Protein AF-0000000068149154 (afdb_homodimer)

Structure (mmCIF, N/CA/C/O backbone):
data_AF-0000000068149154-model_v1
#
loop_
_entity.id
_entity.type
_entity.pdbx_description
1 polymer 'Sugar ABC transporter'
#
loop_
_atom_site.group_PDB
_atom_site.id
_atom_site.type_symbol
_atom_site.label_atom_id
_atom_site.label_alt_id
_atom_site.label_comp_id
_atom_site.label_asym_id
_atom_site.label_entity_id
_atom_site.label_seq_id
_atom_site.pdbx_PDB_ins_code
_atom_site.Cartn_x
_atom_site.Cartn_y
_atom_site.Cartn_z
_atom_site.occupancy
_atom_site.B_iso_or_equiv
_atom_site.auth_seq_id
_atom_site.auth_comp_id
_atom_site.auth_asym_id
_atom_site.auth_atom_id
_atom_site.pdbx_PDB_model_num
ATOM 1 N N . MET A 1 1 ? -39.312 50.594 7.285 1 34.88 1 MET A N 1
ATOM 2 C CA . MET A 1 1 ? -38.938 50 6.012 1 34.88 1 MET A CA 1
ATOM 3 C C . MET A 1 1 ? -38.156 48.688 6.242 1 34.88 1 MET A C 1
ATOM 5 O O . MET A 1 1 ? -37.094 48.719 6.852 1 34.88 1 MET A O 1
ATOM 9 N N . ALA A 1 2 ? -38.844 47.5 6.34 1 45.19 2 ALA A N 1
ATOM 10 C CA . ALA A 1 2 ? -38.5 46.125 6.609 1 45.19 2 ALA A CA 1
ATOM 11 C C . ALA A 1 2 ? -37.531 45.594 5.551 1 45.19 2 ALA A C 1
ATOM 13 O O . ALA A 1 2 ? -37.875 45.531 4.363 1 45.19 2 ALA A O 1
ATOM 14 N N . GLU A 1 3 ? -36.219 45.812 5.609 1 40.06 3 GLU A N 1
ATOM 15 C CA . GLU A 1 3 ? -35.219 45.188 4.723 1 40.06 3 GLU A CA 1
ATOM 16 C C . GLU A 1 3 ? -35.438 43.688 4.609 1 40.06 3 GLU A C 1
ATOM 18 O O . GLU A 1 3 ? -35.375 42.969 5.609 1 40.06 3 GLU A O 1
ATOM 23 N N . THR A 1 4 ? -36.219 43.25 3.615 1 39.31 4 THR A N 1
ATOM 24 C CA . THR A 1 4 ? -36.406 41.844 3.248 1 39.31 4 THR A CA 1
ATOM 25 C C . THR A 1 4 ? -35.094 41.125 3.096 1 39.31 4 THR A C 1
ATOM 27 O O . THR A 1 4 ? -34.281 41.469 2.221 1 39.31 4 THR A O 1
ATOM 30 N N . ALA A 1 5 ? -34.594 40.531 4.133 1 47.25 5 ALA A N 1
ATOM 31 C CA . ALA A 1 5 ? -33.469 39.562 4.117 1 47.25 5 ALA A CA 1
ATOM 32 C C . ALA A 1 5 ? -33.594 38.594 2.945 1 47.25 5 ALA A C 1
ATOM 34 O O . ALA A 1 5 ? -34.562 37.844 2.861 1 47.25 5 ALA A O 1
ATOM 35 N N . THR A 1 6 ? -33.125 38.969 1.678 1 40.12 6 THR A N 1
ATOM 36 C CA . THR A 1 6 ? -33.031 38.062 0.553 1 40.12 6 THR A CA 1
ATOM 37 C C . THR A 1 6 ? -32.406 36.75 0.979 1 40.12 6 THR A C 1
ATOM 39 O O . THR A 1 6 ? -31.266 36.719 1.479 1 40.12 6 THR A O 1
ATOM 42 N N . VAL A 1 7 ? -33.188 35.75 1.39 1 42.16 7 VAL A N 1
ATOM 43 C CA . VAL A 1 7 ? -32.781 34.375 1.609 1 42.16 7 VAL A CA 1
ATOM 44 C C . VAL A 1 7 ? -31.922 33.875 0.446 1 42.16 7 VAL A C 1
ATOM 46 O O . VAL A 1 7 ? -32.312 34 -0.717 1 42.16 7 VAL A O 1
ATOM 49 N N . PRO A 1 8 ? -30.594 33.875 0.587 1 39.88 8 PRO A N 1
ATOM 50 C CA . PRO A 1 8 ? -29.828 33.312 -0.544 1 39.88 8 PRO A CA 1
ATOM 51 C C . PRO A 1 8 ? -30.516 32.094 -1.171 1 39.88 8 PRO A C 1
ATOM 53 O O . PRO A 1 8 ? -31.031 31.25 -0.455 1 39.88 8 PRO A O 1
ATOM 56 N N . THR A 1 9 ? -31.109 32.188 -2.316 1 35.94 9 THR A N 1
ATOM 57 C CA . THR A 1 9 ? -31.656 31.094 -3.115 1 35.94 9 THR A CA 1
ATOM 58 C C . THR A 1 9 ? -30.672 29.922 -3.178 1 35.94 9 THR A C 1
ATOM 60 O O . THR A 1 9 ? -29.531 30.094 -3.643 1 35.94 9 THR A O 1
ATOM 63 N N . TYR A 1 10 ? -30.719 29 -2.248 1 37.75 10 TYR A N 1
ATOM 64 C CA . TYR A 1 10 ? -30.047 27.719 -2.451 1 37.75 10 TYR A CA 1
ATOM 65 C C . TYR A 1 10 ? -30.188 27.266 -3.896 1 37.75 10 TYR A C 1
ATOM 67 O O . TYR A 1 10 ? -31.297 26.953 -4.355 1 37.75 10 TYR A O 1
ATOM 75 N N . ARG A 1 11 ? -29.469 27.812 -4.781 1 38.03 11 ARG A N 1
ATOM 76 C CA . ARG A 1 11 ? -29.516 27.25 -6.129 1 38.03 11 ARG A CA 1
ATOM 77 C C . ARG A 1 11 ? -29.766 25.75 -6.09 1 38.03 11 ARG A C 1
ATOM 79 O O . ARG A 1 11 ? -29.078 25.016 -5.367 1 38.03 11 ARG A O 1
ATOM 86 N N . ARG A 1 12 ? -30.844 25.188 -6.48 1 37.81 12 ARG A N 1
ATOM 87 C CA . ARG A 1 12 ? -31.281 23.828 -6.723 1 37.81 12 ARG A CA 1
ATOM 88 C C . ARG A 1 12 ? -30.188 23.016 -7.426 1 37.81 12 ARG A C 1
ATOM 90 O O . ARG A 1 12 ? -29.797 23.328 -8.555 1 37.81 12 ARG A O 1
ATOM 97 N N . ALA A 1 13 ? -29.156 22.562 -6.73 1 45.34 13 ALA A N 1
ATOM 98 C CA . ALA A 1 13 ? -28.297 21.594 -7.43 1 45.34 13 ALA A CA 1
ATOM 99 C C . ALA A 1 13 ? -29.094 20.859 -8.508 1 45.34 13 ALA A C 1
ATOM 101 O O . ALA A 1 13 ? -30.203 20.375 -8.25 1 45.34 13 ALA A O 1
ATOM 102 N N . GLY A 1 14 ? -28.953 21.078 -9.711 1 46.91 14 GLY A N 1
ATOM 103 C CA . GLY A 1 14 ? -29.672 20.406 -10.773 1 46.91 14 GLY A CA 1
ATOM 104 C C . GLY A 1 14 ? -29.875 18.922 -10.508 1 46.91 14 GLY A C 1
ATOM 105 O O . GLY A 1 14 ? -29.328 18.375 -9.555 1 46.91 14 GLY A O 1
ATOM 106 N N . GLY A 1 15 ? -30.922 18.266 -11.133 1 49.22 15 GLY A N 1
ATOM 107 C CA . GLY A 1 15 ? -31.375 16.891 -10.984 1 49.22 15 GLY A CA 1
ATOM 108 C C . GLY A 1 15 ? -30.219 15.891 -10.945 1 49.22 15 GLY A C 1
ATOM 109 O O . GLY A 1 15 ? -30.234 14.953 -10.141 1 49.22 15 GLY A O 1
ATOM 110 N N . ILE A 1 16 ? -29.297 16.078 -11.781 1 52.03 16 ILE A N 1
ATOM 111 C CA . ILE A 1 16 ? -28.188 15.141 -11.898 1 52.03 16 ILE A CA 1
ATOM 112 C C . ILE A 1 16 ? -27.266 15.273 -10.688 1 52.03 16 ILE A C 1
ATOM 114 O O . ILE A 1 16 ? -26.766 14.273 -10.164 1 52.03 16 ILE A O 1
ATOM 118 N N . GLY A 1 17 ? -26.953 16.469 -10.312 1 51.91 17 GLY A N 1
ATOM 119 C CA . GLY A 1 17 ? -26.172 16.719 -9.125 1 51.91 17 GLY A CA 1
ATOM 120 C C . GLY A 1 17 ? -26.781 16.141 -7.859 1 51.91 17 GLY A C 1
ATOM 121 O O . GLY A 1 17 ? -26.094 15.562 -7.027 1 51.91 17 GLY A O 1
ATOM 122 N N . ARG A 1 18 ? -28.062 16.281 -7.695 1 53.91 18 ARG A N 1
ATOM 123 C CA . ARG A 1 18 ? -28.797 15.719 -6.562 1 53.91 18 ARG A CA 1
ATOM 124 C C . ARG A 1 18 ? -28.75 14.188 -6.586 1 53.91 18 ARG A C 1
ATOM 126 O O . ARG A 1 18 ? -28.641 13.547 -5.543 1 53.91 18 ARG A O 1
ATOM 133 N N . LEU A 1 19 ? -28.906 13.703 -7.828 1 52.81 19 LEU A N 1
ATOM 134 C CA . LEU A 1 19 ? -28.844 12.25 -7.961 1 52.81 19 LEU A CA 1
ATOM 135 C C . LEU A 1 19 ? -27.469 11.719 -7.594 1 52.81 19 LEU A C 1
ATOM 137 O O . LEU A 1 19 ? -27.344 10.672 -6.961 1 52.81 19 LEU A O 1
ATOM 141 N N . LEU A 1 20 ? -26.469 12.398 -8.055 1 56.59 20 LEU A N 1
ATOM 142 C CA . LEU A 1 20 ? -25.094 12.008 -7.766 1 56.59 20 LEU A CA 1
ATOM 143 C C . LEU A 1 20 ? -24.781 12.156 -6.277 1 56.59 20 LEU A C 1
ATOM 145 O O . LEU A 1 20 ? -24.016 11.375 -5.711 1 56.59 20 LEU A O 1
ATOM 149 N N . GLU A 1 21 ? -25.312 13.25 -5.797 1 55.44 21 GLU A N 1
ATOM 150 C CA . GLU A 1 21 ? -25.172 13.438 -4.355 1 55.44 21 GLU A CA 1
ATOM 151 C C . GLU A 1 21 ? -25.953 12.375 -3.582 1 55.44 21 GLU A C 1
ATOM 153 O O . GLU A 1 21 ? -25.516 11.922 -2.52 1 55.44 21 GLU A O 1
ATOM 158 N N . ARG A 1 22 ? -27.141 12.047 -4.273 1 53.91 22 ARG A N 1
ATOM 159 C CA . ARG A 1 22 ? -28.016 11.094 -3.615 1 53.91 22 ARG A CA 1
ATOM 160 C C . ARG A 1 22 ? -27.516 9.664 -3.785 1 53.91 22 ARG A C 1
ATOM 162 O O . ARG A 1 22 ? -27.703 8.82 -2.906 1 53.91 22 ARG A O 1
ATOM 169 N N . TYR A 1 23 ? -26.875 9.578 -5.039 1 60.56 23 TYR A N 1
ATOM 170 C CA . TYR A 1 23 ? -26.422 8.219 -5.305 1 60.56 23 TYR A CA 1
ATOM 171 C C . TYR A 1 23 ? -24.922 8.188 -5.605 1 60.56 23 TYR A C 1
ATOM 173 O O . TYR A 1 23 ? -24.516 8.211 -6.77 1 60.56 23 TYR A O 1
ATOM 181 N N . PRO A 1 24 ? -24.078 8.18 -4.676 1 61 24 PRO A N 1
ATOM 182 C CA . PRO A 1 24 ? -22.625 8.305 -4.809 1 61 24 PRO A CA 1
ATOM 183 C C . PRO A 1 24 ? -22.016 7.184 -5.648 1 61 24 PRO A C 1
ATOM 185 O O . PRO A 1 24 ? -20.891 7.312 -6.129 1 61 24 PRO A O 1
ATOM 188 N N . PHE A 1 25 ? -22.875 6.207 -6.02 1 68.56 25 PHE A N 1
ATOM 189 C CA . PHE A 1 25 ? -22.312 5.105 -6.789 1 68.56 25 PHE A CA 1
ATOM 190 C C . PHE A 1 25 ? -22.594 5.281 -8.273 1 68.56 25 PHE A C 1
ATOM 192 O O . PHE A 1 25 ? -22.125 4.496 -9.102 1 68.56 25 PHE A O 1
ATOM 199 N N . LEU A 1 26 ? -23.219 6.297 -8.68 1 70.44 26 LEU A N 1
ATOM 200 C CA . LEU A 1 26 ? -23.641 6.5 -10.062 1 70.44 26 LEU A CA 1
ATOM 201 C C . LEU A 1 26 ? -22.438 6.605 -10.992 1 70.44 26 LEU A C 1
ATOM 203 O O . LEU A 1 26 ? -22.438 5.988 -12.062 1 70.44 26 LEU A O 1
ATOM 207 N N . PRO A 1 27 ? -21.453 7.348 -10.5 1 72.12 27 PRO A N 1
ATOM 208 C CA . PRO A 1 27 ? -20.312 7.391 -11.406 1 72.12 27 PRO A CA 1
ATOM 209 C C . PRO A 1 27 ? -19.688 6.012 -11.641 1 72.12 27 PRO A C 1
ATOM 211 O O . PRO A 1 27 ? -19.281 5.699 -12.766 1 72.12 27 PRO A O 1
ATOM 214 N N . ALA A 1 28 ? -19.703 5.289 -10.633 1 76.12 28 ALA A N 1
ATOM 215 C CA . ALA A 1 28 ? -19.172 3.938 -10.781 1 76.12 28 ALA A CA 1
ATOM 216 C C . ALA A 1 28 ? -20.016 3.117 -11.758 1 76.12 28 ALA A C 1
ATOM 218 O O . ALA A 1 28 ? -19.469 2.365 -12.578 1 76.12 28 ALA A O 1
ATOM 219 N N . LEU A 1 29 ? -21.281 3.336 -11.727 1 79.5 29 LEU A N 1
ATOM 220 C CA . LEU A 1 29 ? -22.188 2.602 -12.602 1 79.5 29 LEU A CA 1
ATOM 221 C C . LEU A 1 29 ? -21.984 3.002 -14.062 1 79.5 29 LEU A C 1
ATOM 223 O O . LEU A 1 29 ? -21.984 2.146 -14.945 1 79.5 29 LEU A O 1
ATOM 227 N N . VAL A 1 30 ? -21.766 4.227 -14.273 1 79.88 30 VAL A N 1
ATOM 228 C CA . VAL A 1 30 ? -21.562 4.734 -15.625 1 79.88 30 VAL A CA 1
ATOM 229 C C . VAL A 1 30 ? -20.25 4.195 -16.188 1 79.88 30 VAL A C 1
ATOM 231 O O . VAL A 1 30 ? -20.172 3.793 -17.359 1 79.88 30 VAL A O 1
ATOM 234 N N . ILE A 1 31 ? -19.297 4.137 -15.352 1 80.62 31 ILE A N 1
ATOM 235 C CA . ILE A 1 31 ? -17.984 3.664 -15.781 1 80.62 31 ILE A CA 1
ATOM 236 C C . ILE A 1 31 ? -18.062 2.17 -16.094 1 80.62 31 ILE A C 1
ATOM 238 O O . ILE A 1 31 ? -17.516 1.719 -17.109 1 80.62 31 ILE A O 1
ATOM 242 N N . VAL A 1 32 ? -18.75 1.479 -15.289 1 82.12 32 VAL A N 1
ATOM 243 C CA . VAL A 1 32 ? -18.906 0.047 -15.516 1 82.12 32 VAL A CA 1
ATOM 244 C C . VAL A 1 32 ? -19.625 -0.19 -16.844 1 82.12 32 VAL A C 1
ATOM 246 O O . VAL A 1 32 ? -19.219 -1.029 -17.641 1 82.12 32 VAL A O 1
ATOM 249 N N . ALA A 1 33 ? -20.641 0.582 -17.047 1 82.62 33 ALA A N 1
ATOM 250 C CA . ALA A 1 33 ? -21.422 0.446 -18.281 1 82.62 33 ALA A CA 1
ATOM 251 C C . ALA A 1 33 ? -20.578 0.774 -19.5 1 82.62 33 ALA A C 1
ATOM 253 O O . ALA A 1 33 ? -20.609 0.056 -20.5 1 82.62 33 ALA A O 1
ATOM 254 N N . ALA A 1 34 ? -19.812 1.775 -19.359 1 80.81 34 ALA A N 1
ATOM 255 C CA . ALA A 1 34 ? -18.953 2.191 -20.469 1 80.81 34 ALA A CA 1
ATOM 256 C C . ALA A 1 34 ? -17.906 1.123 -20.781 1 80.81 34 ALA A C 1
ATOM 258 O O . ALA A 1 34 ? -17.625 0.836 -21.938 1 80.81 34 ALA A O 1
ATOM 259 N N . LEU A 1 35 ? -17.406 0.555 -19.766 1 81.75 35 LEU A N 1
ATOM 260 C CA . LEU A 1 35 ? -16.375 -0.457 -19.953 1 81.75 35 LEU A CA 1
ATOM 261 C C . LEU A 1 35 ? -16.969 -1.744 -20.516 1 81.75 35 LEU A C 1
ATOM 263 O O . LEU A 1 35 ? -16.328 -2.439 -21.312 1 81.75 35 LEU A O 1
ATOM 267 N N . LEU A 1 36 ? -18.188 -2.002 -20.062 1 80.62 36 LEU A N 1
ATOM 268 C CA . LEU A 1 36 ? -18.859 -3.166 -20.625 1 80.62 36 LEU A CA 1
ATOM 269 C C . LEU A 1 36 ? -19.094 -2.99 -22.125 1 80.62 36 LEU A C 1
ATOM 271 O O . LEU A 1 36 ? -18.906 -3.926 -22.906 1 80.62 36 LEU A O 1
ATOM 275 N N . LEU A 1 37 ? -19.422 -1.82 -22.469 1 79.94 37 LEU A N 1
ATOM 276 C CA . LEU A 1 37 ? -19.656 -1.518 -23.875 1 79.94 37 LEU A CA 1
ATOM 277 C C . LEU A 1 37 ? -18.359 -1.585 -24.656 1 79.94 37 LEU A C 1
ATOM 279 O O . LEU A 1 37 ? -18.344 -2.092 -25.781 1 79.94 37 LEU A O 1
ATOM 283 N N . LEU A 1 38 ? -17.344 -1.078 -24.031 1 77.38 38 LEU A N 1
ATOM 284 C CA . LEU A 1 38 ? -16.047 -1.112 -24.703 1 77.38 38 LEU A CA 1
ATOM 285 C C . LEU A 1 38 ? -15.57 -2.549 -24.891 1 77.38 38 LEU A C 1
ATOM 287 O O . LEU A 1 38 ? -14.992 -2.885 -25.922 1 77.38 38 LEU A O 1
ATOM 291 N N . ASN A 1 39 ? -15.781 -3.316 -23.859 1 76.81 39 ASN A N 1
ATOM 292 C CA . ASN A 1 39 ? -15.438 -4.73 -23.953 1 76.81 39 ASN A CA 1
ATOM 293 C C . ASN A 1 39 ? -16.234 -5.422 -25.062 1 76.81 39 ASN A C 1
ATOM 295 O O . ASN A 1 39 ? -15.703 -6.258 -25.797 1 76.81 39 ASN A O 1
ATOM 299 N N . GLY A 1 40 ? -17.453 -5.102 -25.141 1 75.38 40 GLY A N 1
ATOM 300 C CA . GLY A 1 40 ? -18.312 -5.656 -26.172 1 75.38 40 GLY A CA 1
ATOM 301 C C . GLY A 1 40 ? -17.875 -5.27 -27.578 1 75.38 40 GLY A C 1
ATOM 302 O O . GLY A 1 40 ? -17.969 -6.074 -28.5 1 75.38 40 GLY A O 1
ATOM 303 N N . PHE A 1 41 ? -17.344 -4.113 -27.656 1 76.38 41 PHE A N 1
ATOM 304 C CA . PHE A 1 41 ? -16.875 -3.619 -28.938 1 76.38 41 PHE A CA 1
ATOM 305 C C . PHE A 1 41 ? -15.594 -4.32 -29.375 1 76.38 41 PHE A C 1
ATOM 307 O O . PHE A 1 41 ? -15.438 -4.68 -30.531 1 76.38 41 PHE A O 1
ATOM 314 N N . PHE A 1 42 ? -14.719 -4.52 -28.484 1 76.06 42 PHE A N 1
ATOM 315 C CA . PHE A 1 42 ? -13.43 -5.109 -28.828 1 76.06 42 PHE A CA 1
ATOM 316 C C . PHE A 1 42 ? -13.531 -6.629 -28.891 1 76.06 42 PHE A C 1
ATOM 318 O O . PHE A 1 42 ? -12.781 -7.277 -29.625 1 76.06 42 PHE A O 1
ATOM 325 N N . SER A 1 43 ? -14.352 -7.172 -28.078 1 74.31 43 SER A N 1
ATOM 326 C CA . SER A 1 43 ? -14.578 -8.609 -28.062 1 74.31 43 SER A CA 1
ATOM 327 C C . SER A 1 43 ? -16.047 -8.938 -27.812 1 74.31 43 SER A C 1
ATOM 329 O O . SER A 1 43 ? -16.438 -9.203 -26.672 1 74.31 43 SER A O 1
ATOM 331 N N . PRO A 1 44 ? -16.75 -8.953 -28.828 1 74.69 44 PRO A N 1
ATOM 332 C CA . PRO A 1 44 ? -18.172 -9.219 -28.656 1 74.69 44 PRO A CA 1
ATOM 333 C C . PRO A 1 44 ? -18.453 -10.469 -27.812 1 74.69 44 PRO A C 1
ATOM 335 O O . PRO A 1 44 ? -19.469 -10.531 -27.109 1 74.69 44 PRO A O 1
ATOM 338 N N . ASN A 1 45 ? -17.562 -11.383 -27.859 1 75.31 45 ASN A N 1
ATOM 339 C CA . ASN A 1 45 ? -17.734 -12.586 -27.047 1 75.31 45 ASN A CA 1
ATOM 340 C C . ASN A 1 45 ? -17.562 -12.305 -25.562 1 75.31 45 ASN A C 1
ATOM 342 O O . ASN A 1 45 ? -17.922 -13.125 -24.719 1 75.31 45 ASN A O 1
ATOM 346 N N . SER A 1 46 ? -17.094 -11.117 -25.359 1 74.94 46 SER A N 1
ATOM 347 C CA . SER A 1 46 ? -16.844 -10.766 -23.953 1 74.94 46 SER A CA 1
ATOM 348 C C . SER A 1 46 ? -18.156 -10.438 -23.234 1 74.94 46 SER A C 1
ATOM 350 O O . SER A 1 46 ? -18.203 -10.469 -22 1 74.94 46 SER A O 1
ATOM 352 N N . LEU A 1 47 ? -19.219 -10.258 -24.047 1 77.12 47 LEU A N 1
ATOM 353 C CA . LEU A 1 47 ? -20.484 -9.898 -23.422 1 77.12 47 LEU A CA 1
ATOM 354 C C . LEU A 1 47 ? -21.406 -11.102 -23.328 1 77.12 47 LEU A C 1
ATOM 356 O O . LEU A 1 47 ? -22.562 -10.977 -22.906 1 77.12 47 LEU A O 1
ATOM 360 N N . THR A 1 48 ? -20.922 -12.234 -23.703 1 78.38 48 THR A N 1
ATOM 361 C CA . THR A 1 48 ? -21.734 -13.438 -23.578 1 78.38 48 THR A CA 1
ATOM 362 C C . THR A 1 48 ? -21.938 -13.805 -22.109 1 78.38 48 THR A C 1
ATOM 364 O O . THR A 1 48 ? -21.172 -13.375 -21.25 1 78.38 48 THR A O 1
ATOM 367 N N . PHE A 1 49 ? -23.016 -14.477 -21.891 1 81.44 49 PHE A N 1
ATOM 368 C CA . PHE A 1 49 ? -23.344 -14.898 -20.531 1 81.44 49 PHE A CA 1
ATOM 369 C C . PHE A 1 49 ? -22.188 -15.664 -19.906 1 81.44 49 PHE A C 1
ATOM 371 O O . PHE A 1 49 ? -21.875 -15.477 -18.734 1 81.44 49 PHE A O 1
ATOM 378 N N . ARG A 1 50 ? -21.594 -16.453 -20.719 1 80.12 50 ARG A N 1
ATOM 379 C CA . ARG A 1 50 ? -20.469 -17.25 -20.25 1 80.12 50 ARG A CA 1
ATOM 380 C C . ARG A 1 50 ? -19.297 -16.359 -19.875 1 80.12 50 ARG A C 1
ATOM 382 O O . ARG A 1 50 ? -18.641 -16.562 -18.844 1 80.12 50 ARG A O 1
ATOM 389 N N . ALA A 1 51 ? -19.062 -15.406 -20.703 1 80.25 51 ALA A N 1
ATOM 390 C CA . ALA A 1 51 ? -17.922 -14.508 -20.469 1 80.25 51 ALA A CA 1
ATOM 391 C C . ALA A 1 51 ? -18.172 -13.633 -19.25 1 80.25 51 ALA A C 1
ATOM 393 O O . ALA A 1 51 ? -17.266 -13.43 -18.438 1 80.25 51 ALA A O 1
ATOM 394 N N . LEU A 1 52 ? -19.312 -13.242 -19.109 1 82.38 52 LEU A N 1
ATOM 395 C CA . LEU A 1 52 ? -19.656 -12.398 -17.984 1 82.38 52 LEU A CA 1
ATOM 396 C C . LEU A 1 52 ? -19.625 -13.195 -16.672 1 82.38 52 LEU A C 1
ATOM 398 O O . LEU A 1 52 ? -19.219 -12.672 -15.641 1 82.38 52 LEU A O 1
ATOM 402 N N . THR A 1 53 ? -20.109 -14.359 -16.781 1 85.31 53 THR A N 1
ATOM 403 C CA . THR A 1 53 ? -20.047 -15.234 -15.609 1 85.31 53 THR A CA 1
ATOM 404 C C . THR A 1 53 ? -18.609 -15.508 -15.211 1 85.31 53 THR A C 1
ATOM 406 O O . THR A 1 53 ? -18.281 -15.531 -14.023 1 85.31 53 THR A O 1
ATOM 409 N N . GLY A 1 54 ? -17.812 -15.727 -16.219 1 85.94 54 GLY A N 1
ATOM 410 C CA . GLY A 1 54 ? -16.406 -15.93 -15.961 1 85.94 54 GLY A CA 1
ATOM 411 C C . GLY A 1 54 ? -15.734 -14.727 -15.32 1 85.94 54 GLY A C 1
ATOM 412 O O . GLY A 1 54 ? -14.93 -14.875 -14.398 1 85.94 54 GLY A O 1
ATOM 413 N N . LEU A 1 55 ? -16.109 -13.625 -15.789 1 85 55 LEU A N 1
ATOM 414 C CA . LEU A 1 55 ? -15.562 -12.383 -15.242 1 85 55 LEU A CA 1
ATOM 415 C C . LEU A 1 55 ? -15.969 -12.203 -13.789 1 85 55 LEU A C 1
ATOM 417 O O . LEU A 1 55 ? -15.141 -11.852 -12.945 1 85 55 LEU A O 1
ATOM 421 N N . LEU A 1 56 ? -17.172 -12.484 -13.547 1 88.25 56 LEU A N 1
ATOM 422 C CA . LEU A 1 56 ? -17.672 -12.352 -12.18 1 88.25 56 LEU A CA 1
ATOM 423 C C . LEU A 1 56 ? -16.969 -13.336 -11.25 1 88.25 56 LEU A C 1
ATOM 425 O O . LEU A 1 56 ? -16.641 -12.992 -10.117 1 88.25 56 LEU A O 1
ATOM 429 N N . SER A 1 57 ? -16.797 -14.508 -11.75 1 90.62 57 SER A N 1
ATOM 430 C CA . SER A 1 57 ? -16.141 -15.531 -10.945 1 90.62 57 SER A CA 1
ATOM 431 C C . SER A 1 57 ? -14.703 -15.133 -10.625 1 90.62 57 SER A C 1
ATOM 433 O O . SER A 1 57 ? -14.25 -15.289 -9.484 1 90.62 57 SER A O 1
ATOM 435 N N . THR A 1 58 ? -14.094 -14.578 -11.594 1 88.88 58 THR A N 1
ATOM 436 C CA . THR A 1 58 ? -12.688 -14.227 -11.453 1 88.88 58 THR A CA 1
ATOM 437 C C . THR A 1 58 ? -12.508 -13.055 -10.5 1 88.88 58 THR A C 1
ATOM 439 O O . THR A 1 58 ? -11.555 -13.031 -9.719 1 88.88 58 THR A O 1
ATOM 442 N N . TYR A 1 59 ? -13.469 -12.156 -10.461 1 92.25 59 TYR A N 1
ATOM 443 C CA . TYR A 1 59 ? -13.242 -10.93 -9.703 1 92.25 59 TYR A CA 1
ATOM 444 C C . TYR A 1 59 ? -14.094 -10.906 -8.445 1 92.25 59 TYR A C 1
ATOM 446 O O . TYR A 1 59 ? -14.164 -9.883 -7.758 1 92.25 59 TYR A O 1
ATOM 454 N N . MET A 1 60 ? -14.711 -12.016 -8.164 1 94.69 60 MET A N 1
ATOM 455 C CA . MET A 1 60 ? -15.508 -12.117 -6.938 1 94.69 60 MET A CA 1
ATOM 456 C C . MET A 1 60 ? -14.633 -11.891 -5.707 1 94.69 60 MET A C 1
ATOM 458 O O . MET A 1 60 ? -15.062 -11.242 -4.75 1 94.69 60 MET A O 1
ATOM 462 N N . ALA A 1 61 ? -13.438 -12.391 -5.789 1 95.75 61 ALA A N 1
ATOM 463 C CA . ALA A 1 61 ? -12.531 -12.195 -4.664 1 95.75 61 ALA A CA 1
ATOM 464 C C . ALA A 1 61 ? -12.234 -10.711 -4.441 1 95.75 61 ALA A C 1
ATOM 466 O O . ALA A 1 61 ? -12.242 -10.234 -3.305 1 95.75 61 ALA A O 1
ATOM 467 N N . LEU A 1 62 ? -12.016 -10 -5.469 1 96.12 62 LEU A N 1
ATOM 468 C CA . LEU A 1 62 ? -11.734 -8.57 -5.352 1 96.12 62 LEU A CA 1
ATOM 469 C C . LEU A 1 62 ? -12.969 -7.82 -4.848 1 96.12 62 LEU A C 1
ATOM 471 O O . LEU A 1 62 ? -12.844 -6.887 -4.051 1 96.12 62 LEU A O 1
ATOM 475 N N . ILE A 1 63 ? -14.086 -8.219 -5.324 1 96.12 63 ILE A N 1
ATOM 476 C CA . ILE A 1 63 ? -15.336 -7.613 -4.871 1 96.12 63 ILE A CA 1
ATOM 477 C C . ILE A 1 63 ? -15.469 -7.781 -3.359 1 96.12 63 ILE A C 1
ATOM 479 O O . ILE A 1 63 ? -15.742 -6.812 -2.645 1 96.12 63 ILE A O 1
ATOM 483 N N . LEU A 1 64 ? -15.242 -8.945 -2.916 1 97.19 64 LEU A N 1
ATOM 484 C CA . LEU A 1 64 ? -15.359 -9.227 -1.49 1 97.19 64 LEU A CA 1
ATOM 485 C C . LEU A 1 64 ? -14.305 -8.461 -0.698 1 97.19 64 LEU A C 1
ATOM 487 O O . LEU A 1 64 ? -14.586 -7.953 0.392 1 97.19 64 LEU A O 1
ATOM 491 N N . LEU A 1 65 ? -13.125 -8.344 -1.249 1 97.25 65 LEU A N 1
ATOM 492 C CA . LEU A 1 65 ? -12.07 -7.598 -0.568 1 97.25 65 LEU A CA 1
ATOM 493 C C . LEU A 1 65 ? -12.406 -6.109 -0.521 1 97.25 65 LEU A C 1
ATOM 495 O O . LEU A 1 65 ? -12.055 -5.422 0.443 1 97.25 65 LEU A O 1
ATOM 499 N N . ALA A 1 66 ? -12.969 -5.664 -1.617 1 96.81 66 ALA A N 1
ATOM 500 C CA . ALA A 1 66 ? -13.391 -4.266 -1.632 1 96.81 66 ALA A CA 1
ATOM 501 C C . ALA A 1 66 ? -14.438 -3.996 -0.557 1 96.81 66 ALA A C 1
ATOM 503 O O . ALA A 1 66 ? -14.414 -2.951 0.096 1 96.81 66 ALA A O 1
ATOM 504 N N . ILE A 1 67 ? -15.297 -4.914 -0.408 1 96.56 67 ILE A N 1
ATOM 505 C CA . ILE A 1 67 ? -16.312 -4.801 0.637 1 96.56 67 ILE A CA 1
ATOM 506 C C . ILE A 1 67 ? -15.641 -4.836 2.01 1 96.56 67 ILE A C 1
ATOM 508 O O . ILE A 1 67 ? -15.984 -4.051 2.895 1 96.56 67 ILE A O 1
ATOM 512 N N . ALA A 1 68 ? -14.711 -5.762 2.164 1 97.31 68 ALA A N 1
ATOM 513 C CA . ALA A 1 68 ? -13.938 -5.828 3.398 1 97.31 68 ALA A CA 1
ATOM 514 C C . ALA A 1 68 ? -13.289 -4.48 3.719 1 97.31 68 ALA A C 1
ATOM 516 O O . ALA A 1 68 ? -13.43 -3.973 4.832 1 97.31 68 ALA A O 1
ATOM 517 N N . GLN A 1 69 ? -12.703 -3.947 2.799 1 97.12 69 GLN A N 1
ATOM 518 C CA . GLN A 1 69 ? -12.008 -2.672 2.938 1 97.12 69 GLN A CA 1
ATOM 519 C C . GLN A 1 69 ? -12.984 -1.547 3.268 1 97.12 69 GLN A C 1
ATOM 521 O O . GLN A 1 69 ? -12.648 -0.627 4.02 1 97.12 69 GLN A O 1
ATOM 526 N N . THR A 1 70 ? -14.148 -1.604 2.695 1 96.31 70 THR A N 1
ATOM 527 C CA . THR A 1 70 ? -15.148 -0.564 2.885 1 96.31 70 THR A CA 1
ATOM 528 C C . THR A 1 70 ? -15.516 -0.422 4.359 1 96.31 70 THR A C 1
ATOM 530 O O . THR A 1 70 ? -15.664 0.694 4.863 1 96.31 70 THR A O 1
ATOM 533 N N . TYR A 1 71 ? -15.586 -1.438 5.051 1 96.75 71 TYR A N 1
ATOM 534 C CA . TYR A 1 71 ? -16.016 -1.388 6.441 1 96.75 71 TYR A CA 1
ATOM 535 C C . TYR A 1 71 ? -14.961 -0.727 7.316 1 96.75 71 TYR A C 1
ATOM 537 O O . TYR A 1 71 ? -15.289 -0.052 8.297 1 96.75 71 TYR A O 1
ATOM 545 N N . VAL A 1 72 ? -13.719 -0.952 7.012 1 97.56 72 VAL A N 1
ATOM 546 C CA . VAL A 1 72 ? -12.656 -0.292 7.758 1 97.56 72 VAL A CA 1
ATOM 547 C C . VAL A 1 72 ? -12.57 1.178 7.348 1 97.56 72 VAL A C 1
ATOM 549 O O . VAL A 1 72 ? -12.352 2.051 8.195 1 97.56 72 VAL A O 1
ATOM 552 N N . VAL A 1 73 ? -12.82 1.429 6.098 1 96.44 73 VAL A N 1
ATOM 553 C CA . VAL A 1 73 ? -12.734 2.781 5.559 1 96.44 73 VAL A CA 1
ATOM 554 C C . VAL A 1 73 ? -13.875 3.633 6.117 1 96.44 73 VAL A C 1
ATOM 556 O O . VAL A 1 73 ? -13.711 4.836 6.328 1 96.44 73 VAL A O 1
ATOM 559 N N . TYR A 1 74 ? -15.039 3.025 6.406 1 96.25 74 TYR A N 1
ATOM 560 C CA . TYR A 1 74 ? -16.156 3.758 7.012 1 96.25 74 TYR A CA 1
ATOM 561 C C . TYR A 1 74 ? -15.68 4.551 8.227 1 96.25 74 TYR A C 1
ATOM 563 O O . TYR A 1 74 ? -16.125 5.676 8.453 1 96.25 74 TYR A O 1
ATOM 571 N N . ALA A 1 75 ? -14.742 3.932 8.938 1 96.81 75 ALA A N 1
ATOM 572 C CA . ALA A 1 75 ? -14.281 4.543 10.18 1 96.81 75 ALA A CA 1
ATOM 573 C C . ALA A 1 75 ? -13.031 5.395 9.938 1 96.81 75 ALA A C 1
ATOM 575 O O . ALA A 1 75 ? -12.438 5.91 10.883 1 96.81 75 ALA A O 1
ATOM 576 N N . GLY A 1 76 ? -12.656 5.461 8.711 1 94.62 76 GLY A N 1
ATOM 577 C CA . GLY A 1 76 ? -11.508 6.289 8.375 1 94.62 76 GLY A CA 1
ATOM 578 C C . GLY A 1 76 ? -10.188 5.543 8.438 1 94.62 76 GLY A C 1
ATOM 579 O O . GLY A 1 76 ? -9.125 6.16 8.523 1 94.62 76 GLY A O 1
ATOM 580 N N . ASP A 1 77 ? -10.219 4.199 8.469 1 95.69 77 ASP A N 1
ATOM 581 C CA . ASP A 1 77 ? -9.016 3.373 8.5 1 95.69 77 ASP A CA 1
ATOM 582 C C . ASP A 1 77 ? -8.789 2.695 7.148 1 95.69 77 ASP A C 1
ATOM 584 O O . ASP A 1 77 ? -9.672 2.703 6.285 1 95.69 77 ASP A O 1
ATOM 588 N N . ILE A 1 78 ? -7.633 2.225 6.895 1 95.06 78 ILE A N 1
ATOM 589 C CA . ILE A 1 78 ? -7.273 1.412 5.738 1 95.06 78 ILE A CA 1
ATOM 590 C C . ILE A 1 78 ? -6.543 0.154 6.199 1 95.06 78 ILE A C 1
ATOM 592 O O . ILE A 1 78 ? -5.613 0.23 7.012 1 95.06 78 ILE A O 1
ATOM 596 N N . ASP A 1 79 ? -7.012 -0.904 5.816 1 97.31 79 ASP A N 1
ATOM 597 C CA . ASP A 1 79 ? -6.371 -2.16 6.195 1 97.31 79 ASP A CA 1
ATOM 598 C C . ASP A 1 79 ? -5.465 -2.676 5.082 1 97.31 79 ASP A C 1
ATOM 600 O O . ASP A 1 79 ? -5.945 -3.25 4.102 1 97.31 79 ASP A O 1
ATOM 604 N N . LEU A 1 80 ? -4.191 -2.613 5.289 1 94.81 80 LEU A N 1
ATOM 605 C CA . LEU A 1 80 ? -3.248 -3.039 4.262 1 94.81 80 LEU A CA 1
ATOM 606 C C . LEU A 1 80 ? -2.953 -4.531 4.375 1 94.81 80 LEU A C 1
ATOM 608 O O . LEU A 1 80 ? -2.133 -5.066 3.629 1 94.81 80 LEU A O 1
ATOM 612 N N . SER A 1 81 ? -3.65 -5.199 5.242 1 96.69 81 SER A N 1
ATOM 613 C CA . SER A 1 81 ? -3.359 -6.613 5.441 1 96.69 81 SER A CA 1
ATOM 614 C C . SER A 1 81 ? -4.441 -7.492 4.828 1 96.69 81 SER A C 1
ATOM 616 O O . SER A 1 81 ? -4.367 -8.719 4.898 1 96.69 81 SER A O 1
ATOM 618 N N . ALA A 1 82 ? -5.422 -6.898 4.23 1 97.44 82 ALA A N 1
ATOM 619 C CA . ALA A 1 82 ? -6.559 -7.66 3.717 1 97.44 82 ALA A CA 1
ATOM 620 C C . ALA A 1 82 ? -6.098 -8.742 2.744 1 97.44 82 ALA A C 1
ATOM 622 O O . ALA A 1 82 ? -6.555 -9.883 2.812 1 97.44 82 ALA A O 1
ATOM 623 N N . GLY A 1 83 ? -5.227 -8.391 1.886 1 96.75 83 GLY A N 1
ATOM 624 C CA . GLY A 1 83 ? -4.695 -9.352 0.936 1 96.75 83 GLY A CA 1
ATOM 625 C C . GLY A 1 83 ? -3.875 -10.445 1.592 1 96.75 83 GLY A C 1
ATOM 626 O O . GLY A 1 83 ? -3.902 -11.602 1.155 1 96.75 83 GLY A O 1
ATOM 627 N N . ALA A 1 84 ? -3.092 -10.07 2.568 1 96.25 84 ALA A N 1
ATOM 628 C CA . ALA A 1 84 ? -2.301 -11.055 3.295 1 96.25 84 ALA A CA 1
ATOM 629 C C . ALA A 1 84 ? -3.203 -12.031 4.047 1 96.25 84 ALA A C 1
ATOM 631 O O . ALA A 1 84 ? -2.893 -13.219 4.148 1 96.25 84 ALA A O 1
ATOM 632 N N . ILE A 1 85 ? -4.277 -11.523 4.602 1 98.06 85 ILE A N 1
ATOM 633 C CA . ILE A 1 85 ? -5.242 -12.383 5.281 1 98.06 85 ILE A CA 1
ATOM 634 C C . ILE A 1 85 ? -5.852 -13.359 4.281 1 98.06 85 ILE A C 1
ATOM 636 O O . ILE A 1 85 ? -5.969 -14.555 4.566 1 98.06 85 ILE A O 1
ATOM 640 N N . LEU A 1 86 ? -6.199 -12.852 3.143 1 97.94 86 LEU A N 1
ATOM 641 C CA . LEU A 1 86 ? -6.727 -13.695 2.072 1 97.94 86 LEU A CA 1
ATOM 642 C C . LEU A 1 86 ? -5.75 -14.812 1.722 1 97.94 86 LEU A C 1
ATOM 644 O O . LEU A 1 86 ? -6.145 -15.969 1.612 1 97.94 86 LEU A O 1
ATOM 648 N N . SER A 1 87 ? -4.516 -14.445 1.583 1 96.94 87 SER A N 1
ATOM 649 C CA . SER A 1 87 ? -3.498 -15.43 1.228 1 96.94 87 SER A CA 1
ATOM 650 C C . SER A 1 87 ? -3.324 -16.469 2.33 1 96.94 87 SER A C 1
ATOM 652 O O . SER A 1 87 ? -3.164 -17.656 2.051 1 96.94 87 SER A O 1
ATOM 654 N N . LEU A 1 88 ? -3.295 -15.977 3.523 1 96.69 88 LEU A N 1
ATOM 655 C CA . LEU A 1 88 ? -3.145 -16.875 4.664 1 96.69 88 LEU A CA 1
ATOM 656 C C . LEU A 1 88 ? -4.289 -17.875 4.723 1 96.69 88 LEU A C 1
ATOM 658 O O . LEU A 1 88 ? -4.062 -19.078 4.914 1 96.69 88 LEU A O 1
ATOM 662 N N . VAL A 1 89 ? -5.453 -17.406 4.551 1 98.06 89 VAL A N 1
ATOM 663 C CA . VAL A 1 89 ? -6.625 -18.281 4.57 1 98.06 89 VAL A CA 1
ATOM 664 C C . VAL A 1 89 ? -6.578 -19.234 3.381 1 98.06 89 VAL A C 1
ATOM 666 O O . VAL A 1 89 ? -6.898 -20.422 3.514 1 98.06 89 VAL A O 1
ATOM 669 N N . ASN A 1 90 ? -6.219 -18.719 2.211 1 97.12 90 ASN A N 1
ATOM 670 C CA . ASN A 1 90 ? -6.102 -19.547 1.012 1 97.12 90 ASN A CA 1
ATOM 671 C C . ASN A 1 90 ? -5.203 -20.75 1.247 1 97.12 90 ASN A C 1
ATOM 673 O O . ASN A 1 90 ? -5.609 -21.891 1.001 1 97.12 90 ASN A O 1
ATOM 677 N N . VAL A 1 91 ? -4.039 -20.531 1.78 1 96.06 91 VAL A N 1
ATOM 678 C CA . VAL A 1 91 ? -3.09 -21.625 1.943 1 96.06 91 VAL A CA 1
ATOM 679 C C . VAL A 1 91 ? -3.525 -22.516 3.104 1 96.06 91 VAL A C 1
ATOM 681 O O . VAL A 1 91 ? -3.324 -23.734 3.066 1 96.06 91 VAL A O 1
ATOM 684 N N . ALA A 1 92 ? -4.078 -21.938 4.152 1 96.5 92 ALA A N 1
ATOM 685 C CA . ALA A 1 92 ? -4.539 -22.734 5.289 1 96.5 92 ALA A CA 1
ATOM 686 C C . ALA A 1 92 ? -5.609 -23.734 4.867 1 96.5 92 ALA A C 1
ATOM 688 O O . ALA A 1 92 ? -5.531 -24.922 5.203 1 96.5 92 ALA A O 1
ATOM 689 N N . ILE A 1 93 ? -6.543 -23.312 4.109 1 95.5 93 ILE A N 1
ATOM 690 C CA . ILE A 1 93 ? -7.652 -24.188 3.764 1 95.5 93 ILE A CA 1
ATOM 691 C C . ILE A 1 93 ? -7.184 -25.234 2.764 1 95.5 93 ILE A C 1
ATOM 693 O O . ILE A 1 93 ? -7.602 -26.406 2.83 1 95.5 93 ILE A O 1
ATOM 697 N N . VAL A 1 94 ? -6.363 -24.859 1.844 1 94.31 94 VAL A N 1
ATOM 698 C CA . VAL A 1 94 ? -5.879 -25.812 0.844 1 94.31 94 VAL A CA 1
ATOM 699 C C . VAL A 1 94 ? -5.078 -26.922 1.524 1 94.31 94 VAL A C 1
ATOM 701 O O . VAL A 1 94 ? -5.266 -28.094 1.229 1 94.31 94 VAL A O 1
ATOM 704 N N . VAL A 1 95 ? -4.215 -26.531 2.436 1 93.75 95 VAL A N 1
ATOM 705 C CA . VAL A 1 95 ? -3.371 -27.5 3.121 1 93.75 95 VAL A CA 1
ATOM 706 C C . VAL A 1 95 ? -4.23 -28.391 4.012 1 93.75 95 VAL A C 1
ATOM 708 O O . VAL A 1 95 ? -4.016 -29.609 4.082 1 93.75 95 VAL A O 1
ATOM 711 N N . LEU A 1 96 ? -5.199 -27.812 4.711 1 93.44 96 LEU A N 1
ATOM 712 C CA . LEU A 1 96 ? -6.082 -28.578 5.574 1 93.44 96 LEU A CA 1
ATOM 713 C C . LEU A 1 96 ? -6.93 -29.547 4.754 1 93.44 96 LEU A C 1
ATOM 715 O O . LEU A 1 96 ? -7.133 -30.703 5.156 1 93.44 96 LEU A O 1
ATOM 719 N N . MET A 1 97 ? -7.422 -29.172 3.623 1 91.81 97 MET A N 1
ATOM 720 C CA . MET A 1 97 ? -8.219 -30.031 2.766 1 91.81 97 MET A CA 1
ATOM 721 C C . MET A 1 97 ? -7.387 -31.203 2.248 1 91.81 97 MET A C 1
ATOM 723 O O . MET A 1 97 ? -7.879 -32.344 2.156 1 91.81 97 MET A O 1
ATOM 727 N N . GLU A 1 98 ? -6.223 -30.844 1.858 1 87.75 98 GLU A N 1
ATOM 728 C CA . GLU A 1 98 ? -5.328 -31.891 1.383 1 87.75 98 GLU A CA 1
ATOM 729 C C . GLU A 1 98 ? -5.039 -32.906 2.484 1 87.75 98 GLU A C 1
ATOM 731 O O . GLU A 1 98 ? -5.062 -34.125 2.242 1 87.75 98 GLU A O 1
ATOM 736 N N . ARG A 1 99 ? -4.777 -32.469 3.645 1 88.81 99 ARG A N 1
ATOM 737 C CA . ARG A 1 99 ? -4.434 -33.312 4.773 1 88.81 99 ARG A CA 1
ATOM 738 C C . ARG A 1 99 ? -5.617 -34.188 5.18 1 88.81 99 ARG A C 1
ATOM 740 O O . ARG A 1 99 ? -5.438 -35.312 5.629 1 88.81 99 ARG A O 1
ATOM 747 N N . TRP A 1 100 ? -6.82 -33.688 5.016 1 89.44 100 TRP A N 1
ATOM 748 C CA . TRP A 1 100 ? -8.008 -34.375 5.496 1 89.44 100 TRP A CA 1
ATOM 749 C C . TRP A 1 100 ? -8.68 -35.156 4.367 1 89.44 100 TRP A C 1
ATOM 751 O O . TRP A 1 100 ? -9.781 -35.688 4.535 1 89.44 100 TRP A O 1
ATOM 761 N N . GLY A 1 101 ? -8.031 -35.312 3.197 1 81.5 101 GLY A N 1
ATOM 762 C CA . GLY A 1 101 ? -8.445 -36.219 2.139 1 81.5 101 GLY A CA 1
ATOM 763 C C . GLY A 1 101 ? -9.367 -35.562 1.125 1 81.5 101 GLY A C 1
ATOM 764 O O . GLY A 1 101 ? -9.859 -36.219 0.213 1 81.5 101 GLY A O 1
ATOM 765 N N . GLY A 1 102 ? -9.727 -34.312 1.271 1 75.94 102 GLY A N 1
ATOM 766 C CA . GLY A 1 102 ? -10.391 -33.562 0.23 1 75.94 102 GLY A CA 1
ATOM 767 C C . GLY A 1 102 ? -11.875 -33.844 0.135 1 75.94 102 GLY A C 1
ATOM 768 O O . GLY A 1 102 ? -12.531 -33.406 -0.822 1 75.94 102 GLY A O 1
ATOM 769 N N . GLY A 1 103 ? -12.406 -34.75 1.03 1 82 103 GLY A N 1
ATOM 770 C CA . GLY A 1 103 ? -13.836 -35.031 1.015 1 82 103 GLY A CA 1
ATOM 771 C C . GLY A 1 103 ? -14.688 -33.844 1.447 1 82 103 GLY A C 1
ATOM 772 O O . GLY A 1 103 ? -14.164 -32.781 1.77 1 82 103 GLY A O 1
ATOM 773 N N . ALA A 1 104 ? -16.031 -33.906 1.333 1 84.38 104 ALA A N 1
ATOM 774 C CA . ALA A 1 104 ? -16.969 -32.844 1.643 1 84.38 104 ALA A CA 1
ATOM 775 C C . ALA A 1 104 ? -16.797 -32.375 3.084 1 84.38 104 ALA A C 1
ATOM 777 O O . ALA A 1 104 ? -16.828 -31.172 3.355 1 84.38 104 ALA A O 1
ATOM 778 N N . GLY A 1 105 ? -16.656 -33.312 3.984 1 86.25 105 GLY A N 1
ATOM 779 C CA . GLY A 1 105 ? -16.453 -32.969 5.379 1 86.25 105 GLY A CA 1
ATOM 780 C C . GLY A 1 105 ? -15.18 -32.156 5.609 1 86.25 105 GLY A C 1
ATOM 781 O O . GLY A 1 105 ? -15.188 -31.172 6.363 1 86.25 105 GLY A O 1
ATOM 782 N N . ALA A 1 106 ? -14.18 -32.594 4.906 1 87.5 106 ALA A N 1
ATOM 783 C CA . ALA A 1 106 ? -12.906 -31.891 5.008 1 87.5 106 ALA A CA 1
ATOM 784 C C . ALA A 1 106 ? -13.016 -30.469 4.473 1 87.5 106 ALA A C 1
ATOM 786 O O . ALA A 1 106 ? -12.469 -29.531 5.059 1 87.5 106 ALA A O 1
ATOM 787 N N . VAL A 1 107 ? -13.781 -30.359 3.416 1 89.5 107 VAL A N 1
ATOM 788 C CA . VAL A 1 107 ? -13.945 -29.047 2.787 1 89.5 107 VAL A CA 1
ATOM 789 C C . VAL A 1 107 ? -14.711 -28.125 3.725 1 89.5 107 VAL A C 1
ATOM 791 O O . VAL A 1 107 ? -14.273 -27 3.984 1 89.5 107 VAL A O 1
ATOM 794 N N . PHE A 1 108 ? -15.758 -28.547 4.32 1 91.56 108 PHE A N 1
ATOM 795 C CA . PHE A 1 108 ? -16.562 -27.719 5.203 1 91.56 108 PHE A CA 1
ATOM 796 C C . PHE A 1 108 ? -15.781 -27.344 6.457 1 91.56 108 PHE A C 1
ATOM 798 O O . PHE A 1 108 ? -15.859 -26.203 6.918 1 91.56 108 PHE A O 1
ATOM 805 N N . LEU A 1 109 ? -15.055 -28.297 6.957 1 92.25 109 LEU A N 1
ATOM 806 C CA . LEU A 1 109 ? -14.258 -28.016 8.148 1 92.25 109 LEU A CA 1
ATOM 807 C C . LEU A 1 109 ? -13.148 -27.016 7.844 1 92.25 109 LEU A C 1
ATOM 809 O O . LEU A 1 109 ? -12.867 -26.125 8.648 1 92.25 109 LEU A O 1
ATOM 813 N N . ALA A 1 110 ? -12.523 -27.203 6.703 1 93.69 110 ALA A N 1
ATOM 814 C CA . ALA A 1 110 ? -11.461 -26.281 6.297 1 93.69 110 ALA A CA 1
ATOM 815 C C . ALA A 1 110 ? -12.008 -24.875 6.113 1 93.69 110 ALA A C 1
ATOM 817 O O . ALA A 1 110 ? -11.359 -23.891 6.5 1 93.69 110 ALA A O 1
ATOM 818 N N . LEU A 1 111 ? -13.195 -24.797 5.574 1 94.5 111 LEU A N 1
ATOM 819 C CA . LEU A 1 111 ? -13.812 -23.5 5.367 1 94.5 111 LEU A CA 1
ATOM 820 C C . LEU A 1 111 ? -14.164 -22.844 6.699 1 94.5 111 LEU A C 1
ATOM 822 O O . LEU A 1 111 ? -14.016 -21.625 6.863 1 94.5 111 LEU A O 1
ATOM 826 N N . ALA A 1 112 ? -14.617 -23.656 7.637 1 96.12 112 ALA A N 1
ATOM 827 C CA . ALA A 1 112 ? -14.93 -23.141 8.961 1 96.12 112 ALA A CA 1
ATOM 828 C C . ALA A 1 112 ? -13.68 -22.594 9.648 1 96.12 112 ALA A C 1
ATOM 830 O O . ALA A 1 112 ? -13.703 -21.516 10.242 1 96.12 112 ALA A O 1
ATOM 831 N N . ILE A 1 113 ? -12.641 -23.312 9.492 1 96.44 113 ILE A N 1
ATOM 832 C CA . ILE A 1 113 ? -11.375 -22.891 10.086 1 96.44 113 ILE A CA 1
ATOM 833 C C . ILE A 1 113 ? -10.859 -21.641 9.375 1 96.44 113 ILE A C 1
ATOM 835 O O . ILE A 1 113 ? -10.312 -20.734 10.016 1 96.44 113 ILE A O 1
ATOM 839 N N . GLY A 1 114 ? -11.023 -21.641 8.039 1 97.44 114 GLY A N 1
ATOM 840 C CA . GLY A 1 114 ? -10.641 -20.453 7.289 1 97.44 114 GLY A CA 1
ATOM 841 C C . GLY A 1 114 ? -11.367 -19.203 7.727 1 97.44 114 GLY A C 1
ATOM 842 O O . GLY A 1 114 ? -10.766 -18.141 7.859 1 97.44 114 GLY A O 1
ATOM 843 N N . LEU A 1 115 ? -12.641 -19.391 7.961 1 97.38 115 LEU A N 1
ATOM 844 C CA . LEU A 1 115 ? -13.445 -18.266 8.422 1 97.38 115 LEU A CA 1
ATOM 845 C C . LEU A 1 115 ? -12.984 -17.797 9.805 1 97.38 115 LEU A C 1
ATOM 847 O O . LEU A 1 115 ? -12.898 -16.594 10.055 1 97.38 115 LEU A O 1
ATOM 851 N N . LEU A 1 116 ? -12.703 -18.703 10.672 1 98.12 116 LEU A N 1
ATOM 852 C CA . LEU A 1 116 ? -12.227 -18.375 12.016 1 98.12 116 LEU A CA 1
ATOM 853 C C . LEU A 1 116 ? -10.875 -17.688 11.961 1 98.12 116 LEU A C 1
ATOM 855 O O . LEU A 1 116 ? -10.609 -16.766 12.75 1 98.12 116 LEU A O 1
ATOM 859 N N . LEU A 1 117 ? -10.078 -18.172 11.031 1 98.19 117 LEU A N 1
ATOM 860 C CA . LEU A 1 117 ? -8.766 -17.562 10.859 1 98.19 117 LEU A CA 1
ATOM 861 C C . LEU A 1 117 ? -8.898 -16.109 10.398 1 98.19 117 LEU A C 1
ATOM 863 O O . LEU A 1 117 ? -8.195 -15.227 10.898 1 98.19 117 LEU A O 1
ATOM 867 N N . GLY A 1 118 ? -9.734 -15.883 9.367 1 98.38 118 GLY A N 1
ATOM 868 C CA . GLY A 1 118 ? -9.992 -14.516 8.945 1 98.38 118 GLY A CA 1
ATOM 869 C C . GLY A 1 118 ? -10.523 -13.633 10.055 1 98.38 118 GLY A C 1
ATOM 870 O O . GLY A 1 118 ? -10.078 -12.5 10.219 1 98.38 118 GLY A O 1
ATOM 871 N N . LEU A 1 119 ? -11.422 -14.195 10.836 1 98.19 119 LEU A N 1
ATOM 872 C CA . LEU A 1 119 ? -11.984 -13.469 11.977 1 98.19 119 LEU A CA 1
ATOM 873 C C . LEU A 1 119 ? -10.906 -13.148 13 1 98.19 119 LEU A C 1
ATOM 875 O O . LEU A 1 119 ? -10.883 -12.039 13.547 1 98.19 119 LEU A O 1
ATOM 879 N N . ALA A 1 120 ? -10.117 -14.07 13.266 1 98.5 120 ALA A N 1
ATOM 880 C CA . ALA A 1 120 ? -9.031 -13.883 14.227 1 98.5 120 ALA A CA 1
ATOM 881 C C . ALA A 1 120 ? -8.07 -12.789 13.766 1 98.5 120 ALA A C 1
ATOM 883 O O . ALA A 1 120 ? -7.652 -11.945 14.562 1 98.5 120 ALA A O 1
ATOM 884 N N . CYS A 1 121 ? -7.703 -12.859 12.523 1 98.25 121 CYS A N 1
ATOM 885 C CA . CYS A 1 121 ? -6.812 -11.844 11.969 1 98.25 121 CYS A CA 1
ATOM 886 C C . CYS A 1 121 ? -7.441 -10.453 12.062 1 98.25 121 CYS A C 1
ATOM 888 O O . CYS A 1 121 ? -6.762 -9.484 12.398 1 98.25 121 CYS A O 1
ATOM 890 N N . GLY A 1 122 ? -8.727 -10.398 11.695 1 98.38 122 GLY A N 1
ATOM 891 C CA . GLY A 1 122 ? -9.43 -9.133 11.836 1 98.38 122 GLY A CA 1
ATOM 892 C C . GLY A 1 122 ? -9.453 -8.617 13.266 1 98.38 122 GLY A C 1
ATOM 893 O O . GLY A 1 122 ? -9.273 -7.422 13.5 1 98.38 122 GLY A O 1
ATOM 894 N N . LEU A 1 123 ? -9.648 -9.516 14.156 1 98.12 123 LEU A N 1
ATOM 895 C CA . LEU A 1 123 ? -9.664 -9.148 15.57 1 98.12 123 LEU A CA 1
ATOM 896 C C . LEU A 1 123 ? -8.305 -8.633 16.016 1 98.12 123 LEU A C 1
ATOM 898 O O . LEU A 1 123 ? -8.211 -7.641 16.734 1 98.12 123 LEU A O 1
ATOM 902 N N . VAL A 1 124 ? -7.309 -9.297 15.625 1 96.81 124 VAL A N 1
ATOM 903 C CA . VAL A 1 124 ? -5.953 -8.875 15.953 1 96.81 124 VAL A CA 1
ATOM 904 C C . VAL A 1 124 ? -5.711 -7.461 15.422 1 96.81 124 VAL A C 1
ATOM 906 O O . VAL A 1 124 ? -5.227 -6.59 16.141 1 96.81 124 VAL A O 1
ATOM 909 N N . ASN A 1 125 ? -6.066 -7.254 14.188 1 97.62 125 ASN A N 1
ATOM 910 C CA . ASN A 1 125 ? -5.895 -5.934 13.586 1 97.62 125 ASN A CA 1
ATOM 911 C C . ASN A 1 125 ? -6.707 -4.871 14.328 1 97.62 125 ASN A C 1
ATOM 913 O O . ASN A 1 125 ? -6.207 -3.773 14.586 1 97.62 125 ASN A O 1
ATOM 917 N N . GLY A 1 126 ? -7.938 -5.254 14.617 1 97.69 126 GLY A N 1
ATOM 918 C CA . GLY A 1 126 ? -8.773 -4.32 15.359 1 97.69 126 GLY A CA 1
ATOM 919 C C . GLY A 1 126 ? -8.195 -3.945 16.703 1 97.69 126 GLY A C 1
ATOM 920 O O . GLY A 1 126 ? -8.203 -2.773 17.094 1 97.69 126 GLY A O 1
ATOM 921 N N . LEU A 1 127 ? -7.723 -4.867 17.375 1 95.5 127 LEU A N 1
ATOM 922 C CA . LEU A 1 127 ? -7.137 -4.625 18.688 1 95.5 127 LEU A CA 1
ATOM 923 C C . LEU A 1 127 ? -5.867 -3.789 18.562 1 95.5 127 LEU A C 1
ATOM 925 O O . LEU A 1 127 ? -5.672 -2.836 19.328 1 95.5 127 LEU A O 1
ATOM 929 N N . VAL A 1 128 ? -5.09 -4.16 17.625 1 92.75 128 VAL A N 1
ATOM 930 C CA . VAL A 1 128 ? -3.807 -3.492 17.453 1 92.75 128 VAL A CA 1
ATOM 931 C C . VAL A 1 128 ? -4.031 -2.041 17.047 1 92.75 128 VAL A C 1
ATOM 933 O O . VAL A 1 128 ? -3.385 -1.131 17.562 1 92.75 128 VAL A O 1
ATOM 936 N N . VAL A 1 129 ? -4.922 -1.82 16.141 1 94.12 129 VAL A N 1
ATOM 937 C CA . VAL A 1 129 ? -5.121 -0.483 15.586 1 94.12 129 VAL A CA 1
ATOM 938 C C . VAL A 1 129 ? -5.961 0.352 16.547 1 94.12 129 VAL A C 1
ATOM 940 O O . VAL A 1 129 ? -5.559 1.446 16.953 1 94.12 129 VAL A O 1
ATOM 943 N N . ALA A 1 130 ? -7.082 -0.172 16.953 1 92.88 130 ALA A N 1
ATOM 944 C CA . ALA A 1 130 ? -8.055 0.623 17.688 1 92.88 130 ALA A CA 1
ATOM 945 C C . ALA A 1 130 ? -7.699 0.69 19.172 1 92.88 130 ALA A C 1
ATOM 947 O O . ALA A 1 130 ? -7.781 1.755 19.797 1 92.88 130 ALA A O 1
ATOM 948 N N . ALA A 1 131 ? -7.359 -0.395 19.719 1 88.19 131 ALA A N 1
ATOM 949 C CA . ALA A 1 131 ? -7.094 -0.415 21.156 1 88.19 131 ALA A CA 1
ATOM 950 C C . ALA A 1 131 ? -5.75 0.234 21.484 1 88.19 131 ALA A C 1
ATOM 952 O O . ALA A 1 131 ? -5.617 0.944 22.484 1 88.19 131 ALA A O 1
ATOM 953 N N . LEU A 1 132 ? -4.77 0.028 20.594 1 86.44 132 LEU A N 1
ATOM 954 C CA . LEU A 1 132 ? -3.441 0.571 20.844 1 86.44 132 LEU A CA 1
ATOM 955 C C . LEU A 1 132 ? -3.271 1.934 20.188 1 86.44 132 LEU A C 1
ATOM 957 O O . LEU A 1 132 ? -2.223 2.57 20.328 1 86.44 132 LEU A O 1
ATOM 961 N N . ARG A 1 133 ? -4.297 2.338 19.422 1 86.88 133 ARG A N 1
ATOM 962 C CA . ARG A 1 133 ? -4.348 3.656 18.797 1 86.88 133 ARG A CA 1
ATOM 963 C C . ARG A 1 133 ? -3.168 3.859 17.844 1 86.88 133 ARG A C 1
ATOM 965 O O . ARG A 1 133 ? -2.482 4.883 17.922 1 86.88 133 ARG A O 1
ATOM 972 N N . LEU A 1 134 ? -2.828 2.787 17.156 1 88.38 134 LEU A N 1
ATOM 973 C CA . LEU A 1 134 ? -1.776 2.863 16.141 1 88.38 134 LEU A CA 1
ATOM 974 C C . LEU A 1 134 ? -2.334 3.365 14.82 1 88.38 134 LEU A C 1
ATOM 976 O O . LEU A 1 134 ? -3.529 3.229 14.555 1 88.38 134 LEU A O 1
ATOM 980 N N . GLN A 1 135 ? -1.469 3.984 14.055 1 88.31 135 GLN A N 1
ATOM 981 C CA . GLN A 1 135 ? -1.859 4.348 12.695 1 88.31 135 GLN A CA 1
ATOM 982 C C . GLN A 1 135 ? -2.227 3.113 11.875 1 88.31 135 GLN A C 1
ATOM 984 O O . GLN A 1 135 ? -1.421 2.191 11.742 1 88.31 135 GLN A O 1
ATOM 989 N N . ALA A 1 136 ? -3.352 3.107 11.359 1 93.69 136 ALA A N 1
ATOM 990 C CA . ALA A 1 136 ? -3.941 1.922 10.742 1 93.69 136 ALA A CA 1
ATOM 991 C C . ALA A 1 136 ? -3.068 1.41 9.602 1 93.69 136 ALA A C 1
ATOM 993 O O . ALA A 1 136 ? -2.779 0.214 9.523 1 93.69 136 ALA A O 1
ATOM 994 N N . ILE A 1 137 ? -2.6 2.273 8.75 1 90.94 137 ILE A N 1
ATOM 995 C CA . ILE A 1 137 ? -1.855 1.896 7.555 1 90.94 137 ILE A CA 1
ATOM 996 C C . ILE A 1 137 ? -0.563 1.186 7.949 1 90.94 137 ILE A C 1
ATOM 998 O O . ILE A 1 137 ? -0.244 0.121 7.418 1 90.94 137 ILE A O 1
ATOM 1002 N N . VAL A 1 138 ? 0.131 1.629 8.914 1 88.38 138 VAL A N 1
ATOM 1003 C CA . VAL A 1 138 ? 1.423 1.08 9.312 1 88.38 138 VAL A CA 1
ATOM 1004 C C . VAL A 1 138 ? 1.217 -0.206 10.109 1 88.38 138 VAL A C 1
ATOM 1006 O O . VAL A 1 138 ? 1.941 -1.186 9.914 1 88.38 138 VAL A O 1
ATOM 1009 N N . ALA A 1 139 ? 0.235 -0.154 11 1 92.44 139 ALA A N 1
ATOM 1010 C CA . ALA A 1 139 ? -0.04 -1.333 11.812 1 92.44 139 ALA A CA 1
ATOM 1011 C C . ALA A 1 139 ? -0.46 -2.516 10.945 1 92.44 139 ALA A C 1
ATOM 1013 O O . ALA A 1 139 ? 0.012 -3.639 11.148 1 92.44 139 ALA A O 1
ATOM 1014 N N . THR A 1 140 ? -1.282 -2.221 10.047 1 95.19 140 THR A N 1
ATOM 1015 C CA . THR A 1 140 ? -1.787 -3.324 9.234 1 95.19 140 THR A CA 1
ATOM 1016 C C . THR A 1 140 ? -0.768 -3.725 8.172 1 95.19 140 THR A C 1
ATOM 1018 O O . THR A 1 140 ? -0.829 -4.832 7.637 1 95.19 140 THR A O 1
ATOM 1021 N N . PHE A 1 141 ? 0.106 -2.809 7.828 1 90.75 141 PHE A N 1
ATOM 1022 C CA . PHE A 1 141 ? 1.235 -3.238 7.012 1 90.75 141 PHE A CA 1
ATOM 1023 C C . PHE A 1 141 ? 2.107 -4.23 7.773 1 90.75 141 PHE A C 1
ATOM 1025 O O . PHE A 1 141 ? 2.492 -5.27 7.234 1 90.75 141 PHE A O 1
ATOM 1032 N N . ALA A 1 142 ? 2.422 -3.887 9 1 89.94 142 ALA A N 1
ATOM 1033 C CA . ALA A 1 142 ? 3.219 -4.777 9.844 1 89.94 142 ALA A CA 1
ATOM 1034 C C . ALA A 1 142 ? 2.543 -6.137 9.992 1 89.94 142 ALA A C 1
ATOM 1036 O O . ALA A 1 142 ? 3.191 -7.18 9.859 1 89.94 142 ALA A O 1
ATOM 1037 N N . THR A 1 143 ? 1.262 -6.117 10.242 1 93.88 143 THR A N 1
ATOM 1038 C CA . THR A 1 143 ? 0.575 -7.395 10.398 1 93.88 143 THR A CA 1
ATOM 1039 C C . THR A 1 143 ? 0.505 -8.141 9.07 1 93.88 143 THR A C 1
ATOM 1041 O O . THR A 1 143 ? 0.481 -9.375 9.047 1 93.88 143 THR A O 1
ATOM 1044 N N . SER A 1 144 ? 0.434 -7.367 7.977 1 93.81 144 SER A N 1
ATOM 1045 C CA . SER A 1 144 ? 0.46 -8.031 6.676 1 93.81 144 SER A CA 1
ATOM 1046 C C . SER A 1 144 ? 1.734 -8.844 6.496 1 93.81 144 SER A C 1
ATOM 1048 O O . SER A 1 144 ? 1.701 -9.938 5.93 1 93.81 144 SER A O 1
ATOM 1050 N N . ILE A 1 145 ? 2.848 -8.289 6.922 1 89.25 145 ILE A N 1
ATOM 1051 C CA . ILE A 1 145 ? 4.113 -9.008 6.852 1 89.25 145 ILE A CA 1
ATOM 1052 C C . ILE A 1 145 ? 4.051 -10.258 7.73 1 89.25 145 ILE A C 1
ATOM 1054 O O . ILE A 1 145 ? 4.48 -11.336 7.316 1 89.25 145 ILE A O 1
ATOM 1058 N N . PHE A 1 146 ? 3.5 -10.078 8.844 1 90.62 146 PHE A N 1
ATOM 1059 C CA . PHE A 1 146 ? 3.342 -11.18 9.789 1 90.62 146 PHE A CA 1
ATOM 1060 C C . PHE A 1 146 ? 2.465 -12.281 9.203 1 90.62 146 PHE A C 1
ATOM 1062 O O . PHE A 1 146 ? 2.83 -13.453 9.227 1 90.62 146 PHE A O 1
ATOM 1069 N N . PHE A 1 147 ? 1.301 -11.906 8.688 1 94.56 147 PHE A N 1
ATOM 1070 C CA . PHE A 1 147 ? 0.378 -12.875 8.109 1 94.56 147 PHE A CA 1
ATOM 1071 C C . PHE A 1 147 ? 1.002 -13.555 6.895 1 94.56 147 PHE A C 1
ATOM 1073 O O . PHE A 1 147 ? 0.78 -14.75 6.66 1 94.56 147 PHE A O 1
ATOM 1080 N N . THR A 1 148 ? 1.714 -12.836 6.125 1 91.44 148 THR A N 1
ATOM 1081 C CA . THR A 1 148 ? 2.408 -13.422 4.98 1 91.44 148 THR A CA 1
ATOM 1082 C C . THR A 1 148 ? 3.449 -14.438 5.441 1 91.44 148 THR A C 1
ATOM 1084 O O . THR A 1 148 ? 3.611 -15.492 4.824 1 91.44 148 THR A O 1
ATOM 1087 N N . GLY A 1 149 ? 4.184 -14.055 6.488 1 88.5 149 GLY A N 1
ATOM 1088 C CA . GLY A 1 149 ? 5.117 -15.008 7.062 1 88.5 149 GLY A CA 1
ATOM 1089 C C . GLY A 1 149 ? 4.457 -16.312 7.496 1 88.5 149 GLY A C 1
ATOM 1090 O O . GLY A 1 149 ? 4.984 -17.391 7.242 1 88.5 149 GLY A O 1
ATOM 1091 N N . LEU A 1 150 ? 3.322 -16.172 8.094 1 91.62 150 LEU A N 1
ATOM 1092 C CA . LEU A 1 150 ? 2.572 -17.359 8.508 1 91.62 150 LEU A CA 1
ATOM 1093 C C . LEU A 1 150 ? 2.119 -18.156 7.297 1 91.62 150 LEU A C 1
ATOM 1095 O O . LEU A 1 150 ? 2.139 -19.391 7.324 1 91.62 150 LEU A O 1
ATOM 1099 N N . ALA A 1 151 ? 1.652 -17.453 6.277 1 93.25 151 ALA A N 1
ATOM 1100 C CA . ALA A 1 151 ? 1.235 -18.141 5.051 1 93.25 151 ALA A CA 1
ATOM 1101 C C . ALA A 1 151 ? 2.393 -18.922 4.434 1 93.25 151 ALA A C 1
ATOM 1103 O O . ALA A 1 151 ? 2.225 -20.062 4.02 1 93.25 151 ALA A O 1
ATOM 1104 N N . LEU A 1 152 ? 3.527 -18.328 4.445 1 89.38 152 LEU A N 1
ATOM 1105 C CA . LEU A 1 152 ? 4.707 -18.953 3.857 1 89.38 152 LEU A CA 1
ATOM 1106 C C . LEU A 1 152 ? 5.18 -20.125 4.707 1 89.38 152 LEU A C 1
ATOM 1108 O O . LEU A 1 152 ? 5.766 -21.078 4.188 1 89.38 152 LEU A O 1
ATOM 1112 N N . TYR A 1 153 ? 4.93 -20 5.969 1 87.25 153 TYR A N 1
ATOM 1113 C CA . TYR A 1 153 ? 5.25 -21.109 6.859 1 87.25 153 TYR A CA 1
ATOM 1114 C C . TYR A 1 153 ? 4.367 -22.328 6.562 1 87.25 153 TYR A C 1
ATOM 1116 O O . TYR A 1 153 ? 4.836 -23.469 6.582 1 87.25 153 TYR A O 1
ATOM 1124 N N . ILE A 1 154 ? 3.141 -22.078 6.297 1 90.75 154 ILE A N 1
ATOM 1125 C CA . ILE A 1 154 ? 2.178 -23.141 6.027 1 90.75 154 ILE A CA 1
ATOM 1126 C C . ILE A 1 154 ? 2.453 -23.75 4.656 1 90.75 154 ILE A C 1
ATOM 1128 O O . ILE A 1 154 ? 2.441 -24.969 4.496 1 90.75 154 ILE A O 1
ATOM 1132 N N . LEU A 1 155 ? 2.691 -22.875 3.684 1 90.94 155 LEU A N 1
ATOM 1133 C CA . LEU A 1 155 ? 2.971 -23.281 2.314 1 90.94 155 LEU A CA 1
ATOM 1134 C C . LEU A 1 155 ? 4.082 -22.438 1.707 1 90.94 155 LEU A C 1
ATOM 1136 O O . LEU A 1 155 ? 3.816 -21.375 1.126 1 90.94 155 LEU A O 1
ATOM 1140 N N . PRO A 1 156 ? 5.266 -22.938 1.753 1 82.56 156 PRO A N 1
ATOM 1141 C CA . PRO A 1 156 ? 6.426 -22.141 1.33 1 82.56 156 PRO A CA 1
ATOM 1142 C C . PRO A 1 156 ? 6.441 -21.875 -0.173 1 82.56 156 PRO A C 1
ATOM 1144 O O . PRO A 1 156 ? 6.984 -20.859 -0.616 1 82.56 156 PRO A O 1
ATOM 1147 N N . VAL A 1 157 ? 5.805 -22.844 -0.913 1 83.5 157 VAL A N 1
ATOM 1148 C CA . VAL A 1 157 ? 5.828 -22.688 -2.365 1 83.5 157 VAL A CA 1
ATOM 1149 C C . VAL A 1 157 ? 4.402 -22.672 -2.906 1 83.5 157 VAL A C 1
ATOM 1151 O O . VAL A 1 157 ? 3.545 -23.438 -2.441 1 83.5 157 VAL A O 1
ATOM 1154 N N . ALA A 1 158 ? 4.262 -21.906 -3.889 1 83.81 158 ALA A N 1
ATOM 1155 C CA . ALA A 1 158 ? 2.947 -21.812 -4.523 1 83.81 158 ALA A CA 1
ATOM 1156 C C . ALA A 1 158 ? 2.67 -23.047 -5.375 1 83.81 158 ALA A C 1
ATOM 1158 O O . ALA A 1 158 ? 3.6 -23.734 -5.824 1 83.81 158 ALA A O 1
ATOM 1159 N N . GLY A 1 159 ? 1.273 -23.328 -5.52 1 84.88 159 GLY A N 1
ATOM 1160 C CA . GLY A 1 159 ? 0.943 -24.312 -6.543 1 84.88 159 GLY A CA 1
ATOM 1161 C C . GLY A 1 159 ? 0.275 -25.547 -5.984 1 84.88 159 GLY A C 1
ATOM 1162 O O . GLY A 1 159 ? -0.152 -26.422 -6.742 1 84.88 159 GLY A O 1
ATOM 1163 N N . THR A 1 160 ? 0.198 -25.688 -4.672 1 84.69 160 THR A N 1
ATOM 1164 C CA . THR A 1 160 ? -0.521 -26.844 -4.148 1 84.69 160 THR A CA 1
ATOM 1165 C C . THR A 1 160 ? -1.967 -26.859 -4.641 1 84.69 160 THR A C 1
ATOM 1167 O O . THR A 1 160 ? -2.699 -25.875 -4.441 1 84.69 160 THR A O 1
ATOM 1170 N N . PRO A 1 161 ? -2.281 -27.906 -5.273 1 87.06 161 PRO A N 1
ATOM 1171 C CA . PRO A 1 161 ? -3.619 -27.938 -5.867 1 87.06 161 PRO A CA 1
ATOM 1172 C C . PRO A 1 161 ? -4.73 -28.047 -4.824 1 87.06 161 PRO A C 1
ATOM 1174 O O . PRO A 1 161 ? -4.57 -28.734 -3.816 1 87.06 161 PRO A O 1
ATOM 1177 N N . ALA A 1 162 ? -5.758 -27.312 -5.059 1 86.88 162 ALA A N 1
ATOM 1178 C CA . ALA A 1 162 ? -6.977 -27.469 -4.266 1 86.88 162 ALA A CA 1
ATOM 1179 C C . ALA A 1 162 ? -7.762 -28.688 -4.707 1 86.88 162 ALA A C 1
ATOM 1181 O O . ALA A 1 162 ? -7.699 -29.094 -5.875 1 86.88 162 ALA A O 1
ATOM 1182 N N . PRO A 1 163 ? -8.398 -29.266 -3.76 1 84.19 163 PRO A N 1
ATOM 1183 C CA . PRO A 1 163 ? -9.195 -30.422 -4.164 1 84.19 163 PRO A CA 1
ATOM 1184 C C . PRO A 1 163 ? -10.195 -30.094 -5.266 1 84.19 163 PRO A C 1
ATOM 1186 O O . PRO A 1 163 ? -10.781 -29.016 -5.273 1 84.19 163 PRO A O 1
ATOM 1189 N N . ALA A 1 164 ? -10.445 -31.094 -6.07 1 83.25 164 ALA A N 1
ATOM 1190 C CA . ALA A 1 164 ? -11.305 -30.938 -7.242 1 83.25 164 ALA A CA 1
ATOM 1191 C C . ALA A 1 164 ? -12.727 -30.562 -6.832 1 83.25 164 ALA A C 1
ATOM 1193 O O . ALA A 1 164 ? -13.391 -29.781 -7.512 1 83.25 164 ALA A O 1
ATOM 1194 N N . LEU A 1 165 ? -13.102 -31.125 -5.793 1 81.19 165 LEU A N 1
ATOM 1195 C CA . LEU A 1 165 ? -14.461 -30.859 -5.32 1 81.19 165 LEU A CA 1
ATOM 1196 C C . LEU A 1 165 ? -14.672 -29.359 -5.098 1 81.19 165 LEU A C 1
ATOM 1198 O O . LEU A 1 165 ? -15.742 -28.828 -5.398 1 81.19 165 LEU A O 1
ATOM 1202 N N . PHE A 1 166 ? -13.68 -28.75 -4.652 1 82.62 166 PHE A N 1
ATOM 1203 C CA . PHE A 1 166 ? -13.781 -27.344 -4.312 1 82.62 166 PHE A CA 1
ATOM 1204 C C . PHE A 1 166 ? -13.867 -26.484 -5.566 1 82.62 166 PHE A C 1
ATOM 1206 O O . PHE A 1 166 ? -14.82 -25.719 -5.746 1 82.62 166 PHE A O 1
ATOM 1213 N N . TRP A 1 167 ? -12.984 -26.641 -6.426 1 80.75 167 TRP A N 1
ATOM 1214 C CA . TRP A 1 167 ? -12.938 -25.734 -7.566 1 80.75 167 TRP A CA 1
ATOM 1215 C C . TRP A 1 167 ? -13.977 -26.125 -8.617 1 80.75 167 TRP A C 1
ATOM 1217 O O . TRP A 1 167 ? -14.461 -25.266 -9.359 1 80.75 167 TRP A O 1
ATOM 1227 N N . ARG A 1 168 ? -14.375 -27.375 -8.641 1 81.38 168 ARG A N 1
ATOM 1228 C CA . ARG A 1 168 ? -15.453 -27.781 -9.539 1 81.38 168 ARG A CA 1
ATOM 1229 C C . ARG A 1 168 ? -16.781 -27.188 -9.094 1 81.38 168 ARG A C 1
ATOM 1231 O O . ARG A 1 168 ? -17.625 -26.828 -9.922 1 81.38 168 ARG A O 1
ATOM 1238 N N . THR A 1 169 ? -16.922 -27.125 -7.785 1 79.25 169 THR A N 1
ATOM 1239 C CA . THR A 1 169 ? -18.141 -26.516 -7.277 1 79.25 169 THR A CA 1
ATOM 1240 C C . THR A 1 169 ? -18.156 -25.016 -7.566 1 79.25 169 THR A C 1
ATOM 1242 O O . THR A 1 169 ? -19.156 -24.484 -8.031 1 79.25 169 THR A O 1
ATOM 1245 N N . TYR A 1 170 ? -17.016 -24.359 -7.359 1 82.44 170 TYR A N 1
ATOM 1246 C CA . TYR A 1 170 ? -16.938 -22.922 -7.598 1 82.44 170 TYR A CA 1
ATOM 1247 C C . TYR A 1 170 ? -17.141 -22.609 -9.07 1 82.44 170 TYR A C 1
ATOM 1249 O O . TYR A 1 170 ? -17.844 -21.656 -9.414 1 82.44 170 TYR A O 1
ATOM 1257 N N . GLY A 1 171 ? -16.562 -23.406 -9.93 1 82.06 171 GLY A N 1
ATOM 1258 C CA . GLY A 1 171 ? -16.641 -23.172 -11.367 1 82.06 171 GLY A CA 1
ATOM 1259 C C . GLY A 1 171 ? -17.844 -23.844 -12.008 1 82.06 171 GLY A C 1
ATOM 1260 O O . GLY A 1 171 ? -18.094 -23.656 -13.203 1 82.06 171 GLY A O 1
ATOM 1261 N N . GLY A 1 172 ? -18.578 -24.594 -11.156 1 83.31 172 GLY A N 1
ATOM 1262 C CA . GLY A 1 172 ? -19.656 -25.406 -11.703 1 83.31 172 GLY A CA 1
ATOM 1263 C C . GLY A 1 172 ? -21.016 -24.75 -11.594 1 83.31 172 GLY A C 1
ATOM 1264 O O . GLY A 1 172 ? -21.109 -23.531 -11.461 1 83.31 172 GLY A O 1
ATOM 1265 N N . ARG A 1 173 ? -22.016 -25.547 -11.953 1 84 173 ARG A N 1
ATOM 1266 C CA . ARG A 1 173 ? -23.406 -25.094 -11.914 1 84 173 ARG A CA 1
ATOM 1267 C C . ARG A 1 173 ? -24.219 -25.906 -10.906 1 84 173 ARG A C 1
ATOM 1269 O O . ARG A 1 173 ? -23.969 -27.094 -10.719 1 84 173 ARG A O 1
ATOM 1276 N N . LEU A 1 174 ? -24.969 -25.266 -10.125 1 83.12 174 LEU A N 1
ATOM 1277 C CA . LEU A 1 174 ? -25.953 -25.891 -9.258 1 83.12 174 LEU A CA 1
ATOM 1278 C C . LEU A 1 174 ? -27.359 -25.594 -9.734 1 83.12 174 LEU A C 1
ATOM 1280 O O . LEU A 1 174 ? -27.766 -24.438 -9.805 1 83.12 174 LEU A O 1
ATOM 1284 N N . PHE A 1 175 ? -28.078 -26.578 -10.164 1 87.38 175 PHE A N 1
ATOM 1285 C CA . PHE A 1 175 ? -29.422 -26.453 -10.711 1 87.38 175 PHE A CA 1
ATOM 1286 C C . PHE A 1 175 ? -29.422 -25.562 -11.945 1 87.38 175 PHE A C 1
ATOM 1288 O O . PHE A 1 175 ? -30.281 -24.688 -12.086 1 87.38 175 PHE A O 1
ATOM 1295 N N . GLY A 1 176 ? -28.344 -25.609 -12.758 1 82.94 176 GLY A N 1
ATOM 1296 C CA . GLY A 1 176 ? -28.25 -24.906 -14.023 1 82.94 176 GLY A CA 1
ATOM 1297 C C . GLY A 1 176 ? -27.703 -23.5 -13.891 1 82.94 176 GLY A C 1
ATOM 1298 O O . GLY A 1 176 ? -27.406 -22.844 -14.891 1 82.94 176 GLY A O 1
ATOM 1299 N N . VAL A 1 177 ? -27.656 -23.031 -12.703 1 86.81 177 VAL A N 1
ATOM 1300 C CA . VAL A 1 177 ? -27.172 -21.672 -12.453 1 86.81 177 VAL A CA 1
ATOM 1301 C C . VAL A 1 177 ? -25.719 -21.734 -11.961 1 86.81 177 VAL A C 1
ATOM 1303 O O . VAL A 1 177 ? -25.391 -22.516 -11.07 1 86.81 177 VAL A O 1
ATOM 1306 N N . PRO A 1 178 ? -24.906 -21 -12.648 1 86.94 178 PRO A N 1
ATOM 1307 C CA . PRO A 1 178 ? -23.516 -20.969 -12.18 1 86.94 178 PRO A CA 1
ATOM 1308 C C . PRO A 1 178 ? -23.406 -20.656 -10.688 1 86.94 178 PRO A C 1
ATOM 1310 O O . PRO A 1 178 ? -24.141 -19.812 -10.18 1 86.94 178 PRO A O 1
ATOM 1313 N N . PHE A 1 179 ? -22.516 -21.297 -9.961 1 88.06 179 PHE A N 1
ATOM 1314 C CA . PHE A 1 179 ? -22.359 -21.25 -8.508 1 88.06 179 PHE A CA 1
ATOM 1315 C C . PHE A 1 179 ? -22.031 -19.828 -8.062 1 88.06 179 PHE A C 1
ATOM 1317 O O . PHE A 1 179 ? -22.438 -19.406 -6.969 1 88.06 179 PHE A O 1
ATOM 1324 N N . VAL A 1 180 ? -21.406 -19.047 -8.891 1 88.69 180 VAL A N 1
ATOM 1325 C CA . VAL A 1 180 ? -20.969 -17.703 -8.547 1 88.69 180 VAL A CA 1
ATOM 1326 C C . VAL A 1 180 ? -22.203 -16.828 -8.273 1 88.69 180 VAL A C 1
ATOM 1328 O O . VAL A 1 180 ? -22.141 -15.898 -7.465 1 88.69 180 VAL A O 1
ATOM 1331 N N . PHE A 1 181 ? -23.281 -17.156 -8.859 1 89.31 181 PHE A N 1
ATOM 1332 C CA . PHE A 1 181 ? -24.484 -16.359 -8.648 1 89.31 181 PHE A CA 1
ATOM 1333 C C . PHE A 1 181 ? -25.094 -16.656 -7.277 1 89.31 181 PHE A C 1
ATOM 1335 O O . PHE A 1 181 ? -25.734 -15.789 -6.688 1 89.31 181 PHE A O 1
ATOM 1342 N N . TYR A 1 182 ? -24.891 -17.844 -6.809 1 88.5 182 TYR A N 1
ATOM 1343 C CA . TYR A 1 182 ? -25.297 -18.141 -5.441 1 88.5 182 TYR A CA 1
ATOM 1344 C C . TYR A 1 182 ? -24.453 -17.359 -4.441 1 88.5 182 TYR A C 1
ATOM 1346 O O . TYR A 1 182 ? -24.984 -16.875 -3.436 1 88.5 182 TYR A O 1
ATOM 1354 N N . ILE A 1 183 ? -23.203 -17.234 -4.77 1 89.88 183 ILE A N 1
ATOM 1355 C CA . ILE A 1 183 ? -22.312 -16.453 -3.92 1 89.88 183 ILE A CA 1
ATOM 1356 C C . ILE A 1 183 ? -22.734 -14.984 -3.936 1 89.88 183 ILE A C 1
ATOM 1358 O O . ILE A 1 183 ? -22.812 -14.344 -2.887 1 89.88 183 ILE A O 1
ATOM 1362 N N . LEU A 1 184 ? -23 -14.516 -5.102 1 89.56 184 LEU A N 1
ATOM 1363 C CA . LEU A 1 184 ? -23.438 -13.133 -5.242 1 89.56 184 LEU A CA 1
ATOM 1364 C C . LEU A 1 184 ? -24.75 -12.906 -4.496 1 89.56 184 LEU A C 1
ATOM 1366 O O . LEU A 1 184 ? -24.922 -11.883 -3.82 1 89.56 184 LEU A O 1
ATOM 1370 N N . ALA A 1 185 ? -25.656 -13.844 -4.641 1 89.62 185 ALA A N 1
ATOM 1371 C CA . ALA A 1 185 ? -26.938 -13.742 -3.945 1 89.62 185 ALA A CA 1
ATOM 1372 C C . ALA A 1 185 ? -26.734 -13.75 -2.432 1 89.62 185 ALA A C 1
ATOM 1374 O O . ALA A 1 185 ? -27.344 -12.938 -1.72 1 89.62 185 ALA A O 1
ATOM 1375 N N . ALA A 1 186 ? -25.906 -14.656 -2.004 1 90.62 186 ALA A N 1
ATOM 1376 C CA . ALA A 1 186 ? -25.609 -14.719 -0.576 1 90.62 186 ALA A CA 1
ATOM 1377 C C . ALA A 1 186 ? -24.969 -13.422 -0.095 1 90.62 186 ALA A C 1
ATOM 1379 O O . ALA A 1 186 ? -25.266 -12.945 1.002 1 90.62 186 ALA A O 1
ATOM 1380 N N . LEU A 1 187 ? -24.125 -12.906 -0.933 1 90.81 187 LEU A N 1
ATOM 1381 C CA . LEU A 1 187 ? -23.438 -11.656 -0.607 1 90.81 187 LEU A CA 1
ATOM 1382 C C . LEU A 1 187 ? -24.438 -10.508 -0.516 1 90.81 187 LEU A C 1
ATOM 1384 O O . LEU A 1 187 ? -24.375 -9.703 0.419 1 90.81 187 LEU A O 1
ATOM 1388 N N . VAL A 1 188 ? -25.344 -10.461 -1.448 1 88.88 188 VAL A N 1
ATOM 1389 C CA . VAL A 1 188 ? -26.359 -9.406 -1.465 1 88.88 188 VAL A CA 1
ATOM 1390 C C . VAL A 1 188 ? -27.219 -9.5 -0.216 1 88.88 188 VAL A C 1
ATOM 1392 O O . VAL A 1 188 ? -27.547 -8.484 0.409 1 88.88 188 VAL A O 1
ATOM 1395 N N . ILE A 1 189 ? -27.562 -10.688 0.132 1 89.81 189 ILE A N 1
ATOM 1396 C CA . ILE A 1 189 ? -28.375 -10.898 1.327 1 89.81 189 ILE A CA 1
ATOM 1397 C C . ILE A 1 189 ? -27.594 -10.469 2.564 1 89.81 189 ILE A C 1
ATOM 1399 O O . ILE A 1 189 ? -28.125 -9.766 3.432 1 89.81 189 ILE A O 1
ATOM 1403 N N . LEU A 1 190 ? -26.344 -10.898 2.564 1 89.5 190 LEU A N 1
ATOM 1404 C CA . LEU A 1 190 ? -25.484 -10.547 3.695 1 89.5 190 LEU A CA 1
ATOM 1405 C C . LEU A 1 190 ? -25.328 -9.031 3.809 1 89.5 190 LEU A C 1
ATOM 1407 O O . LEU A 1 190 ? -25.422 -8.477 4.906 1 89.5 190 LEU A O 1
ATOM 1411 N N . LEU A 1 191 ? -25.156 -8.43 2.734 1 89.62 191 LEU A N 1
ATOM 1412 C CA . LEU A 1 191 ? -24.984 -6.98 2.727 1 89.62 191 LEU A CA 1
ATOM 1413 C C . LEU A 1 191 ? -26.297 -6.277 3.096 1 89.62 191 LEU A C 1
ATOM 1415 O O . LEU A 1 191 ? -26.281 -5.242 3.764 1 89.62 191 LEU A O 1
ATOM 1419 N N . ALA A 1 192 ? -27.422 -6.84 2.678 1 88.19 192 ALA A N 1
ATOM 1420 C CA . ALA A 1 192 ? -28.734 -6.281 3.021 1 88.19 192 ALA A CA 1
ATOM 1421 C C . ALA A 1 192 ? -28.984 -6.359 4.523 1 88.19 192 ALA A C 1
ATOM 1423 O O . ALA A 1 192 ? -29.516 -5.418 5.121 1 88.19 192 ALA A O 1
ATOM 1424 N N . VAL A 1 193 ? -28.562 -7.434 5.078 1 87.88 193 VAL A N 1
ATOM 1425 C CA . VAL A 1 193 ? -28.734 -7.621 6.516 1 87.88 193 VAL A CA 1
ATOM 1426 C C . VAL A 1 193 ? -27.781 -6.688 7.27 1 87.88 193 VAL A C 1
ATOM 1428 O O . VAL A 1 193 ? -28.188 -6.047 8.242 1 87.88 193 VAL A O 1
ATOM 1431 N N . MET A 1 194 ? -26.609 -6.582 6.805 1 88.75 194 MET A N 1
ATOM 1432 C CA . MET A 1 194 ? -25.594 -5.758 7.465 1 88.75 194 MET A CA 1
ATOM 1433 C C . MET A 1 194 ? -25.953 -4.277 7.355 1 88.75 194 MET A C 1
ATOM 1435 O O . MET A 1 194 ? -25.656 -3.494 8.258 1 88.75 194 MET A O 1
ATOM 1439 N N . SER A 1 195 ? -26.547 -3.885 6.23 1 85.62 195 SER A N 1
ATOM 1440 C CA . SER A 1 195 ? -26.922 -2.488 6.008 1 85.62 195 SER A CA 1
ATOM 1441 C C . SER A 1 195 ? -27.984 -2.031 6.988 1 85.62 195 SER A C 1
ATOM 1443 O O . SER A 1 195 ? -28.156 -0.833 7.223 1 85.62 195 SER A O 1
ATOM 1445 N N . ARG A 1 196 ? -28.656 -3.031 7.578 1 84.88 196 ARG A N 1
ATOM 1446 C CA . ARG A 1 196 ? -29.734 -2.711 8.508 1 84.88 196 ARG A CA 1
ATOM 1447 C C . ARG A 1 196 ? -29.234 -2.723 9.945 1 84.88 196 ARG A C 1
ATOM 1449 O O . ARG A 1 196 ? -29.984 -2.41 10.867 1 84.88 196 ARG A O 1
ATOM 1456 N N . THR A 1 197 ? -28 -3 10.055 1 87.56 197 THR A N 1
ATOM 1457 C CA . THR A 1 197 ? -27.453 -3.014 11.406 1 87.56 197 THR A CA 1
ATOM 1458 C C . THR A 1 197 ? -26.953 -1.626 11.797 1 87.56 197 THR A C 1
ATOM 1460 O O . THR A 1 197 ? -26.703 -0.784 10.938 1 87.56 197 THR A O 1
ATOM 1463 N N . ARG A 1 198 ? -26.844 -1.439 13.086 1 93.25 198 ARG A N 1
ATOM 1464 C CA . ARG A 1 198 ? -26.375 -0.164 13.617 1 93.25 198 ARG A CA 1
ATOM 1465 C C . ARG A 1 198 ? -24.875 -0.002 13.406 1 93.25 198 ARG A C 1
ATOM 1467 O O . ARG A 1 198 ? -24.344 1.107 13.492 1 93.25 198 ARG A O 1
ATOM 1474 N N . LEU A 1 199 ? -24.281 -1.104 12.992 1 94.38 199 LEU A N 1
ATOM 1475 C CA . LEU A 1 199 ? -22.812 -1.082 12.898 1 94.38 199 LEU A CA 1
ATOM 1476 C C . LEU A 1 199 ? -22.359 -0.143 11.789 1 94.38 199 LEU A C 1
ATOM 1478 O O . LEU A 1 199 ? -21.406 0.619 11.961 1 94.38 199 LEU A O 1
ATOM 1482 N N . VAL A 1 200 ? -22.984 -0.193 10.672 1 93.69 200 VAL A N 1
ATOM 1483 C CA . VAL A 1 200 ? -22.609 0.645 9.539 1 93.69 200 VAL A CA 1
ATOM 1484 C C . VAL A 1 200 ? -22.766 2.117 9.914 1 93.69 200 VAL A C 1
ATOM 1486 O O . VAL A 1 200 ? -21.859 2.92 9.672 1 93.69 200 VAL A O 1
ATOM 1489 N N . THR A 1 201 ? -23.828 2.459 10.609 1 93.88 201 THR A N 1
ATOM 1490 C CA . THR A 1 201 ? -24.062 3.836 11.023 1 93.88 201 THR A CA 1
ATOM 1491 C C . THR A 1 201 ? -23.047 4.262 12.086 1 93.88 201 THR A C 1
ATOM 1493 O O . THR A 1 201 ? -22.594 5.406 12.094 1 93.88 201 THR A O 1
ATOM 1496 N N . GLN A 1 202 ? -22.766 3.318 12.914 1 97.12 202 GLN A N 1
ATOM 1497 C CA . GLN A 1 202 ? -21.781 3.619 13.945 1 97.12 202 GLN A CA 1
ATOM 1498 C C . GLN A 1 202 ? -20.406 3.85 13.344 1 97.12 202 GLN A C 1
ATOM 1500 O O . GLN A 1 202 ? -19.688 4.766 13.75 1 97.12 202 GLN A O 1
ATOM 1505 N N . LEU A 1 203 ? -20.031 3.027 12.383 1 96.88 203 LEU A N 1
ATOM 1506 C CA . LEU A 1 203 ? -18.75 3.176 11.727 1 96.88 203 LEU A CA 1
ATOM 1507 C C . LEU A 1 203 ? -18.656 4.504 10.984 1 96.88 203 LEU A C 1
ATOM 1509 O O . LEU A 1 203 ? -17.641 5.199 11.055 1 96.88 203 LEU A O 1
ATOM 1513 N N . LEU A 1 204 ? -19.75 4.902 10.312 1 95.25 204 LEU A N 1
ATOM 1514 C CA . LEU A 1 204 ? -19.781 6.152 9.57 1 95.25 204 LEU A CA 1
ATOM 1515 C C . LEU A 1 204 ? -19.703 7.352 10.508 1 95.25 204 LEU A C 1
ATOM 1517 O O . LEU A 1 204 ? -19.062 8.352 10.203 1 95.25 204 LEU A O 1
ATOM 1521 N N . ALA A 1 205 ? -20.312 7.188 11.625 1 96.12 205 ALA A N 1
ATOM 1522 C CA . ALA A 1 205 ? -20.25 8.25 12.625 1 96.12 205 ALA A CA 1
ATOM 1523 C C . ALA A 1 205 ? -18.828 8.438 13.148 1 96.12 205 ALA A C 1
ATOM 1525 O O . ALA A 1 205 ? -18.359 9.562 13.312 1 96.12 205 ALA A O 1
ATOM 1526 N N . VAL A 1 206 ? -18.234 7.309 13.398 1 96.5 206 VAL A N 1
ATOM 1527 C CA . VAL A 1 206 ? -16.844 7.352 13.875 1 96.5 206 VAL A CA 1
ATOM 1528 C C . VAL A 1 206 ? -15.953 7.98 12.812 1 96.5 206 VAL A C 1
ATOM 1530 O O . VAL A 1 206 ? -15.078 8.789 13.125 1 96.5 206 VAL A O 1
ATOM 1533 N N . GLY A 1 207 ? -16.172 7.551 11.562 1 95.31 207 GLY A N 1
ATOM 1534 C CA . GLY A 1 207 ? -15.375 8.078 10.469 1 95.31 207 GLY A CA 1
ATOM 1535 C C . GLY A 1 207 ? -15.602 9.562 10.227 1 95.31 207 GLY A C 1
ATOM 1536 O O . GLY A 1 207 ? -14.695 10.273 9.789 1 95.31 207 GLY A O 1
ATOM 1537 N N . ASP A 1 208 ? -16.781 10.023 10.508 1 93.75 208 ASP A N 1
ATOM 1538 C CA . ASP A 1 208 ? -17.109 11.438 10.312 1 93.75 208 ASP A CA 1
ATOM 1539 C C . ASP A 1 208 ? -16.391 12.312 11.336 1 93.75 208 ASP A C 1
ATOM 1541 O O . ASP A 1 208 ? -15.773 13.32 10.977 1 93.75 208 ASP A O 1
ATOM 1545 N N . ASP A 1 209 ? -16.562 11.961 12.562 1 94.5 209 ASP A N 1
ATOM 1546 C CA . ASP A 1 209 ? -15.914 12.68 13.656 1 94.5 209 ASP A CA 1
ATOM 1547 C C . ASP A 1 209 ? -15.758 11.781 14.883 1 94.5 209 ASP A C 1
ATOM 1549 O O . ASP A 1 209 ? -16.688 11.633 15.68 1 94.5 209 ASP A O 1
ATOM 1553 N N . GLN A 1 210 ? -14.57 11.367 15.047 1 93.19 210 GLN A N 1
ATOM 1554 C CA . GLN A 1 210 ? -14.32 10.422 16.125 1 93.19 210 GLN A CA 1
ATOM 1555 C C . GLN A 1 210 ? -14.602 11.047 17.484 1 93.19 210 GLN A C 1
ATOM 1557 O O . GLN A 1 210 ? -15.133 10.391 18.375 1 93.19 210 GLN A O 1
ATOM 1562 N N . GLN A 1 211 ? -14.195 12.258 17.656 1 92.38 211 GLN A N 1
ATOM 1563 C CA . GLN A 1 211 ? -14.391 12.953 18.922 1 92.38 211 GLN A CA 1
ATOM 1564 C C . GLN A 1 211 ? -15.875 13.172 19.203 1 92.38 211 GLN A C 1
ATOM 1566 O O . GLN A 1 211 ? -16.344 12.953 20.328 1 92.38 211 GLN A O 1
ATOM 1571 N N . ALA A 1 212 ? -16.516 13.602 18.188 1 94.38 212 ALA A N 1
ATOM 1572 C CA . ALA A 1 212 ? -17.953 13.805 18.344 1 94.38 212 ALA A CA 1
ATOM 1573 C C . ALA A 1 212 ? -18.656 12.484 18.641 1 94.38 212 ALA A C 1
ATOM 1575 O O . ALA A 1 212 ? -19.578 12.438 19.469 1 94.38 212 ALA A O 1
ATOM 1576 N N . ALA A 1 213 ? -18.219 11.469 18 1 94.94 213 ALA A N 1
ATOM 1577 C CA . ALA A 1 213 ? -18.797 10.148 18.219 1 94.94 213 ALA A CA 1
ATOM 1578 C C . ALA A 1 213 ? -18.594 9.703 19.672 1 94.94 213 ALA A C 1
ATOM 1580 O O . ALA A 1 213 ? -19.516 9.195 20.312 1 94.94 213 ALA A O 1
ATOM 1581 N N . TYR A 1 214 ? -17.438 9.93 20.141 1 92.94 214 TYR A N 1
ATOM 1582 C CA . TYR A 1 214 ? -17.109 9.578 21.516 1 92.94 214 TYR A CA 1
ATOM 1583 C C . TYR A 1 214 ? -17.984 10.367 22.5 1 92.94 214 TYR A C 1
ATOM 1585 O O . TYR A 1 214 ? -18.484 9.82 23.484 1 92.94 214 TYR A O 1
ATOM 1593 N N . GLN A 1 215 ? -18.141 11.562 22.203 1 95.06 215 GLN A N 1
ATOM 1594 C CA . GLN A 1 215 ? -18.891 12.453 23.094 1 95.06 215 GLN A CA 1
ATOM 1595 C C . GLN A 1 215 ? -20.375 12.07 23.125 1 95.06 215 GLN A C 1
ATOM 1597 O O . GLN A 1 215 ? -21.062 12.344 24.109 1 95.06 215 GLN A O 1
ATOM 1602 N N . THR A 1 216 ? -20.875 11.453 22.141 1 94.69 216 THR A N 1
ATOM 1603 C CA . THR A 1 216 ? -22.266 11.031 22.094 1 94.69 216 THR A CA 1
ATOM 1604 C C . T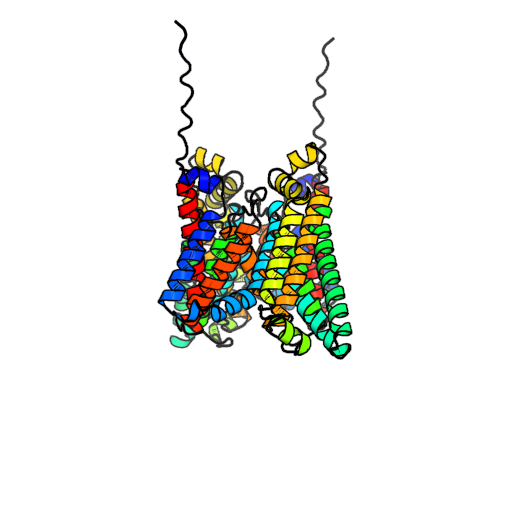HR A 1 216 ? -22.438 9.656 22.75 1 94.69 216 THR A C 1
ATOM 1606 O O . THR A 1 216 ? -23.547 9.117 22.766 1 94.69 216 THR A O 1
ATOM 1609 N N . GLY A 1 217 ? -21.312 9.039 23.234 1 93.94 217 GLY A N 1
ATOM 1610 C CA . GLY A 1 217 ? -21.391 7.789 23.984 1 93.94 217 GLY A CA 1
ATOM 1611 C C . GLY A 1 217 ? -21.125 6.566 23.125 1 93.94 217 GLY A C 1
ATOM 1612 O O . GLY A 1 217 ? -21.25 5.434 23.594 1 93.94 217 GLY A O 1
ATOM 1613 N N . LEU A 1 218 ? -20.812 6.766 21.922 1 95.25 218 LEU A N 1
ATOM 1614 C CA . LEU A 1 218 ? -20.5 5.645 21.047 1 95.25 218 LEU A CA 1
ATOM 1615 C C . LEU A 1 218 ? -19.156 5.008 21.422 1 95.25 218 LEU A C 1
ATOM 1617 O O . LEU A 1 218 ? -18.172 5.711 21.656 1 95.25 218 LEU A O 1
ATOM 1621 N N . PRO A 1 219 ? -19.156 3.715 21.609 1 96.88 219 PRO A N 1
ATOM 1622 C CA . PRO A 1 219 ? -17.875 3.051 21.875 1 96.88 219 PRO A CA 1
ATOM 1623 C C . PRO A 1 219 ? -16.984 2.982 20.625 1 96.88 219 PRO A C 1
ATOM 1625 O O . PRO A 1 219 ? -16.953 1.96 19.938 1 96.88 219 PRO A O 1
ATOM 1628 N N . VAL A 1 220 ? -16.234 3.945 20.5 1 96.75 220 VAL A N 1
ATOM 1629 C CA . VAL A 1 220 ? -15.445 4.156 19.281 1 96.75 220 VAL A CA 1
ATOM 1630 C C . VAL A 1 220 ? -14.492 2.98 19.078 1 96.75 220 VAL A C 1
ATOM 1632 O O . VAL A 1 220 ? -14.414 2.416 17.984 1 96.75 220 VAL A O 1
ATOM 1635 N N . ILE A 1 221 ? -13.812 2.535 20.125 1 96.81 221 ILE A N 1
ATOM 1636 C CA . ILE A 1 221 ? -12.812 1.475 20.031 1 96.81 221 ILE A CA 1
ATOM 1637 C C . ILE A 1 221 ? -13.492 0.167 19.609 1 96.81 221 ILE A C 1
ATOM 1639 O O . ILE A 1 221 ? -13.062 -0.484 18.656 1 96.81 221 ILE A O 1
ATOM 1643 N N . ALA A 1 222 ? -14.523 -0.167 20.234 1 97.56 222 ALA A N 1
ATOM 1644 C CA . ALA A 1 222 ? -15.227 -1.408 19.938 1 97.56 222 ALA A CA 1
ATOM 1645 C C . ALA A 1 222 ? -15.812 -1.371 18.516 1 97.56 222 ALA A C 1
ATOM 1647 O O . ALA A 1 222 ? -15.836 -2.389 17.828 1 97.56 222 ALA A O 1
ATOM 1648 N N . THR A 1 223 ? -16.312 -0.249 18.156 1 97.62 223 THR A N 1
ATOM 1649 C CA . THR A 1 223 ? -16.906 -0.093 16.828 1 97.62 223 THR A CA 1
ATOM 1650 C C . THR A 1 223 ? -15.852 -0.303 15.75 1 97.62 223 THR A C 1
ATOM 1652 O O . THR A 1 223 ? -16.094 -1.01 14.766 1 97.62 223 THR A O 1
ATOM 1655 N N . ARG A 1 224 ? -14.703 0.271 15.922 1 97.81 224 ARG A N 1
ATOM 1656 C CA . ARG A 1 224 ? -13.617 0.114 14.961 1 97.81 224 ARG A CA 1
ATOM 1657 C C . ARG A 1 224 ? -13.141 -1.334 14.906 1 97.81 224 ARG A C 1
ATOM 1659 O O . ARG A 1 224 ? -12.836 -1.854 13.828 1 97.81 224 ARG A O 1
ATOM 1666 N N . ILE A 1 225 ? -13.117 -1.935 16.094 1 98.19 225 ILE A N 1
ATOM 1667 C CA . ILE A 1 225 ? -12.703 -3.332 16.141 1 98.19 225 ILE A CA 1
ATOM 1668 C C . ILE A 1 225 ? -13.672 -4.188 15.328 1 98.19 225 ILE A C 1
ATOM 1670 O O . ILE A 1 225 ? -13.25 -5.062 14.57 1 98.19 225 ILE A O 1
ATOM 1674 N N . LYS A 1 226 ? -14.891 -3.9 15.469 1 97.69 226 LYS A N 1
ATOM 1675 C CA . LYS A 1 226 ? -15.891 -4.648 14.711 1 97.69 226 LYS A CA 1
ATOM 1676 C C .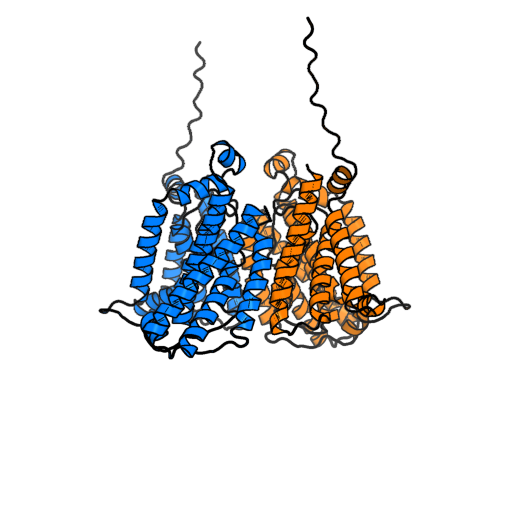 LYS A 1 226 ? -15.703 -4.457 13.211 1 97.69 226 LYS A C 1
ATOM 1678 O O . LYS A 1 226 ? -15.953 -5.371 12.422 1 97.69 226 LYS A O 1
ATOM 1683 N N . GLY A 1 227 ? -15.305 -3.244 12.828 1 97.5 227 GLY A N 1
ATOM 1684 C CA . GLY A 1 227 ? -14.984 -3.016 11.43 1 97.5 227 GLY A CA 1
ATOM 1685 C C . GLY A 1 227 ? -13.867 -3.906 10.922 1 97.5 227 GLY A C 1
ATOM 1686 O O . GLY A 1 227 ? -13.977 -4.5 9.844 1 97.5 227 GLY A O 1
ATOM 1687 N N . TYR A 1 228 ? -12.875 -4.055 11.719 1 98.5 228 TYR A N 1
ATOM 1688 C CA . TYR A 1 228 ? -11.742 -4.891 11.336 1 98.5 228 TYR A CA 1
ATOM 1689 C C . TYR A 1 228 ? -12.125 -6.367 11.344 1 98.5 228 TYR A C 1
ATOM 1691 O O . TYR A 1 228 ? -11.625 -7.145 10.531 1 98.5 228 TYR A O 1
ATOM 1699 N N . VAL A 1 229 ? -12.969 -6.73 12.258 1 98.12 229 VAL A N 1
ATOM 1700 C CA . VAL A 1 229 ? -13.445 -8.109 12.305 1 98.12 229 VAL A CA 1
ATOM 1701 C C . VAL A 1 229 ? -14.203 -8.438 11.023 1 98.12 229 VAL A C 1
ATOM 1703 O O . VAL A 1 229 ? -14 -9.508 10.43 1 98.12 229 VAL A O 1
ATOM 1706 N N . LEU A 1 230 ? -15 -7.527 10.617 1 97.06 230 LEU A N 1
ATOM 1707 C CA . LEU A 1 230 ? -15.727 -7.719 9.367 1 97.06 230 LEU A CA 1
ATOM 1708 C C . LEU A 1 230 ? -14.766 -7.785 8.188 1 97.06 230 LEU A C 1
ATOM 1710 O O . LEU A 1 230 ? -14.969 -8.555 7.246 1 97.06 230 LEU A O 1
ATOM 1714 N N . CYS A 1 231 ? -13.773 -6.961 8.234 1 98.12 231 CYS A N 1
ATOM 1715 C CA . CYS A 1 231 ? -12.766 -6.98 7.18 1 98.12 231 CYS A CA 1
ATOM 1716 C C . CYS A 1 231 ? -12.094 -8.344 7.086 1 98.12 231 CYS A C 1
ATOM 1718 O O . CYS A 1 231 ? -11.898 -8.875 5.988 1 98.12 231 CYS A O 1
ATOM 1720 N N . GLY A 1 232 ? -11.781 -8.883 8.258 1 98.31 232 GLY A N 1
ATOM 1721 C CA . GLY A 1 232 ? -11.195 -10.219 8.281 1 98.31 232 GLY A CA 1
ATOM 1722 C C . GLY A 1 232 ? -12.133 -11.289 7.742 1 98.31 232 GLY A C 1
ATOM 1723 O O . GLY A 1 232 ? -11.703 -12.18 7.004 1 98.31 232 GLY A O 1
ATOM 1724 N N . LEU A 1 233 ? -13.359 -11.148 8.086 1 97.06 233 LEU A N 1
ATOM 1725 C CA . LEU A 1 233 ? -14.367 -12.117 7.645 1 97.06 233 LEU A CA 1
ATOM 1726 C C . LEU A 1 233 ? -14.508 -12.094 6.129 1 97.06 233 LEU A C 1
ATOM 1728 O O . LEU A 1 233 ? -14.469 -13.148 5.484 1 97.06 233 LEU A O 1
ATOM 1732 N N . PHE A 1 234 ? -14.656 -10.961 5.562 1 97.75 234 PHE A N 1
ATOM 1733 C CA . PHE A 1 234 ? -14.844 -10.844 4.121 1 97.75 234 PHE A CA 1
ATOM 1734 C C . PHE A 1 234 ? -13.555 -11.188 3.383 1 97.75 234 PHE A C 1
ATOM 1736 O O . PHE A 1 234 ? -13.594 -11.688 2.254 1 97.75 234 PHE A O 1
ATOM 1743 N N . SER A 1 235 ? -12.422 -10.922 4 1 98.25 235 SER A N 1
ATOM 1744 C CA . SER A 1 235 ? -11.156 -11.359 3.404 1 98.25 235 SER A CA 1
ATOM 1745 C C . SER A 1 235 ? -11.078 -12.875 3.316 1 98.25 235 SER A C 1
ATOM 1747 O O . SER A 1 235 ? -10.57 -13.422 2.338 1 98.25 235 SER A O 1
ATOM 1749 N N . ALA A 1 236 ? -11.602 -13.5 4.363 1 98.12 236 ALA A N 1
ATOM 1750 C CA . ALA A 1 236 ? -11.641 -14.961 4.359 1 98.12 236 ALA A CA 1
ATOM 1751 C C . ALA A 1 236 ? -12.562 -15.477 3.264 1 98.12 236 ALA A C 1
ATOM 1753 O O . ALA A 1 236 ? -12.242 -16.438 2.57 1 98.12 236 ALA A O 1
ATOM 1754 N N . LEU A 1 237 ? -13.695 -14.859 3.127 1 96.94 237 LEU A N 1
ATOM 1755 C CA . LEU A 1 237 ? -14.625 -15.242 2.07 1 96.94 237 LEU A CA 1
ATOM 1756 C C . LEU A 1 237 ? -14 -15.031 0.695 1 96.94 237 LEU A C 1
ATOM 1758 O O . LEU A 1 237 ? -14.219 -15.828 -0.219 1 96.94 237 LEU A O 1
ATOM 1762 N N . ALA A 1 238 ? -13.289 -13.938 0.554 1 97.5 238 ALA A N 1
ATOM 1763 C CA . ALA A 1 238 ? -12.57 -13.68 -0.691 1 97.5 238 ALA A CA 1
ATOM 1764 C C . ALA A 1 238 ? -11.555 -14.789 -0.979 1 97.5 238 ALA A C 1
ATOM 1766 O O . ALA A 1 238 ? -11.352 -15.172 -2.135 1 97.5 238 ALA A O 1
ATOM 1767 N N . ALA A 1 239 ? -10.961 -15.258 0.078 1 97.44 239 ALA A N 1
ATOM 1768 C CA . ALA A 1 239 ? -10 -16.344 -0.064 1 97.44 239 ALA A CA 1
ATOM 1769 C C . ALA A 1 239 ? -10.664 -17.594 -0.634 1 97.44 239 ALA A C 1
ATOM 1771 O O . ALA A 1 239 ? -10.062 -18.312 -1.441 1 97.44 239 ALA A O 1
ATOM 1772 N N . PHE A 1 240 ? -11.891 -17.859 -0.201 1 95.62 240 PHE A N 1
ATOM 1773 C CA . PHE A 1 240 ? -12.633 -19 -0.724 1 95.62 240 PHE A CA 1
ATOM 1774 C C . PHE A 1 240 ? -12.828 -18.875 -2.23 1 95.62 240 PHE A C 1
ATOM 1776 O O . PHE A 1 240 ? -12.625 -19.844 -2.971 1 95.62 240 PHE A O 1
ATOM 1783 N N . CYS A 1 241 ? -13.102 -17.703 -2.629 1 94.81 241 CYS A N 1
ATOM 1784 C CA . CYS A 1 241 ? -13.383 -17.469 -4.043 1 94.81 241 CYS A CA 1
ATOM 1785 C C . CYS A 1 241 ? -12.109 -17.562 -4.875 1 94.81 241 CYS A C 1
ATOM 1787 O O . CYS A 1 241 ? -12.117 -18.125 -5.969 1 94.81 241 CYS A O 1
ATOM 1789 N N . ILE A 1 242 ? -11.086 -17 -4.363 1 94.19 242 ILE A N 1
ATOM 1790 C CA . ILE A 1 242 ? -9.844 -17.031 -5.129 1 94.19 242 ILE A CA 1
ATOM 1791 C C . ILE A 1 242 ? -9.344 -18.469 -5.219 1 94.19 242 ILE A C 1
ATOM 1793 O O . ILE A 1 242 ? -8.75 -18.875 -6.23 1 94.19 242 ILE A O 1
ATOM 1797 N N . THR A 1 243 ? -9.523 -19.219 -4.164 1 93.25 243 THR A N 1
ATOM 1798 C CA . THR A 1 243 ? -9.148 -20.625 -4.18 1 93.25 243 THR A CA 1
ATOM 1799 C C . THR A 1 243 ? -9.938 -21.391 -5.234 1 93.25 243 THR A C 1
ATOM 1801 O O . THR A 1 243 ? -9.398 -22.266 -5.922 1 93.25 243 THR A O 1
ATOM 1804 N N . GLY A 1 244 ? -11.203 -21.125 -5.312 1 92.06 244 GLY A N 1
ATOM 1805 C CA . GLY A 1 244 ? -12.039 -21.75 -6.328 1 92.06 244 GLY A CA 1
ATOM 1806 C C . GLY A 1 244 ? -11.633 -21.375 -7.742 1 92.06 244 GLY A C 1
ATOM 1807 O O . GLY A 1 244 ? -11.68 -22.203 -8.648 1 92.06 244 GLY A O 1
ATOM 1808 N N . ASP A 1 245 ? -11.234 -20.203 -7.898 1 90.5 245 ASP A N 1
ATOM 1809 C CA . ASP A 1 245 ? -10.898 -19.688 -9.227 1 90.5 245 ASP A CA 1
ATOM 1810 C C . ASP A 1 245 ? -9.539 -20.203 -9.688 1 90.5 245 ASP A C 1
ATOM 1812 O O . ASP A 1 245 ? -9.391 -20.641 -10.828 1 90.5 245 ASP A O 1
ATOM 1816 N N . THR A 1 246 ? -8.562 -20.188 -8.789 1 90.19 246 THR A N 1
ATOM 1817 C CA . THR A 1 246 ? -7.195 -20.547 -9.164 1 90.19 246 THR A CA 1
ATOM 1818 C C . THR A 1 246 ? -6.953 -22.031 -8.93 1 90.19 246 THR A C 1
ATOM 1820 O O . THR A 1 246 ? -5.969 -22.594 -9.422 1 90.19 246 THR A O 1
ATOM 1823 N N . ALA A 1 247 ? -7.707 -22.594 -8.094 1 91.38 247 ALA A N 1
ATOM 1824 C CA . ALA A 1 247 ? -7.625 -24.016 -7.773 1 91.38 247 ALA A CA 1
ATOM 1825 C C . ALA A 1 247 ? -6.273 -24.375 -7.148 1 91.38 247 ALA A C 1
ATOM 1827 O O . ALA A 1 247 ? -5.75 -25.469 -7.359 1 91.38 247 ALA A O 1
ATOM 1828 N N . SER A 1 248 ? -5.684 -23.391 -6.477 1 92.06 248 SER A N 1
ATOM 1829 C CA . SER A 1 248 ? -4.363 -23.625 -5.898 1 92.06 248 SER A CA 1
ATOM 1830 C C . SER A 1 248 ? -4.133 -22.734 -4.676 1 92.06 248 SER A C 1
ATOM 1832 O O . SER A 1 248 ? -4.82 -21.734 -4.488 1 92.06 248 SER A O 1
ATOM 1834 N N . GLY A 1 249 ? -3.242 -23.25 -3.883 1 92.56 249 GLY A N 1
ATOM 1835 C CA . GLY A 1 249 ? -2.76 -22.438 -2.771 1 92.56 249 GLY A CA 1
ATOM 1836 C C . GLY A 1 249 ? -1.536 -21.609 -3.119 1 92.56 249 GLY A C 1
ATOM 1837 O O . GLY A 1 249 ? -0.609 -22.109 -3.764 1 92.56 249 GLY A O 1
ATOM 1838 N N . ASP A 1 250 ? -1.556 -20.422 -2.807 1 93.38 250 ASP A N 1
ATOM 1839 C CA . ASP A 1 250 ? -0.468 -19.484 -3.045 1 93.38 250 ASP A CA 1
ATOM 1840 C C . ASP A 1 250 ? -0.363 -18.469 -1.91 1 93.38 250 ASP A C 1
ATOM 1842 O O . ASP A 1 250 ? -1.233 -17.609 -1.756 1 93.38 250 ASP A O 1
ATOM 1846 N N . PRO A 1 251 ? 0.743 -18.516 -1.188 1 92.06 251 PRO A N 1
ATOM 1847 C CA . PRO A 1 251 ? 0.876 -17.656 -0.01 1 92.06 251 PRO A CA 1
ATOM 1848 C C . PRO A 1 251 ? 1.016 -16.188 -0.372 1 92.06 251 PRO A C 1
ATOM 1850 O O . PRO A 1 251 ? 0.952 -15.32 0.507 1 92.06 251 PRO A O 1
ATOM 1853 N N . LEU A 1 252 ? 1.112 -15.836 -1.649 1 88.5 252 LEU A N 1
ATOM 1854 C CA . LEU A 1 252 ? 1.315 -14.453 -2.066 1 88.5 252 LEU A CA 1
ATOM 1855 C C . LEU A 1 252 ? 0.231 -14.016 -3.045 1 88.5 252 LEU A C 1
ATOM 1857 O O . LEU A 1 252 ? 0.345 -12.961 -3.67 1 88.5 252 LEU A O 1
ATOM 1861 N N . VAL A 1 253 ? -0.793 -14.742 -3.131 1 87.38 253 VAL A N 1
ATOM 1862 C CA . VAL A 1 253 ? -1.803 -14.539 -4.164 1 87.38 253 VAL A CA 1
ATOM 1863 C C . VAL A 1 253 ? -2.502 -13.195 -3.943 1 87.38 253 VAL A C 1
ATOM 1865 O O . VAL A 1 253 ? -2.92 -12.539 -4.898 1 87.38 253 VAL A O 1
ATOM 1868 N N . GLY A 1 254 ? -2.572 -12.742 -2.719 1 88.12 254 GLY A N 1
ATOM 1869 C CA . GLY A 1 254 ? -3.344 -11.547 -2.4 1 88.12 254 GLY A CA 1
ATOM 1870 C C . GLY A 1 254 ? -2.504 -10.289 -2.355 1 88.12 254 GLY A C 1
ATOM 1871 O O . GLY A 1 254 ? -2.98 -9.234 -1.933 1 88.12 254 GLY A O 1
ATOM 1872 N N . GLY A 1 255 ? -1.299 -10.281 -2.668 1 80.94 255 GLY A N 1
ATOM 1873 C CA . GLY A 1 255 ? -0.394 -9.156 -2.486 1 80.94 255 GLY A CA 1
ATOM 1874 C C . GLY A 1 255 ? -0.89 -7.879 -3.141 1 80.94 255 GLY A C 1
ATOM 1875 O O . GLY A 1 255 ? -1.086 -6.863 -2.467 1 80.94 255 GLY A O 1
ATOM 1876 N N . LYS A 1 256 ? -1.234 -7.852 -4.352 1 81.31 256 LYS A N 1
ATOM 1877 C CA . LYS A 1 256 ? -1.642 -6.633 -5.047 1 81.31 256 LYS A CA 1
ATOM 1878 C C . LYS A 1 256 ? -3.129 -6.355 -4.844 1 81.31 256 LYS A C 1
ATOM 1880 O O . LYS A 1 256 ? -3.594 -5.238 -5.082 1 81.31 256 LYS A O 1
ATOM 1885 N N . MET A 1 257 ? -3.809 -7.309 -4.297 1 92.38 257 MET A N 1
ATOM 1886 C CA . MET A 1 257 ? -5.262 -7.184 -4.219 1 92.38 257 MET A CA 1
ATOM 1887 C C . MET A 1 257 ? -5.66 -6.195 -3.129 1 92.38 257 MET A C 1
ATOM 1889 O O . MET A 1 257 ? -6.738 -5.602 -3.189 1 92.38 257 MET A O 1
ATOM 1893 N N . THR A 1 258 ? -4.793 -6.082 -2.201 1 94.25 258 THR A N 1
ATOM 1894 C CA . THR A 1 258 ? -5.07 -5.137 -1.127 1 94.25 258 THR A CA 1
ATOM 1895 C C . THR A 1 258 ? -5.223 -3.723 -1.679 1 94.25 258 THR A C 1
ATOM 1897 O O . THR A 1 258 ? -6.227 -3.053 -1.421 1 94.25 258 THR A O 1
ATOM 1900 N N . LEU A 1 259 ? -4.293 -3.299 -2.469 1 91.5 259 LEU A N 1
ATOM 1901 C CA . LEU A 1 259 ? -4.328 -1.929 -2.967 1 91.5 259 LEU A CA 1
ATOM 1902 C C . LEU A 1 259 ? -5.379 -1.773 -4.059 1 91.5 259 LEU A C 1
ATOM 1904 O O . LEU A 1 259 ? -5.988 -0.709 -4.195 1 91.5 259 LEU A O 1
ATOM 1908 N N . TYR A 1 260 ? -5.625 -2.85 -4.785 1 93.31 260 TYR A N 1
ATOM 1909 C CA . TYR A 1 260 ? -6.738 -2.834 -5.723 1 93.31 260 TYR A CA 1
ATOM 1910 C C . TYR A 1 260 ? -8.062 -2.637 -4.996 1 93.31 260 TYR A C 1
ATOM 1912 O O . TYR A 1 260 ? -8.961 -1.951 -5.492 1 93.31 260 TYR A O 1
ATOM 1920 N N . SER A 1 261 ? -8.133 -3.26 -3.859 1 95.81 261 SER A N 1
ATOM 1921 C CA . SER A 1 261 ? -9.359 -3.109 -3.086 1 95.81 261 SER A CA 1
ATOM 1922 C C . SER A 1 261 ? -9.531 -1.676 -2.59 1 95.81 261 SER A C 1
ATOM 1924 O O . SER A 1 261 ? -10.648 -1.154 -2.551 1 95.81 261 SER A O 1
ATOM 1926 N N . VAL A 1 262 ? -8.461 -1.078 -2.199 1 94.06 262 VAL A N 1
ATOM 1927 C CA . VAL A 1 262 ? -8.516 0.317 -1.775 1 94.06 262 VAL A CA 1
ATOM 1928 C C . VAL A 1 262 ? -8.938 1.198 -2.947 1 94.06 262 VAL A C 1
ATOM 1930 O O . VAL A 1 262 ? -9.789 2.08 -2.795 1 94.06 262 VAL A O 1
ATOM 1933 N N . ALA A 1 263 ? -8.359 0.916 -4.078 1 91.62 263 ALA A N 1
ATOM 1934 C CA . ALA A 1 263 ? -8.711 1.666 -5.277 1 91.62 263 ALA A CA 1
ATOM 1935 C C . ALA A 1 263 ? -10.195 1.499 -5.613 1 91.62 263 ALA A C 1
ATOM 1937 O O . ALA A 1 263 ? -10.859 2.459 -6.012 1 91.62 263 ALA A O 1
ATOM 1938 N N . ALA A 1 264 ? -10.633 0.309 -5.461 1 93.12 264 ALA A N 1
ATOM 1939 C CA . ALA A 1 264 ? -12.039 0.021 -5.742 1 93.12 264 ALA A CA 1
ATOM 1940 C C . ALA A 1 264 ? -12.961 0.828 -4.828 1 93.12 264 ALA A C 1
ATOM 1942 O O . ALA A 1 264 ? -14 1.321 -5.266 1 93.12 264 ALA A O 1
ATOM 1943 N N . VAL A 1 265 ? -12.625 0.932 -3.594 1 93.5 265 VAL A N 1
ATOM 1944 C CA . VAL A 1 265 ? -13.422 1.676 -2.623 1 93.5 265 VAL A CA 1
ATOM 1945 C C . VAL A 1 265 ? -13.484 3.148 -3.025 1 93.5 265 VAL A C 1
ATOM 1947 O O . VAL A 1 265 ? -14.547 3.768 -2.971 1 93.5 265 VAL A O 1
ATOM 1950 N N . VAL A 1 266 ? -12.383 3.658 -3.457 1 89.81 266 VAL A N 1
ATOM 1951 C CA . VAL A 1 266 ? -12.32 5.059 -3.854 1 89.81 266 VAL A CA 1
ATOM 1952 C C . VAL A 1 266 ? -13.109 5.27 -5.141 1 89.81 266 VAL A C 1
ATOM 1954 O O . VAL A 1 266 ? -13.867 6.242 -5.262 1 89.81 266 VAL A O 1
ATOM 1957 N N . LEU A 1 267 ? -12.891 4.348 -6.031 1 87.31 267 LEU A N 1
ATOM 1958 C CA . LEU A 1 267 ? -13.633 4.418 -7.285 1 87.31 267 LEU A CA 1
ATOM 1959 C C . LEU A 1 267 ? -15.133 4.32 -7.039 1 87.31 267 LEU A C 1
ATOM 1961 O O . LEU A 1 267 ? -15.93 4.898 -7.781 1 87.31 267 LEU A O 1
ATOM 1965 N N . GLY A 1 268 ? -15.461 3.607 -6.035 1 87.94 268 GLY A N 1
ATOM 1966 C CA . GLY A 1 268 ? -16.859 3.428 -5.668 1 87.94 268 GLY A CA 1
ATOM 1967 C C . GLY A 1 268 ? -17.453 4.648 -4.996 1 87.94 268 GLY A C 1
ATOM 1968 O O . GLY A 1 268 ? -18.656 4.68 -4.719 1 87.94 268 GLY A O 1
ATOM 1969 N N . GLY A 1 269 ? -16.641 5.609 -4.637 1 84.94 269 GLY A N 1
ATOM 1970 C CA . GLY A 1 269 ? -17.156 6.867 -4.129 1 84.94 269 GLY A CA 1
ATOM 1971 C C . GLY A 1 269 ? -16.984 7.023 -2.631 1 84.94 269 GLY A C 1
ATOM 1972 O O . GLY A 1 269 ? -17.484 7.984 -2.039 1 84.94 269 GLY A O 1
ATOM 1973 N N . SER A 1 270 ? -16.344 6.086 -2.027 1 88.12 270 SER A N 1
ATOM 1974 C CA . SER A 1 270 ? -16.109 6.199 -0.59 1 88.12 270 SER A CA 1
ATOM 1975 C C . SER A 1 270 ? -14.922 7.105 -0.286 1 88.12 270 SER A C 1
ATOM 1977 O O . SER A 1 270 ? -13.961 7.152 -1.056 1 88.12 270 SER A O 1
ATOM 1979 N N . ALA A 1 271 ? -15.062 7.879 0.78 1 88.81 271 ALA A N 1
ATOM 1980 C CA . ALA A 1 271 ? -13.969 8.734 1.229 1 88.81 271 ALA A CA 1
ATOM 1981 C C . ALA A 1 271 ? -13.016 7.961 2.141 1 88.81 271 ALA A C 1
ATOM 1983 O O . ALA A 1 271 ? -13.43 7.395 3.15 1 88.81 271 ALA A O 1
ATOM 1984 N N . LEU A 1 272 ? -11.766 8.016 1.816 1 89.5 272 LEU A N 1
ATOM 1985 C CA . LEU A 1 272 ? -10.789 7.285 2.619 1 89.5 272 LEU A CA 1
ATOM 1986 C C . LEU A 1 272 ? -10.641 7.914 4 1 89.5 272 LEU A C 1
ATOM 1988 O O . LEU A 1 272 ? -10.133 7.277 4.926 1 89.5 272 LEU A O 1
ATOM 1992 N N . SER A 1 273 ? -11.055 9.164 4.133 1 87.75 273 SER A N 1
ATOM 1993 C CA . SER A 1 273 ? -10.992 9.859 5.414 1 87.75 273 SER A CA 1
ATOM 1994 C C . SER A 1 273 ? -12.086 9.359 6.363 1 87.75 273 SER A C 1
ATOM 1996 O O . SER A 1 273 ? -12.062 9.664 7.555 1 87.75 273 SER A O 1
ATOM 1998 N N . GLY A 1 274 ? -12.977 8.578 5.824 1 91.44 274 GLY A N 1
ATOM 1999 C CA . GLY A 1 274 ? -14.039 8.031 6.648 1 91.44 274 GLY A CA 1
ATOM 2000 C C . GLY A 1 274 ? -15.297 8.883 6.637 1 91.44 274 GLY A C 1
ATOM 2001 O O . GLY A 1 274 ? -15.289 10.016 6.137 1 91.44 274 GLY A O 1
ATOM 2002 N N . GLY A 1 275 ? -16.422 8.312 7.055 1 92.31 275 GLY A N 1
ATOM 2003 C CA . GLY A 1 275 ? -17.656 9.047 7.281 1 92.31 275 GLY A CA 1
ATOM 2004 C C . GLY A 1 275 ? -18.594 9.023 6.09 1 92.31 275 GLY A C 1
ATOM 2005 O O . GLY A 1 275 ? -19.766 9.406 6.203 1 92.31 275 GLY A O 1
ATOM 2006 N N . TRP A 1 276 ? -18.078 8.609 5 1 90.38 276 TRP A N 1
ATOM 2007 C CA . TRP A 1 276 ? -18.938 8.562 3.818 1 90.38 276 TRP A CA 1
ATOM 2008 C C . TRP A 1 276 ? -18.547 7.398 2.914 1 90.38 276 TRP A C 1
ATOM 2010 O O . TRP A 1 276 ? -17.359 7.199 2.623 1 90.38 276 TRP A O 1
ATOM 2020 N N . GLY A 1 277 ? -19.594 6.633 2.455 1 88.25 277 GLY A N 1
ATOM 2021 C CA . GLY A 1 277 ? -19.312 5.547 1.53 1 88.25 277 GLY A CA 1
ATOM 2022 C C . GLY A 1 277 ? -20.453 4.543 1.43 1 88.25 277 GLY A C 1
ATOM 2023 O O . GLY A 1 277 ? -21.453 4.668 2.127 1 88.25 277 GLY A O 1
ATOM 2024 N N . THR A 1 278 ? -20.328 3.691 0.438 1 89.19 278 THR A N 1
ATOM 2025 C CA . THR A 1 278 ? -21.328 2.645 0.243 1 89.19 278 THR A CA 1
ATOM 2026 C C . THR A 1 278 ? -20.656 1.344 -0.2 1 89.19 278 THR A C 1
ATOM 2028 O O . THR A 1 278 ? -19.688 1.363 -0.963 1 89.19 278 THR A O 1
ATOM 2031 N N . VAL A 1 279 ? -21.234 0.278 0.312 1 91.62 279 VAL A N 1
ATOM 2032 C CA . VAL A 1 279 ? -20.719 -1.035 -0.059 1 91.62 279 VAL A CA 1
ATOM 2033 C C . VAL A 1 279 ? -21.016 -1.315 -1.528 1 91.62 279 VAL A C 1
ATOM 2035 O O . VAL A 1 279 ? -20.219 -1.939 -2.229 1 91.62 279 VAL A O 1
ATOM 2038 N N . VAL A 1 280 ? -22.125 -0.855 -1.994 1 88.69 280 VAL A N 1
ATOM 2039 C CA . VAL A 1 280 ? -22.516 -1.057 -3.385 1 88.69 280 VAL A CA 1
ATOM 2040 C C . VAL A 1 280 ? -21.547 -0.329 -4.309 1 88.69 280 VAL A C 1
ATOM 2042 O O . VAL A 1 280 ? -21.156 -0.853 -5.359 1 88.69 280 VAL A O 1
ATOM 2045 N N . GLY A 1 281 ? -21.203 0.832 -3.916 1 88.56 281 GLY A N 1
ATOM 2046 C CA . GLY A 1 281 ? -20.188 1.547 -4.684 1 88.56 281 GLY A CA 1
ATOM 2047 C C . GLY A 1 281 ? -18.875 0.797 -4.789 1 88.56 281 GLY A C 1
ATOM 2048 O O . GLY A 1 281 ? -18.281 0.734 -5.863 1 88.56 281 GLY A O 1
ATOM 2049 N N . SER A 1 282 ? -18.5 0.238 -3.705 1 92.12 282 SER A N 1
ATOM 2050 C CA . SER A 1 282 ? -17.25 -0.511 -3.688 1 92.12 282 SER A CA 1
ATOM 2051 C C . SER A 1 282 ? -17.328 -1.751 -4.57 1 92.12 282 SER A C 1
ATOM 2053 O O . SER A 1 282 ? -16.359 -2.115 -5.234 1 92.12 282 SER A O 1
ATOM 2055 N N . LEU A 1 283 ? -18.438 -2.381 -4.496 1 92.69 283 LEU A N 1
ATOM 2056 C CA . LEU A 1 283 ? -18.656 -3.531 -5.367 1 92.69 283 LEU A CA 1
ATOM 2057 C C . LEU A 1 283 ? -18.531 -3.135 -6.832 1 92.69 283 LEU A C 1
ATOM 2059 O O . LEU A 1 283 ? -17.859 -3.818 -7.605 1 92.69 283 LEU A O 1
ATOM 2063 N N . LEU A 1 284 ? -19.094 -2.059 -7.211 1 90.19 284 LEU A N 1
ATOM 2064 C CA . LEU A 1 284 ? -19.031 -1.571 -8.586 1 90.19 284 LEU A CA 1
ATOM 2065 C C . LEU A 1 284 ? -17.625 -1.135 -8.938 1 90.19 284 LEU A C 1
ATOM 2067 O O . LEU A 1 284 ? -17.172 -1.304 -10.078 1 90.19 284 LEU A O 1
ATOM 2071 N N . GLY A 1 285 ? -17.016 -0.543 -7.949 1 91.06 285 GLY A N 1
ATOM 2072 C CA . GLY A 1 285 ? -15.617 -0.187 -8.156 1 91.06 285 GLY A CA 1
ATOM 2073 C C . GLY A 1 285 ? -14.734 -1.382 -8.477 1 91.06 285 GLY A C 1
ATOM 2074 O O . GLY A 1 285 ? -13.898 -1.325 -9.383 1 91.06 285 GLY A O 1
ATOM 2075 N N . ALA A 1 286 ? -14.922 -2.42 -7.727 1 93.69 286 ALA A N 1
ATOM 2076 C CA . ALA A 1 286 ? -14.164 -3.645 -7.957 1 93.69 286 ALA A CA 1
ATOM 2077 C C . ALA A 1 286 ? -14.469 -4.227 -9.336 1 93.69 286 ALA A C 1
ATOM 2079 O O . ALA A 1 286 ? -13.562 -4.703 -10.023 1 93.69 286 ALA A O 1
ATOM 2080 N N . LEU A 1 287 ? -15.664 -4.176 -9.695 1 90.38 287 LEU A N 1
ATOM 2081 C CA . LEU A 1 287 ? -16.062 -4.656 -11.016 1 90.38 287 LEU A CA 1
ATOM 2082 C C . LEU A 1 287 ? -15.414 -3.816 -12.109 1 90.38 287 LEU A C 1
ATOM 2084 O O . LEU A 1 287 ? -15.031 -4.344 -13.156 1 90.38 287 LEU A O 1
ATOM 2088 N N . THR A 1 288 ? -15.352 -2.551 -11.852 1 89.06 288 THR A N 1
ATOM 2089 C CA . THR A 1 288 ? -14.711 -1.65 -12.805 1 89.06 288 THR A CA 1
ATOM 2090 C C . THR A 1 288 ? -13.25 -2.037 -13.016 1 89.06 288 THR A C 1
ATOM 2092 O O . THR A 1 288 ? -12.781 -2.123 -14.148 1 89.06 288 THR A O 1
ATOM 2095 N N . ILE A 1 289 ? -12.641 -2.264 -11.953 1 88.75 289 ILE A N 1
ATOM 2096 C CA . ILE A 1 289 ? -11.242 -2.664 -12.031 1 88.75 289 ILE A CA 1
ATOM 2097 C C . ILE A 1 289 ? -11.125 -3.994 -12.773 1 88.75 289 ILE A C 1
ATOM 2099 O O . ILE A 1 289 ? -10.242 -4.164 -13.625 1 88.75 289 ILE A O 1
ATOM 2103 N N . GLY A 1 290 ? -11.977 -4.906 -12.469 1 87.69 290 GLY A N 1
ATOM 2104 C CA . GLY A 1 290 ? -12 -6.18 -13.172 1 87.69 290 GLY A CA 1
ATOM 2105 C C . GLY A 1 290 ? -12.227 -6.035 -14.664 1 87.69 290 GLY A C 1
ATOM 2106 O O . GLY A 1 290 ? -11.555 -6.691 -15.461 1 87.69 290 GLY A O 1
ATOM 2107 N N . LEU A 1 291 ? -13.07 -5.207 -15.016 1 85.69 291 LEU A N 1
ATOM 2108 C CA . LEU A 1 291 ? -13.383 -4.984 -16.422 1 85.69 291 LEU A CA 1
ATOM 2109 C C . LEU A 1 291 ? -12.211 -4.332 -17.141 1 85.69 291 LEU A C 1
ATOM 2111 O O . LEU A 1 291 ? -11.961 -4.629 -18.312 1 85.69 291 LEU A O 1
ATOM 2115 N N . ILE A 1 292 ? -11.586 -3.449 -16.484 1 84.56 292 ILE A N 1
ATOM 2116 C CA . ILE A 1 292 ? -10.391 -2.83 -17.062 1 84.56 292 ILE A CA 1
ATOM 2117 C C . ILE A 1 292 ? -9.352 -3.902 -17.375 1 84.56 292 ILE A C 1
ATOM 2119 O O . ILE A 1 292 ? -8.789 -3.938 -18.469 1 84.56 292 ILE A O 1
ATOM 2123 N N . ASN A 1 293 ? -9.188 -4.723 -16.406 1 83.31 293 ASN A N 1
ATOM 2124 C CA . ASN A 1 293 ? -8.219 -5.801 -16.594 1 83.31 293 ASN A CA 1
ATOM 2125 C C . ASN A 1 293 ? -8.633 -6.734 -17.734 1 83.31 293 ASN A C 1
ATOM 2127 O O . ASN A 1 293 ? -7.789 -7.207 -18.5 1 83.31 293 ASN A O 1
ATOM 2131 N N . SER A 1 294 ? -9.867 -6.926 -17.844 1 79.69 294 SER A N 1
ATOM 2132 C CA . SER A 1 294 ? -10.383 -7.797 -18.891 1 79.69 294 SER A CA 1
ATOM 2133 C C . SER A 1 294 ? -10.203 -7.16 -20.266 1 79.69 294 SER A C 1
ATOM 2135 O O . SER A 1 294 ? -9.82 -7.836 -21.219 1 79.69 294 SER A O 1
ATOM 2137 N N . VAL A 1 295 ? -10.445 -5.918 -20.375 1 77.19 295 VAL A N 1
ATOM 2138 C CA . VAL A 1 295 ? -10.32 -5.211 -21.641 1 77.19 295 VAL A CA 1
ATOM 2139 C C . VAL A 1 295 ? -8.859 -5.219 -22.094 1 77.19 295 VAL A C 1
ATOM 2141 O O . VAL A 1 295 ? -8.57 -5.449 -23.281 1 77.19 295 VAL A O 1
ATOM 2144 N N . VAL A 1 296 ? -8.031 -5.004 -21.188 1 77.19 296 VAL A N 1
ATOM 2145 C CA . VAL A 1 296 ? -6.609 -4.961 -21.516 1 77.19 296 VAL A CA 1
ATOM 2146 C C . VAL A 1 296 ? -6.137 -6.34 -21.969 1 77.19 296 VAL A C 1
ATOM 2148 O O . VAL A 1 296 ? -5.34 -6.449 -22.906 1 77.19 296 VAL A O 1
ATOM 2151 N N . PHE A 1 297 ? -6.703 -7.309 -21.344 1 72.44 297 PHE A N 1
ATOM 2152 C CA . PHE A 1 297 ? -6.359 -8.68 -21.703 1 72.44 297 PHE A CA 1
ATOM 2153 C C . PHE A 1 297 ? -6.891 -9.031 -23.094 1 72.44 297 PHE A C 1
ATOM 2155 O O . PHE A 1 297 ? -6.152 -9.547 -23.938 1 72.44 297 PHE A O 1
ATOM 2162 N N . PHE A 1 298 ? -8.031 -8.703 -23.438 1 72.5 298 PHE A N 1
ATOM 2163 C CA . PHE A 1 298 ? -8.68 -9.133 -24.656 1 72.5 298 PHE A CA 1
ATOM 2164 C C . PHE A 1 298 ? -8.211 -8.289 -25.844 1 72.5 298 PHE A C 1
ATOM 2166 O O . PHE A 1 298 ? -8.289 -8.734 -27 1 72.5 298 PHE A O 1
ATOM 2173 N N . MET A 1 299 ? -7.738 -7.109 -25.484 1 71.38 299 MET A N 1
ATOM 2174 C CA . MET A 1 299 ? -7.191 -6.277 -26.562 1 71.38 299 MET A CA 1
ATOM 2175 C C . MET A 1 299 ? -5.867 -6.844 -27.062 1 71.38 299 MET A C 1
ATOM 2177 O O . MET A 1 299 ? -5.328 -6.367 -28.062 1 71.38 299 MET A O 1
ATOM 2181 N N . GLY A 1 300 ? -5.523 -7.988 -26.438 1 68.19 300 GLY A N 1
ATOM 2182 C CA . GLY A 1 300 ? -4.312 -8.656 -26.891 1 68.19 300 GLY A CA 1
ATOM 2183 C C . GLY A 1 300 ? -3.045 -7.902 -26.516 1 68.19 300 GLY A C 1
ATOM 2184 O O . GLY A 1 300 ? -2.055 -7.949 -27.25 1 68.19 300 GLY A O 1
ATOM 2185 N N . THR A 1 301 ? -3.146 -7.195 -25.578 1 70 301 THR A N 1
ATOM 2186 C CA . THR A 1 301 ? -1.959 -6.457 -25.172 1 70 301 THR A CA 1
ATOM 2187 C C . THR A 1 301 ? -0.866 -7.41 -24.688 1 70 301 THR A C 1
ATOM 2189 O O . THR A 1 301 ? -1.121 -8.297 -23.875 1 70 301 THR A O 1
ATOM 2192 N N . PRO A 1 302 ? 0.225 -7.289 -25.344 1 69.81 302 PRO A N 1
ATOM 2193 C CA . PRO A 1 302 ? 1.325 -8.125 -24.859 1 69.81 302 PRO A CA 1
ATOM 2194 C C . PRO A 1 302 ? 1.572 -7.957 -23.359 1 69.81 302 PRO A C 1
ATOM 2196 O O . PRO A 1 302 ? 1.273 -6.902 -22.797 1 69.81 302 PRO A O 1
ATOM 2199 N N . SER A 1 303 ? 1.948 -9.008 -22.75 1 67.44 303 SER A N 1
ATOM 2200 C CA . SER A 1 303 ? 2.104 -9.094 -21.312 1 67.44 303 SER A CA 1
ATOM 2201 C C . SER A 1 303 ? 2.967 -7.953 -20.781 1 67.44 303 SER A C 1
ATOM 2203 O O . SER A 1 303 ? 2.717 -7.438 -19.688 1 67.44 303 SER A O 1
ATOM 2205 N N . GLU A 1 304 ? 3.793 -7.547 -21.641 1 66.69 304 GLU A N 1
ATOM 2206 C CA . GLU A 1 304 ? 4.73 -6.516 -21.219 1 66.69 304 GLU A CA 1
ATOM 2207 C C . GLU A 1 304 ? 4.031 -5.168 -21.047 1 66.69 304 GLU A C 1
ATOM 2209 O O . GLU A 1 304 ? 4.445 -4.344 -20.234 1 66.69 304 GLU A O 1
ATOM 2214 N N . TRP A 1 305 ? 2.938 -5.066 -21.766 1 74 305 TRP A N 1
ATOM 2215 C CA . TRP A 1 305 ? 2.273 -3.768 -21.766 1 74 305 TRP A CA 1
ATOM 2216 C C . TRP A 1 305 ? 1.037 -3.783 -20.875 1 74 305 TRP A C 1
ATOM 2218 O O . TRP A 1 305 ? 0.416 -2.744 -20.641 1 74 305 TRP A O 1
ATOM 2228 N N . GLN A 1 306 ? 0.809 -4.895 -20.422 1 77 306 GLN A N 1
ATOM 2229 C CA . GLN A 1 306 ? -0.451 -5.047 -19.703 1 77 306 GLN A CA 1
ATOM 2230 C C . GLN A 1 306 ? -0.471 -4.188 -18.438 1 77 306 GLN A C 1
ATOM 2232 O O . GLN A 1 306 ? -1.442 -3.475 -18.188 1 77 306 GLN A O 1
ATOM 2237 N N . ASN A 1 307 ? 0.67 -4.223 -17.734 1 77.25 307 ASN A N 1
ATOM 2238 C CA . ASN A 1 307 ? 0.72 -3.4 -16.531 1 77.25 307 ASN A CA 1
ATOM 2239 C C . ASN A 1 307 ? 0.63 -1.913 -16.859 1 77.25 307 ASN A C 1
ATOM 2241 O O . ASN A 1 307 ? -0.044 -1.157 -16.156 1 77.25 307 ASN A O 1
ATOM 2245 N N . PHE A 1 308 ? 1.204 -1.583 -17.922 1 78.75 308 PHE A N 1
ATOM 2246 C CA . PHE A 1 308 ? 1.193 -0.194 -18.359 1 78.75 308 PHE A CA 1
ATOM 2247 C C . PHE A 1 308 ? -0.226 0.264 -18.672 1 78.75 308 PHE A C 1
ATOM 2249 O O . PHE A 1 308 ? -0.685 1.283 -18.156 1 78.75 308 PHE A O 1
ATOM 2256 N N . VAL A 1 309 ? -0.857 -0.522 -19.391 1 79.25 309 VAL A N 1
ATOM 2257 C CA . VAL A 1 309 ? -2.197 -0.16 -19.844 1 79.25 309 VAL A CA 1
ATOM 2258 C C . VAL A 1 309 ? -3.17 -0.213 -18.672 1 79.25 309 VAL A C 1
ATOM 2260 O O . VAL A 1 309 ? -4.059 0.634 -18.562 1 79.25 309 VAL A O 1
ATOM 2263 N N . GLN A 1 310 ? -2.938 -1.099 -17.797 1 80.88 310 GLN A N 1
ATOM 2264 C CA . GLN A 1 310 ? -3.795 -1.223 -16.625 1 80.88 310 GLN A CA 1
ATOM 2265 C C . GLN A 1 310 ? -3.693 0.015 -15.734 1 80.88 310 GLN A C 1
ATOM 2267 O O . GLN A 1 310 ? -4.711 0.591 -15.344 1 80.88 310 GLN A O 1
ATOM 2272 N N . GLY A 1 311 ? -2.451 0.396 -15.461 1 80.06 311 GLY A N 1
ATOM 2273 C CA . GLY A 1 311 ? -2.252 1.586 -14.648 1 80.06 311 GLY A CA 1
ATOM 2274 C C . GLY A 1 311 ? -2.854 2.834 -15.266 1 80.06 311 GLY A C 1
ATOM 2275 O O . GLY A 1 311 ? -3.51 3.617 -14.578 1 80.06 311 GLY A O 1
ATOM 2276 N N . LEU A 1 312 ? -2.686 2.943 -16.469 1 83.88 312 LEU A N 1
ATOM 2277 C CA . LEU A 1 312 ? -3.223 4.09 -17.188 1 83.88 312 LEU A CA 1
ATOM 2278 C C . LEU A 1 312 ? -4.746 4.074 -17.188 1 83.88 312 LEU A C 1
ATOM 2280 O O . LEU A 1 312 ? -5.383 5.117 -17 1 83.88 312 LEU A O 1
ATOM 2284 N N . ALA A 1 313 ? -5.273 2.936 -17.406 1 83.25 313 ALA A N 1
ATOM 2285 C CA . ALA A 1 313 ? -6.727 2.805 -17.438 1 83.25 313 ALA A CA 1
ATOM 2286 C C . ALA A 1 313 ? -7.336 3.141 -16.078 1 83.25 313 ALA A C 1
ATOM 2288 O O . ALA A 1 313 ? -8.352 3.828 -15.992 1 83.25 313 ALA A O 1
ATOM 2289 N N . ILE A 1 314 ? -6.723 2.658 -15.039 1 82.94 314 ILE A N 1
ATOM 2290 C CA . ILE A 1 314 ? -7.215 2.939 -13.695 1 82.94 314 ILE A CA 1
ATOM 2291 C C . ILE A 1 314 ? -7.141 4.441 -13.422 1 82.94 314 ILE A C 1
ATOM 2293 O O . ILE A 1 314 ? -8.086 5.031 -12.891 1 82.94 314 ILE A O 1
ATOM 2297 N N . LEU A 1 315 ? -6.055 5.023 -13.82 1 83.44 315 LEU A N 1
ATOM 2298 C CA . LEU A 1 315 ? -5.879 6.461 -13.641 1 83.44 315 LEU A CA 1
ATOM 2299 C C . LEU A 1 315 ? -6.961 7.238 -14.383 1 83.44 315 LEU A C 1
ATOM 2301 O O . LEU A 1 315 ? -7.531 8.188 -13.844 1 83.44 315 LEU A O 1
ATOM 2305 N N . LEU A 1 316 ? -7.207 6.836 -15.531 1 83.94 316 LEU A N 1
ATOM 2306 C CA . LEU A 1 316 ? -8.195 7.523 -16.359 1 83.94 316 LEU A CA 1
ATOM 2307 C C . LEU A 1 316 ? -9.594 7.395 -15.758 1 83.94 316 LEU A C 1
ATOM 2309 O O . LEU A 1 316 ? -10.367 8.352 -15.758 1 83.94 316 LEU A O 1
ATOM 2313 N N . VAL A 1 317 ? -9.852 6.242 -15.328 1 81.25 317 VAL A N 1
ATOM 2314 C CA . VAL A 1 317 ? -11.164 6.008 -14.734 1 81.25 317 VAL A CA 1
ATOM 2315 C C . VAL A 1 317 ? -11.312 6.828 -13.453 1 81.25 317 VAL A C 1
ATOM 2317 O O . VAL A 1 317 ? -12.383 7.375 -13.18 1 81.25 317 VAL A O 1
ATOM 2320 N N . LEU A 1 318 ? -10.266 6.848 -12.711 1 79.25 318 LEU A N 1
ATOM 2321 C CA . LEU A 1 318 ? -10.273 7.664 -11.5 1 79.25 318 LEU A CA 1
ATOM 2322 C C . LEU A 1 318 ? -10.508 9.133 -11.836 1 79.25 318 LEU A C 1
ATOM 2324 O O . LEU A 1 318 ? -11.266 9.812 -11.148 1 79.25 318 LEU A O 1
ATOM 2328 N N . MET A 1 319 ? -9.875 9.57 -12.828 1 80.5 319 MET A N 1
ATOM 2329 C CA . MET A 1 319 ? -10.023 10.953 -13.281 1 80.5 319 MET A CA 1
ATOM 2330 C C . MET A 1 319 ? -11.461 11.219 -13.734 1 80.5 319 MET A C 1
ATOM 2332 O O . MET A 1 319 ? -12.023 12.266 -13.414 1 80.5 319 MET A O 1
ATOM 2336 N N . ALA A 1 320 ? -11.945 10.297 -14.398 1 75.56 320 ALA A N 1
ATOM 2337 C CA . ALA A 1 320 ? -13.312 10.43 -14.891 1 75.56 320 ALA A CA 1
ATOM 2338 C C . ALA A 1 320 ? -14.312 10.469 -13.742 1 75.56 320 ALA A C 1
ATOM 2340 O O . ALA A 1 320 ? -15.289 11.219 -13.789 1 75.56 320 ALA A O 1
ATOM 2341 N N . GLY A 1 321 ? -14.031 9.641 -12.75 1 71.5 321 GLY A N 1
ATOM 2342 C CA . GLY A 1 321 ? -14.898 9.633 -11.586 1 71.5 321 GLY A CA 1
ATOM 2343 C C . GLY A 1 321 ? -14.906 10.953 -10.836 1 71.5 321 GLY A C 1
ATOM 2344 O O . GLY A 1 321 ? -15.969 11.43 -10.422 1 71.5 321 GLY A O 1
ATOM 2345 N N . VAL A 1 322 ? -13.812 11.539 -10.68 1 70.12 322 VAL A N 1
ATOM 2346 C CA . VAL A 1 322 ? -13.695 12.797 -9.953 1 70.12 322 VAL A CA 1
ATOM 2347 C C . VAL A 1 322 ? -14.367 13.914 -10.75 1 70.12 322 VAL A C 1
ATOM 2349 O O . VAL A 1 322 ? -15.078 14.75 -10.188 1 70.12 322 VAL A O 1
ATOM 2352 N N . LEU A 1 323 ? -14.07 13.922 -12.031 1 68 323 LEU A N 1
ATOM 2353 C CA . LEU A 1 323 ? -14.633 14.961 -12.891 1 68 323 LEU A CA 1
ATOM 2354 C C . LEU A 1 323 ? -16.156 14.875 -12.914 1 68 323 LEU A C 1
ATOM 2356 O O . LEU A 1 323 ? -16.844 15.898 -12.898 1 68 323 LEU A O 1
ATOM 2360 N N . ALA A 1 324 ? -16.609 13.664 -12.867 1 63.69 324 ALA A N 1
ATOM 2361 C CA . ALA A 1 324 ? -18.062 13.461 -12.852 1 63.69 324 ALA A CA 1
ATOM 2362 C C . ALA A 1 324 ? -18.656 13.906 -11.516 1 63.69 324 ALA A C 1
ATOM 2364 O O . ALA A 1 324 ? -19.75 14.461 -11.477 1 63.69 324 ALA A O 1
ATOM 2365 N N . GLY A 1 325 ? -17.938 13.656 -10.469 1 61.16 325 GLY A N 1
ATOM 2366 C CA . GLY A 1 325 ? -18.391 14.07 -9.156 1 61.16 325 GLY A CA 1
ATOM 2367 C C . GLY A 1 325 ? -18.375 15.57 -8.953 1 61.16 325 GLY A C 1
ATOM 2368 O O . GLY A 1 325 ? -19.25 16.125 -8.297 1 61.16 325 GLY A O 1
ATOM 2369 N N . ARG A 1 326 ? -17.312 16.219 -9.422 1 58.5 326 ARG A N 1
ATOM 2370 C CA . ARG A 1 326 ? -17.219 17.672 -9.32 1 58.5 326 ARG A CA 1
ATOM 2371 C C . ARG A 1 326 ? -18.375 18.359 -10.07 1 58.5 326 ARG A C 1
ATOM 2373 O O . ARG A 1 326 ? -18.922 19.344 -9.594 1 58.5 326 ARG A O 1
ATOM 2380 N N . ARG A 1 327 ? -18.625 17.797 -11.133 1 53.59 327 ARG A N 1
ATOM 2381 C CA . ARG A 1 327 ? -19.703 18.406 -11.914 1 53.59 327 ARG A CA 1
ATOM 2382 C C . ARG A 1 327 ? -21.047 18.25 -11.203 1 53.59 327 ARG A C 1
ATOM 2384 O O . ARG A 1 327 ? -21.906 19.109 -11.312 1 53.59 327 ARG A O 1
ATOM 2391 N N . ALA A 1 328 ? -21.094 17.312 -10.445 1 49.62 328 ALA A N 1
ATOM 2392 C CA . ALA A 1 328 ? -22.328 17.109 -9.688 1 49.62 328 ALA A CA 1
ATOM 2393 C C . ALA A 1 328 ? -22.422 18.094 -8.523 1 49.62 328 ALA A C 1
ATOM 2395 O O . ALA A 1 328 ? -23.531 18.469 -8.109 1 49.62 328 ALA A O 1
ATOM 2396 N N . ARG A 1 329 ? -21.312 18.562 -8 1 46.09 329 ARG A N 1
ATOM 2397 C CA . ARG A 1 329 ? -21.328 19.469 -6.863 1 46.09 329 ARG A CA 1
ATOM 2398 C C . ARG A 1 329 ? -21.328 20.922 -7.328 1 46.09 329 ARG A C 1
ATOM 2400 O O . ARG A 1 329 ? -21.578 21.828 -6.527 1 46.09 329 ARG A O 1
ATOM 2407 N N . SER A 1 330 ? -20.891 21.172 -8.453 1 41.19 330 SER A N 1
ATOM 2408 C CA . SER A 1 330 ? -21.047 22.562 -8.891 1 41.19 330 SER A CA 1
ATOM 2409 C C . SER A 1 330 ? -22.469 22.844 -9.344 1 41.19 330 SER A C 1
ATOM 2411 O O . SER A 1 330 ? -23 23.922 -9.078 1 41.19 330 SER A O 1
ATOM 2413 N N . MET B 1 1 ? -16.297 40.469 47.156 1 35 1 MET B N 1
ATOM 2414 C CA . MET B 1 1 ? -15.445 39.281 47.25 1 35 1 MET B CA 1
ATOM 2415 C C . MET B 1 1 ? -15.031 38.812 45.875 1 35 1 MET B C 1
ATOM 2417 O O . MET B 1 1 ? -15.883 38.469 45.031 1 35 1 MET B O 1
ATOM 2421 N N . ALA B 1 2 ? -13.805 39.219 45.344 1 44.97 2 ALA B N 1
ATOM 2422 C CA . ALA B 1 2 ? -13.102 39 44.094 1 44.97 2 ALA B CA 1
ATOM 2423 C C . ALA B 1 2 ? -12.805 37.5 43.875 1 44.97 2 ALA B C 1
ATOM 2425 O O . ALA B 1 2 ? -12.094 36.906 44.656 1 44.97 2 ALA B O 1
ATOM 2426 N N . GLU B 1 3 ? -13.703 36.688 43.375 1 41.16 3 GLU B N 1
ATOM 2427 C CA . GLU B 1 3 ? -13.445 35.312 42.969 1 41.16 3 GLU B CA 1
ATOM 2428 C C . GLU B 1 3 ? -12.188 35.219 42.125 1 41.16 3 GLU B C 1
ATOM 2430 O O . GLU B 1 3 ? -12.109 35.812 41.062 1 41.16 3 GLU B O 1
ATOM 2435 N N . THR B 1 4 ? -11.023 34.969 42.781 1 39.88 4 THR B N 1
ATOM 2436 C CA . THR B 1 4 ? -9.742 34.656 42.156 1 39.88 4 THR B CA 1
ATOM 2437 C C . THR B 1 4 ? -9.898 33.562 41.094 1 39.88 4 THR B C 1
ATOM 2439 O O . THR B 1 4 ? -10.273 32.438 41.406 1 39.88 4 THR B O 1
ATOM 2442 N N . ALA B 1 5 ? -10.086 33.938 39.844 1 47.22 5 ALA B N 1
ATOM 2443 C CA . ALA B 1 5 ? -9.992 33.094 38.656 1 47.22 5 ALA B CA 1
ATOM 2444 C C . ALA B 1 5 ? -8.758 32.188 38.75 1 47.22 5 ALA B C 1
ATOM 2446 O O . ALA B 1 5 ? -7.629 32.688 38.781 1 47.22 5 ALA B O 1
ATOM 2447 N N . THR B 1 6 ? -8.812 31.031 39.5 1 40.59 6 THR B N 1
ATOM 2448 C CA . THR B 1 6 ? -7.75 30.016 39.438 1 40.59 6 THR B CA 1
ATOM 2449 C C . THR B 1 6 ? -7.34 29.719 38 1 40.59 6 THR B C 1
ATOM 2451 O O . THR B 1 6 ? -8.172 29.328 37.188 1 40.59 6 THR B O 1
ATOM 2454 N N . VAL B 1 7 ? -6.375 30.438 37.469 1 41.62 7 VAL B N 1
ATOM 2455 C CA . VAL B 1 7 ? -5.707 30.125 36.219 1 41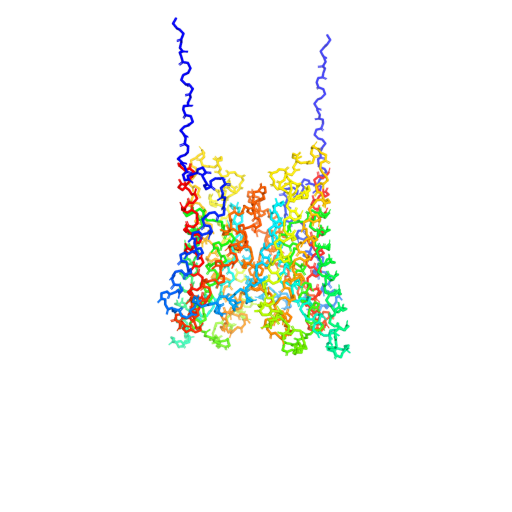.62 7 VAL B CA 1
ATOM 2456 C C . VAL B 1 7 ? -5.363 28.625 36.188 1 41.62 7 VAL B C 1
ATOM 2458 O O . VAL B 1 7 ? -4.742 28.109 37.094 1 41.62 7 VAL B O 1
ATOM 2461 N N . PRO B 1 8 ? -6.145 27.812 35.5 1 40.66 8 PRO B N 1
ATOM 2462 C CA . PRO B 1 8 ? -5.723 26.406 35.438 1 40.66 8 PRO B CA 1
ATOM 2463 C C . PRO B 1 8 ? -4.215 26.25 35.25 1 40.66 8 PRO B C 1
ATOM 2465 O O . PRO B 1 8 ? -3.602 26.984 34.469 1 40.66 8 PRO B O 1
ATOM 2468 N N . THR B 1 9 ? -3.43 25.906 36.25 1 36.31 9 THR B N 1
ATOM 2469 C CA . THR B 1 9 ? -2.018 25.547 36.219 1 36.31 9 THR B CA 1
ATOM 2470 C C . THR B 1 9 ? -1.729 24.625 35.031 1 36.31 9 THR B C 1
ATOM 2472 O O . THR B 1 9 ? -2.293 23.531 34.938 1 36.31 9 THR B O 1
ATOM 2475 N N . TYR B 1 10 ? -1.441 25.141 33.844 1 37.94 10 TYR B N 1
ATOM 2476 C CA . TYR B 1 10 ? -0.818 24.344 32.812 1 37.94 10 TYR B CA 1
ATOM 2477 C C . TYR B 1 10 ? 0.223 23.391 33.406 1 37.94 10 TYR B C 1
ATOM 2479 O O . TYR B 1 10 ? 1.263 23.844 33.906 1 37.94 10 TYR B O 1
ATOM 2487 N N . ARG B 1 11 ? -0.194 22.406 34.062 1 39.31 11 ARG B N 1
ATOM 2488 C CA . ARG B 1 11 ? 0.803 21.422 34.5 1 39.31 11 ARG B CA 1
ATOM 2489 C C . ARG B 1 11 ? 1.967 21.359 33.5 1 39.31 11 ARG B C 1
ATOM 2491 O O . ARG B 1 11 ? 1.76 21.219 32.312 1 39.31 11 ARG B O 1
ATOM 2498 N N . ARG B 1 12 ? 3.143 21.781 33.812 1 40.53 12 ARG B N 1
ATOM 2499 C CA . ARG B 1 12 ? 4.457 21.688 33.188 1 40.53 12 ARG B CA 1
ATOM 2500 C C . ARG B 1 12 ? 4.688 20.297 32.625 1 40.53 12 ARG B C 1
ATOM 2502 O O . ARG B 1 12 ? 4.691 19.312 33.375 1 40.53 12 ARG B O 1
ATOM 2509 N N . ALA B 1 13 ? 4.16 19.969 31.484 1 46.31 13 ALA B N 1
ATOM 2510 C CA . ALA B 1 13 ? 4.645 18.719 30.891 1 46.31 13 ALA B CA 1
ATOM 2511 C C . ALA B 1 13 ? 6.066 18.406 31.344 1 46.31 13 ALA B C 1
ATOM 2513 O O . ALA B 1 13 ? 6.938 19.281 31.312 1 46.31 13 ALA B O 1
ATOM 2514 N N . GLY B 1 14 ? 6.316 17.516 32.188 1 47.34 14 GLY B N 1
ATOM 2515 C CA . GLY B 1 14 ? 7.66 17.188 32.656 1 47.34 14 GLY B CA 1
ATOM 2516 C C . GLY B 1 14 ? 8.695 17.25 31.531 1 47.34 14 GLY B C 1
ATOM 2517 O O . GLY B 1 14 ? 8.344 17.391 30.359 1 47.34 14 GLY B O 1
ATOM 2518 N N . GLY B 1 15 ? 10.031 17.453 31.922 1 50.38 15 GLY B N 1
ATOM 2519 C CA . GLY B 1 15 ? 11.188 17.625 31.047 1 50.38 15 GLY B CA 1
ATOM 2520 C C . GLY B 1 15 ? 11.195 16.656 29.875 1 50.38 15 GLY B C 1
ATOM 2521 O O . GLY B 1 15 ? 11.5 17.047 28.75 1 50.38 15 GLY B O 1
ATOM 2522 N N . ILE B 1 16 ? 10.859 15.438 30.172 1 52.91 16 ILE B N 1
ATOM 2523 C CA . ILE B 1 16 ? 10.914 14.406 29.141 1 52.91 16 ILE B CA 1
ATOM 2524 C C . ILE B 1 16 ? 9.781 14.625 28.141 1 52.91 16 ILE B C 1
ATOM 2526 O O . ILE B 1 16 ? 9.969 14.445 26.922 1 52.91 16 ILE B O 1
ATOM 2530 N N . GLY B 1 17 ? 8.625 14.883 28.625 1 52.5 17 GLY B N 1
ATOM 2531 C CA . GLY B 1 17 ? 7.5 15.188 27.75 1 52.5 17 GLY B CA 1
ATOM 2532 C C . GLY B 1 17 ? 7.75 16.391 26.859 1 52.5 17 GLY B C 1
ATOM 2533 O O . GLY B 1 17 ? 7.406 16.375 25.672 1 52.5 17 GLY B O 1
ATOM 2534 N N . ARG B 1 18 ? 8.344 17.406 27.359 1 54.09 18 ARG B N 1
ATOM 2535 C CA . ARG B 1 18 ? 8.695 18.609 26.594 1 54.09 18 ARG B CA 1
ATOM 2536 C C . ARG B 1 18 ? 9.75 18.281 25.547 1 54.09 18 ARG B C 1
ATOM 2538 O O . ARG B 1 18 ? 9.695 18.797 24.422 1 54.09 18 ARG B O 1
ATOM 2545 N N . LEU B 1 19 ? 10.672 17.438 26.016 1 53.44 19 LEU B N 1
ATOM 2546 C CA . LEU B 1 19 ? 11.711 17.047 25.062 1 53.44 19 LEU B CA 1
ATOM 2547 C C . LEU B 1 19 ? 11.125 16.234 23.922 1 53.44 19 LEU B C 1
ATOM 2549 O O . LEU B 1 19 ? 11.531 16.391 22.766 1 53.44 19 LEU B O 1
ATOM 2553 N N . LEU B 1 20 ? 10.25 15.328 24.266 1 57.28 20 LEU B N 1
ATOM 2554 C CA . LEU B 1 20 ? 9.594 14.492 23.25 1 57.28 20 LEU B CA 1
ATOM 2555 C C . LEU B 1 20 ? 8.711 15.336 22.344 1 57.28 20 LEU B C 1
ATOM 2557 O O . LEU B 1 20 ? 8.586 15.047 21.156 1 57.28 20 LEU B O 1
ATOM 2561 N N . GLU B 1 21 ? 8.07 16.234 23.016 1 55.81 21 GLU B N 1
ATOM 2562 C CA . GLU B 1 21 ? 7.27 17.172 22.234 1 55.81 21 GLU B CA 1
ATOM 2563 C C . GLU B 1 21 ? 8.156 18.047 21.359 1 55.81 21 GLU B C 1
ATOM 2565 O O . GLU B 1 21 ? 7.781 18.391 20.234 1 55.81 21 GLU B O 1
ATOM 2570 N N . ARG B 1 22 ? 9.344 18.344 22.031 1 54.06 22 ARG B N 1
ATOM 2571 C CA . ARG B 1 22 ? 10.266 19.25 21.344 1 54.06 22 ARG B CA 1
ATOM 2572 C C . ARG B 1 22 ? 11.039 18.516 20.25 1 54.06 22 ARG B C 1
ATOM 2574 O O . ARG B 1 22 ? 11.391 19.109 19.234 1 54.06 22 ARG B O 1
ATOM 2581 N N . TYR B 1 23 ? 11.234 17.203 20.672 1 60.66 23 TYR B N 1
ATOM 2582 C CA . TYR B 1 23 ? 12.039 16.453 19.719 1 60.66 23 TYR B CA 1
ATOM 2583 C C . TYR B 1 23 ? 11.312 15.195 19.25 1 60.66 23 TYR B C 1
ATOM 2585 O O . TYR B 1 23 ? 11.523 14.109 19.797 1 60.66 23 TYR B O 1
ATOM 2593 N N . PRO B 1 24 ? 10.445 15.242 18.344 1 61.06 24 PRO B N 1
ATOM 2594 C CA . PRO B 1 24 ? 9.57 14.164 17.891 1 61.06 24 PRO B CA 1
ATOM 2595 C C . PRO B 1 24 ? 10.344 12.945 17.391 1 61.06 24 PRO B C 1
ATOM 2597 O O . PRO B 1 24 ? 9.781 11.844 17.312 1 61.06 24 PRO B O 1
ATOM 2600 N N . PHE B 1 25 ? 11.688 13.109 17.312 1 68.31 25 PHE B N 1
ATOM 2601 C CA . PHE B 1 25 ? 12.453 11.977 16.797 1 68.31 25 PHE B CA 1
ATOM 2602 C C . PHE B 1 25 ? 13.086 11.188 17.938 1 68.31 25 PHE B C 1
ATOM 2604 O O . PHE B 1 25 ? 13.688 10.133 17.703 1 68.31 25 PHE B O 1
ATOM 2611 N N . LEU B 1 26 ? 12.891 11.539 19.125 1 70.12 26 LEU B N 1
ATOM 2612 C CA . LEU B 1 26 ? 13.555 10.93 20.266 1 70.12 26 LEU B CA 1
ATOM 2613 C C . LEU B 1 26 ? 13.156 9.469 20.406 1 70.12 26 LEU B C 1
ATOM 2615 O O . LEU B 1 26 ? 14.008 8.602 20.625 1 70.12 26 LEU B O 1
ATOM 2619 N N . PRO B 1 27 ? 11.859 9.258 20.219 1 71.88 27 PRO B N 1
ATOM 2620 C CA . PRO B 1 27 ? 11.516 7.836 20.328 1 71.88 27 PRO B CA 1
ATOM 2621 C C . PRO B 1 27 ? 12.211 6.977 19.281 1 71.88 27 PRO B C 1
ATOM 2623 O O . PRO B 1 27 ? 12.648 5.863 19.578 1 71.88 27 PRO B O 1
ATOM 2626 N N . ALA B 1 28 ? 12.32 7.543 18.172 1 75.56 28 ALA B N 1
ATOM 2627 C CA . ALA B 1 28 ? 13.008 6.805 17.125 1 75.56 28 ALA B CA 1
ATOM 2628 C C . ALA B 1 28 ? 14.469 6.566 17.484 1 75.56 28 ALA B C 1
ATOM 2630 O O . ALA B 1 28 ? 15.008 5.484 17.25 1 75.56 28 ALA B O 1
ATOM 2631 N N . LEU B 1 29 ? 15.055 7.531 18.141 1 79.19 29 LEU B N 1
ATOM 2632 C CA . LEU B 1 29 ? 16.453 7.426 18.531 1 79.19 29 LEU B CA 1
ATOM 2633 C C . LEU B 1 29 ? 16.641 6.355 19.594 1 79.19 29 LEU B C 1
ATOM 2635 O O . LEU B 1 29 ? 17.609 5.582 19.547 1 79.19 29 LEU B O 1
ATOM 2639 N N . VAL B 1 30 ? 15.742 6.281 20.484 1 79.44 30 VAL B N 1
ATOM 2640 C CA . VAL B 1 30 ? 15.82 5.309 21.562 1 79.44 30 VAL B CA 1
ATOM 2641 C C . VAL B 1 30 ? 15.648 3.898 21 1 79.44 30 VAL B C 1
ATOM 2643 O O . VAL B 1 30 ? 16.359 2.977 21.406 1 79.44 30 VAL B O 1
ATOM 2646 N N . ILE B 1 31 ? 14.797 3.801 20.078 1 80.31 31 ILE B N 1
ATOM 2647 C CA . ILE B 1 31 ? 14.539 2.494 19.484 1 80.31 31 ILE B CA 1
ATOM 2648 C C . ILE B 1 31 ? 15.758 2.043 18.672 1 80.31 31 ILE B C 1
ATOM 2650 O O . ILE B 1 31 ? 16.172 0.883 18.766 1 80.31 31 ILE B O 1
ATOM 2654 N N . VAL B 1 32 ? 16.312 2.951 17.984 1 81.5 32 VAL B N 1
ATOM 2655 C CA . VAL B 1 32 ? 17.5 2.637 17.203 1 81.5 32 VAL B CA 1
ATOM 2656 C C . VAL B 1 32 ? 18.625 2.193 18.125 1 81.5 32 VAL B C 1
ATOM 2658 O O . VAL B 1 32 ? 19.297 1.192 17.859 1 81.5 32 VAL B O 1
ATOM 2661 N N . ALA B 1 33 ? 18.766 2.916 19.203 1 82.38 33 ALA B N 1
ATOM 2662 C CA . ALA B 1 33 ? 19.812 2.588 20.156 1 82.38 33 ALA B CA 1
ATOM 2663 C C . ALA B 1 33 ? 19.578 1.212 20.781 1 82.38 33 ALA B C 1
ATOM 2665 O O . ALA B 1 33 ? 20.516 0.415 20.906 1 82.38 33 ALA B O 1
ATOM 2666 N N . ALA B 1 34 ? 18.391 0.957 21.094 1 80.62 34 ALA B N 1
ATOM 2667 C CA . ALA B 1 34 ? 18.031 -0.327 21.688 1 80.62 34 ALA B CA 1
ATOM 2668 C C . ALA B 1 34 ? 18.297 -1.476 20.719 1 80.62 34 ALA B C 1
ATOM 2670 O O . ALA B 1 34 ? 18.812 -2.525 21.109 1 80.62 34 ALA B O 1
ATOM 2671 N N . LEU B 1 35 ? 18 -1.245 19.516 1 81.62 35 LEU B N 1
ATOM 2672 C CA . LEU B 1 35 ? 18.172 -2.293 18.516 1 81.62 35 LEU B CA 1
ATOM 2673 C C . LEU B 1 35 ? 19.656 -2.502 18.203 1 81.62 35 LEU B C 1
ATOM 2675 O O . LEU B 1 35 ? 20.094 -3.627 17.938 1 81.62 35 LEU B O 1
ATOM 2679 N N . LEU B 1 36 ? 20.375 -1.391 18.25 1 80.31 36 LEU B N 1
ATOM 2680 C CA . LEU B 1 36 ? 21.812 -1.519 18.062 1 80.31 36 LEU B CA 1
ATOM 2681 C C . LEU B 1 36 ? 22.438 -2.346 19.188 1 80.31 36 LEU B C 1
ATOM 2683 O O . LEU B 1 36 ? 23.297 -3.193 18.938 1 80.31 36 LEU B O 1
ATOM 2687 N N . LEU B 1 37 ? 21.938 -2.123 20.328 1 79.94 37 LEU B N 1
ATOM 2688 C CA . LEU B 1 37 ? 22.438 -2.867 21.484 1 79.94 37 LEU B CA 1
ATOM 2689 C C . LEU B 1 37 ? 22.031 -4.34 21.391 1 79.94 37 LEU B C 1
ATOM 2691 O O . LEU B 1 37 ? 22.844 -5.219 21.719 1 79.94 37 LEU B O 1
ATOM 2695 N N . LEU B 1 38 ? 20.844 -4.531 20.938 1 77.38 38 LEU B N 1
ATOM 2696 C CA . LEU B 1 38 ? 20.359 -5.906 20.781 1 77.38 38 LEU B CA 1
ATOM 2697 C C . LEU B 1 38 ? 21.172 -6.641 19.719 1 77.38 38 LEU B C 1
ATOM 2699 O O . LEU B 1 38 ? 21.484 -7.82 19.891 1 77.38 38 LEU B O 1
ATOM 2703 N N . ASN B 1 39 ? 21.422 -5.914 18.656 1 76.5 39 ASN B N 1
ATOM 2704 C CA . ASN B 1 39 ? 22.25 -6.492 17.609 1 76.5 39 ASN B CA 1
ATOM 2705 C C . ASN B 1 39 ? 23.656 -6.824 18.125 1 76.5 39 ASN B C 1
ATOM 2707 O O . ASN B 1 39 ? 24.219 -7.855 17.766 1 76.5 39 ASN B O 1
ATOM 2711 N N . GLY B 1 40 ? 24.172 -5.953 18.891 1 75.38 40 GLY B N 1
ATOM 2712 C CA . GLY B 1 40 ? 25.484 -6.18 19.484 1 75.38 40 GLY B CA 1
ATOM 2713 C C . GLY B 1 40 ? 25.516 -7.375 20.422 1 75.38 40 GLY B C 1
ATOM 2714 O O . GLY B 1 40 ? 26.516 -8.094 20.469 1 75.38 40 GLY B O 1
ATOM 2715 N N . PHE B 1 41 ? 24.422 -7.586 21.031 1 76.25 41 PHE B N 1
ATOM 2716 C CA . PHE B 1 41 ? 24.344 -8.703 21.969 1 76.25 41 PHE B CA 1
ATOM 2717 C C . PHE B 1 41 ? 24.25 -10.023 21.219 1 76.25 41 PHE B C 1
ATOM 2719 O O . PHE B 1 41 ? 24.891 -11.008 21.609 1 76.25 41 PHE B O 1
ATOM 2726 N N . PHE B 1 42 ? 23.516 -10.086 20.188 1 76.12 42 PHE B N 1
ATOM 2727 C CA . PHE B 1 42 ? 23.328 -11.344 19.469 1 76.12 42 PHE B CA 1
ATOM 2728 C C . PHE B 1 42 ? 24.484 -11.602 18.516 1 76.12 42 PHE B C 1
ATOM 2730 O O . PHE B 1 42 ? 24.781 -12.75 18.203 1 76.12 42 PHE B O 1
ATOM 2737 N N . SER B 1 43 ? 25 -10.57 17.984 1 74.25 43 SER B N 1
ATOM 2738 C CA . SER B 1 43 ? 26.141 -10.672 17.078 1 74.25 43 SER B CA 1
ATOM 2739 C C . SER B 1 43 ? 27.141 -9.531 17.297 1 74.25 43 SER B C 1
ATOM 2741 O O . SER B 1 43 ? 27.094 -8.523 16.578 1 74.25 43 SER B O 1
ATOM 2743 N N . PRO B 1 44 ? 27.969 -9.727 18.188 1 74.56 44 PRO B N 1
ATOM 2744 C CA . PRO B 1 44 ? 28.922 -8.656 18.469 1 74.56 44 PRO B CA 1
ATOM 2745 C C . PRO B 1 44 ? 29.609 -8.125 17.219 1 74.56 44 PRO B C 1
ATOM 2747 O O . PRO B 1 44 ? 29.953 -6.945 17.156 1 74.56 44 PRO B O 1
ATOM 2750 N N . ASN B 1 45 ? 29.75 -8.953 16.25 1 74.88 45 ASN B N 1
ATOM 2751 C CA . ASN B 1 45 ? 30.375 -8.516 15 1 74.88 45 ASN B CA 1
ATOM 2752 C C . ASN B 1 45 ? 29.469 -7.566 14.227 1 74.88 45 ASN B C 1
ATOM 2754 O O . ASN B 1 45 ? 29.906 -6.895 13.297 1 74.88 45 ASN B O 1
ATOM 2758 N N . SER B 1 46 ? 28.266 -7.512 14.742 1 74.75 46 SER B N 1
ATOM 2759 C CA . SER B 1 46 ? 27.312 -6.66 14.039 1 74.75 46 SER B CA 1
ATOM 2760 C C . SER B 1 46 ? 27.547 -5.188 14.352 1 74.75 46 SER B C 1
ATOM 2762 O O . SER B 1 46 ? 27.109 -4.312 13.609 1 74.75 46 SER B O 1
ATOM 2764 N N . LEU B 1 47 ? 28.375 -4.957 15.391 1 77.19 47 LEU B N 1
ATOM 2765 C CA . LEU B 1 47 ? 28.609 -3.568 15.773 1 77.19 47 LEU B CA 1
ATOM 2766 C C . LEU B 1 47 ? 29.969 -3.086 15.273 1 77.19 47 LEU B C 1
ATOM 2768 O O . LEU B 1 47 ? 30.391 -1.964 15.57 1 77.19 47 LEU B O 1
ATOM 2772 N N . THR B 1 48 ? 30.641 -3.898 14.523 1 78 48 THR B N 1
ATOM 2773 C CA . THR B 1 48 ? 31.906 -3.477 13.938 1 78 48 THR B CA 1
ATOM 2774 C C . THR B 1 48 ? 31.688 -2.391 12.891 1 78 48 THR B C 1
ATOM 2776 O O . THR B 1 48 ? 30.578 -2.254 12.352 1 78 48 THR B O 1
ATOM 2779 N N . PHE B 1 49 ? 32.719 -1.619 12.734 1 81.38 49 PHE B N 1
ATOM 2780 C CA . PHE B 1 49 ? 32.656 -0.537 11.758 1 81.38 49 PHE B CA 1
ATOM 2781 C C . PHE B 1 49 ? 32.25 -1.066 10.383 1 81.38 49 PHE B C 1
ATOM 2783 O O . PHE B 1 49 ? 31.453 -0.442 9.68 1 81.38 49 PHE B O 1
ATOM 2790 N N . ARG B 1 50 ? 32.781 -2.184 10.086 1 79.81 50 ARG B N 1
ATOM 2791 C CA . ARG B 1 50 ? 32.469 -2.799 8.797 1 79.81 50 ARG B CA 1
ATOM 2792 C C . ARG B 1 50 ? 31.016 -3.201 8.719 1 79.81 50 ARG B C 1
ATOM 2794 O O . ARG B 1 50 ? 30.359 -2.99 7.691 1 79.81 50 ARG B O 1
ATOM 2801 N N . ALA B 1 51 ? 30.547 -3.754 9.781 1 79.94 51 ALA B N 1
ATOM 2802 C CA . ALA B 1 51 ? 29.172 -4.215 9.805 1 79.94 51 ALA B CA 1
ATOM 2803 C C . ALA B 1 51 ? 28.203 -3.035 9.758 1 79.94 51 ALA B C 1
ATOM 2805 O O . ALA B 1 51 ? 27.203 -3.076 9.039 1 79.94 51 ALA B O 1
ATOM 2806 N N . LEU B 1 52 ? 28.531 -2.066 10.414 1 82.06 52 LEU B N 1
ATOM 2807 C CA . LEU B 1 52 ? 27.688 -0.881 10.445 1 82.06 52 LEU B CA 1
ATOM 2808 C C . LEU B 1 52 ? 27.688 -0.165 9.102 1 82.06 52 LEU B C 1
ATOM 2810 O O . LEU B 1 52 ? 26.672 0.364 8.664 1 82.06 52 LEU B O 1
ATOM 2814 N N . THR B 1 53 ? 28.844 -0.113 8.555 1 84.94 53 THR B N 1
ATOM 2815 C CA . THR B 1 53 ? 28.938 0.48 7.227 1 84.94 53 THR B CA 1
ATOM 2816 C C . THR B 1 53 ? 28.125 -0.316 6.211 1 84.94 53 THR B C 1
ATOM 2818 O O . THR B 1 53 ? 27.469 0.262 5.344 1 84.94 53 THR B O 1
ATOM 2821 N N . GLY B 1 54 ? 28.234 -1.602 6.355 1 85.69 54 GLY B N 1
ATOM 2822 C CA . GLY B 1 54 ? 27.438 -2.455 5.484 1 85.69 54 GLY B CA 1
ATOM 2823 C C . GLY B 1 54 ? 25.938 -2.256 5.656 1 85.69 54 GLY B C 1
ATOM 2824 O O . GLY B 1 54 ? 25.203 -2.209 4.672 1 85.69 54 GLY B O 1
ATOM 2825 N N . LEU B 1 55 ? 25.562 -2.109 6.844 1 84.62 55 LEU B N 1
ATOM 2826 C CA . LEU B 1 55 ? 24.156 -1.883 7.148 1 84.62 55 LEU B CA 1
ATOM 2827 C C . LEU B 1 55 ? 23.688 -0.56 6.559 1 84.62 55 LEU B C 1
ATOM 2829 O O . LEU B 1 55 ? 22.609 -0.494 5.957 1 84.62 55 LEU B O 1
ATOM 2833 N N . LEU B 1 56 ? 24.484 0.4 6.707 1 88 56 LEU B N 1
ATOM 2834 C CA . LEU B 1 56 ? 24.125 1.714 6.18 1 88 56 LEU B CA 1
ATOM 2835 C C . LEU B 1 56 ? 24.031 1.682 4.66 1 88 56 LEU B C 1
ATOM 2837 O O . LEU B 1 56 ? 23.141 2.289 4.074 1 88 56 LEU B O 1
ATOM 2841 N N . SER B 1 57 ? 24.969 0.99 4.086 1 90.44 57 SER B N 1
ATOM 2842 C CA . SER B 1 57 ? 24.969 0.887 2.631 1 90.44 57 SER B CA 1
ATOM 2843 C C . SER B 1 57 ? 23.719 0.178 2.125 1 90.44 57 SER B C 1
ATOM 2845 O O . SER B 1 57 ? 23.094 0.613 1.15 1 90.44 57 SER B O 1
ATOM 2847 N N . THR B 1 58 ? 23.359 -0.807 2.855 1 88.75 58 THR B N 1
ATOM 2848 C CA . THR B 1 58 ? 22.234 -1.636 2.439 1 88.75 58 THR B CA 1
ATOM 2849 C C . THR B 1 58 ? 20.906 -0.877 2.594 1 88.75 58 THR B C 1
ATOM 2851 O O . THR B 1 58 ? 20.016 -0.997 1.753 1 88.75 58 THR B O 1
ATOM 2854 N N . TYR B 1 59 ? 20.844 -0.008 3.574 1 92.12 59 TYR B N 1
ATOM 2855 C CA . TYR B 1 59 ? 19.531 0.585 3.871 1 92.12 59 TYR B CA 1
ATOM 2856 C C . TYR B 1 59 ? 19.5 2.057 3.475 1 92.12 59 TYR B C 1
ATOM 2858 O O . TYR B 1 59 ? 18.547 2.77 3.787 1 92.12 59 TYR B O 1
ATOM 2866 N N . MET B 1 60 ? 20.547 2.473 2.787 1 94.56 60 MET B N 1
ATOM 2867 C CA . MET B 1 60 ? 20.578 3.848 2.299 1 94.56 60 MET B CA 1
ATOM 2868 C C . MET B 1 60 ? 19.406 4.125 1.355 1 94.56 60 MET B C 1
ATOM 2870 O O . MET B 1 60 ? 18.828 5.203 1.391 1 94.56 60 MET B O 1
ATOM 2874 N N . ALA B 1 61 ? 19.094 3.121 0.586 1 95.62 61 ALA B N 1
ATOM 2875 C CA . ALA B 1 61 ? 17.969 3.287 -0.333 1 95.62 61 ALA B CA 1
ATOM 2876 C C . ALA B 1 61 ? 16.656 3.516 0.427 1 95.62 61 ALA B C 1
ATOM 2878 O O . ALA B 1 61 ? 15.875 4.395 0.068 1 95.62 61 ALA B O 1
ATOM 2879 N N . LEU B 1 62 ? 16.453 2.801 1.446 1 96.06 62 LEU B N 1
ATOM 2880 C CA . LEU B 1 62 ? 15.234 2.959 2.242 1 96.06 62 LEU B CA 1
ATOM 2881 C C . LEU B 1 62 ? 15.219 4.309 2.947 1 96.06 62 LEU B C 1
ATOM 2883 O O . LEU B 1 62 ? 14.172 4.945 3.057 1 96.06 62 LEU B O 1
ATOM 2887 N N . ILE B 1 63 ? 16.359 4.699 3.422 1 96.06 63 ILE B N 1
ATOM 2888 C CA . ILE B 1 63 ? 16.484 6 4.066 1 96.06 63 ILE B CA 1
ATOM 2889 C C . ILE B 1 63 ? 16.062 7.102 3.09 1 96.06 63 ILE B C 1
ATOM 2891 O O . ILE B 1 63 ? 15.25 7.965 3.428 1 96.06 63 ILE B O 1
ATOM 2895 N N . LEU B 1 64 ? 16.562 7.02 1.928 1 97.12 64 LEU B N 1
ATOM 2896 C CA . LEU B 1 64 ? 16.25 8.023 0.915 1 97.12 64 LEU B CA 1
ATOM 2897 C C . LEU B 1 64 ? 14.773 7.973 0.536 1 97.12 64 LEU B C 1
ATOM 2899 O O . LEU B 1 64 ? 14.148 9.016 0.333 1 97.12 64 LEU B O 1
ATOM 2903 N N . LEU B 1 65 ? 14.227 6.789 0.474 1 97.25 65 LEU B N 1
ATOM 2904 C CA . LEU B 1 65 ? 12.812 6.656 0.149 1 97.25 65 LEU B CA 1
ATOM 2905 C C . LEU B 1 65 ? 11.945 7.207 1.274 1 97.25 65 LEU B C 1
ATOM 2907 O O . LEU B 1 65 ? 10.867 7.758 1.022 1 97.25 65 LEU B O 1
ATOM 2911 N N . ALA B 1 66 ? 12.406 6.941 2.48 1 96.81 66 ALA B N 1
ATOM 2912 C CA . ALA B 1 66 ? 11.68 7.496 3.619 1 96.81 66 ALA B CA 1
ATOM 2913 C C . ALA B 1 66 ? 11.672 9.023 3.578 1 96.81 66 ALA B C 1
ATOM 2915 O O . ALA B 1 66 ? 10.656 9.648 3.889 1 96.81 66 ALA B O 1
ATOM 2916 N N . ILE B 1 67 ? 12.75 9.555 3.199 1 96.56 67 ILE B N 1
ATOM 2917 C CA . ILE B 1 67 ? 12.844 11 3.053 1 96.56 67 ILE B CA 1
ATOM 2918 C C . ILE B 1 67 ? 11.922 11.469 1.927 1 96.56 67 ILE B C 1
ATOM 2920 O O . ILE B 1 67 ? 11.211 12.461 2.068 1 96.56 67 ILE B O 1
ATOM 2924 N N . ALA B 1 68 ? 11.961 10.734 0.824 1 97.31 68 ALA B N 1
ATOM 2925 C CA . ALA B 1 68 ? 11.047 11.023 -0.283 1 97.31 68 ALA B CA 1
ATOM 2926 C C . ALA B 1 68 ? 9.602 11.047 0.189 1 97.31 68 ALA B C 1
ATOM 2928 O O . ALA B 1 68 ? 8.867 12 -0.083 1 97.31 68 ALA B O 1
ATOM 2929 N N . GLN B 1 69 ? 9.25 10.109 0.875 1 97.19 69 GLN B N 1
ATOM 2930 C CA . GLN B 1 69 ? 7.887 9.961 1.384 1 97.19 69 GLN B CA 1
ATOM 2931 C C . GLN B 1 69 ? 7.535 11.086 2.35 1 97.19 69 GLN B C 1
ATOM 2933 O O . GLN B 1 69 ? 6.391 11.547 2.391 1 97.19 69 GLN B O 1
ATOM 2938 N N . THR B 1 70 ? 8.492 11.508 3.133 1 96.38 70 THR B N 1
ATOM 2939 C CA . THR B 1 70 ? 8.273 12.539 4.137 1 96.38 70 THR B CA 1
ATOM 2940 C C . THR B 1 70 ? 7.789 13.836 3.486 1 96.38 70 THR B C 1
ATOM 2942 O O . THR B 1 70 ? 6.891 14.5 4.008 1 96.38 70 THR B O 1
ATOM 2945 N N . TYR B 1 71 ? 8.266 14.164 2.4 1 96.81 71 TYR B N 1
ATOM 2946 C CA . TYR B 1 71 ? 7.922 15.43 1.766 1 96.81 71 TYR B CA 1
ATOM 2947 C C . TYR B 1 71 ? 6.484 15.414 1.259 1 96.81 71 TYR B C 1
ATOM 2949 O O . TYR B 1 71 ? 5.809 16.438 1.26 1 96.81 71 TYR B O 1
ATOM 2957 N N . VAL B 1 72 ? 6.043 14.281 0.798 1 97.56 72 VAL B N 1
ATOM 2958 C CA . VAL B 1 72 ? 4.656 14.172 0.368 1 97.56 72 VAL B CA 1
ATOM 2959 C C . VAL B 1 72 ? 3.738 14.117 1.588 1 97.56 72 VAL B C 1
ATOM 2961 O O . VAL B 1 72 ? 2.654 14.703 1.587 1 97.56 72 VAL B O 1
ATOM 2964 N N . VAL B 1 73 ? 4.219 13.484 2.613 1 96.44 73 VAL B N 1
ATOM 2965 C CA . VAL B 1 73 ? 3.436 13.312 3.834 1 96.44 73 VAL B CA 1
ATOM 2966 C C . VAL B 1 73 ? 3.279 14.656 4.539 1 96.44 73 VAL B C 1
ATOM 2968 O O . VAL B 1 73 ? 2.252 14.922 5.168 1 96.44 73 VAL B O 1
ATOM 2971 N N . TYR B 1 74 ? 4.27 15.555 4.426 1 96.25 74 TYR B N 1
ATOM 2972 C CA . TYR B 1 74 ? 4.156 16.891 5.008 1 96.25 74 TYR B CA 1
ATOM 2973 C C . TYR B 1 74 ? 2.834 17.547 4.629 1 96.25 74 TYR B C 1
ATOM 2975 O O . TYR B 1 74 ? 2.215 18.234 5.445 1 96.25 74 TYR B O 1
ATOM 2983 N N . ALA B 1 75 ? 2.428 17.266 3.391 1 96.81 75 ALA B N 1
ATOM 2984 C CA . ALA B 1 75 ? 1.222 17.906 2.869 1 96.81 75 ALA B CA 1
ATOM 2985 C C . ALA B 1 75 ? -0.004 17.016 3.094 1 96.81 75 ALA B C 1
ATOM 2987 O O . ALA B 1 75 ? -1.102 17.344 2.633 1 96.81 75 ALA B O 1
ATOM 2988 N N . GLY B 1 76 ? 0.226 15.922 3.734 1 94.69 76 GLY B N 1
ATOM 2989 C CA . GLY B 1 76 ? -0.891 15.047 4.043 1 94.69 76 GLY B CA 1
ATOM 2990 C C . GLY B 1 76 ? -1.165 14.023 2.955 1 94.69 76 GLY B C 1
ATOM 2991 O O . GLY B 1 76 ? -2.252 13.445 2.898 1 94.69 76 GLY B O 1
ATOM 2992 N N . ASP B 1 77 ? -0.221 13.828 2.029 1 95.69 77 ASP B N 1
ATOM 2993 C CA . ASP B 1 77 ? -0.353 12.844 0.959 1 95.69 77 ASP B CA 1
ATOM 2994 C C . ASP B 1 77 ? 0.535 11.625 1.22 1 95.69 77 ASP B C 1
ATOM 2996 O O . ASP B 1 77 ? 1.393 11.656 2.104 1 95.69 77 ASP B O 1
ATOM 3000 N N . ILE B 1 78 ? 0.282 10.539 0.579 1 95.06 78 ILE B N 1
ATOM 3001 C CA . ILE B 1 78 ? 1.106 9.336 0.579 1 95.06 78 ILE B CA 1
ATOM 3002 C C . ILE B 1 78 ? 1.374 8.898 -0.858 1 95.06 78 ILE B C 1
ATOM 3004 O O . ILE B 1 78 ? 0.451 8.812 -1.672 1 95.06 78 ILE B O 1
ATOM 3008 N N . ASP B 1 79 ? 2.557 8.773 -1.155 1 97.31 79 ASP B N 1
ATOM 3009 C CA . ASP B 1 79 ? 2.908 8.336 -2.504 1 97.31 79 ASP B CA 1
ATOM 3010 C C . ASP B 1 79 ? 3.193 6.836 -2.541 1 97.31 79 ASP B C 1
ATOM 3012 O O . ASP B 1 79 ? 4.27 6.395 -2.139 1 97.31 79 ASP B O 1
ATOM 3016 N N . LEU B 1 80 ? 2.322 6.086 -3.145 1 94.75 80 LEU B N 1
ATOM 3017 C CA . LEU B 1 80 ? 2.486 4.637 -3.193 1 94.75 80 LEU B CA 1
ATOM 3018 C C . LEU B 1 80 ? 3.311 4.223 -4.406 1 94.75 80 LEU B C 1
ATOM 3020 O O . LEU B 1 80 ? 3.506 3.029 -4.652 1 94.75 80 LEU B O 1
ATOM 3024 N N . SER B 1 81 ? 3.846 5.18 -5.109 1 96.69 81 SER B N 1
ATOM 3025 C CA . SER B 1 81 ? 4.586 4.84 -6.32 1 96.69 81 SER B CA 1
ATOM 3026 C C . SER B 1 81 ? 6.086 5.012 -6.113 1 96.69 81 SER B C 1
ATOM 3028 O O . SER B 1 81 ? 6.875 4.773 -7.031 1 96.69 81 SER B O 1
ATOM 3030 N N . ALA B 1 82 ? 6.484 5.402 -4.953 1 97.44 82 ALA B N 1
ATOM 3031 C CA . ALA B 1 82 ? 7.895 5.703 -4.707 1 97.44 82 ALA B CA 1
ATOM 3032 C C . ALA B 1 82 ? 8.773 4.504 -5.047 1 97.44 82 ALA B C 1
ATOM 3034 O O . ALA B 1 82 ? 9.82 4.656 -5.688 1 97.44 82 ALA B O 1
ATOM 3035 N N . GLY B 1 83 ? 8.367 3.379 -4.641 1 96.75 83 GLY B N 1
ATOM 3036 C CA . GLY B 1 83 ? 9.117 2.172 -4.941 1 96.75 83 GLY B CA 1
ATOM 3037 C C . GLY B 1 83 ? 9.133 1.834 -6.422 1 96.75 83 GLY B C 1
ATOM 3038 O O . GLY B 1 83 ? 10.133 1.332 -6.938 1 96.75 83 GLY B O 1
ATOM 3039 N N . ALA B 1 84 ? 8.023 2.023 -7.062 1 96.19 84 ALA B N 1
ATOM 3040 C CA . ALA B 1 84 ? 7.957 1.777 -8.5 1 96.19 84 ALA B CA 1
ATOM 3041 C C . ALA B 1 84 ? 8.859 2.738 -9.266 1 96.19 84 ALA B C 1
ATOM 3043 O O . ALA B 1 84 ? 9.469 2.361 -10.266 1 96.19 84 ALA B O 1
ATOM 3044 N N . ILE B 1 85 ? 8.906 3.973 -8.812 1 98 85 ILE B N 1
ATOM 3045 C CA . ILE B 1 85 ? 9.805 4.953 -9.422 1 98 85 ILE B CA 1
ATOM 3046 C C . ILE B 1 85 ? 11.25 4.508 -9.25 1 98 85 ILE B C 1
ATOM 3048 O O . ILE B 1 85 ? 12.047 4.559 -10.195 1 98 85 ILE B O 1
ATOM 3052 N N . LEU B 1 86 ? 11.555 4.062 -8.07 1 97.94 86 LEU B N 1
ATOM 3053 C CA . LEU B 1 86 ? 12.891 3.543 -7.785 1 97.94 86 LEU B CA 1
ATOM 3054 C C . LEU B 1 86 ? 13.242 2.402 -8.734 1 97.94 86 LEU B C 1
ATOM 3056 O O . LEU B 1 86 ? 14.336 2.383 -9.305 1 97.94 86 LEU B O 1
ATOM 3060 N N . SER B 1 87 ? 12.328 1.508 -8.891 1 96.88 87 SER B N 1
ATOM 3061 C CA . SER B 1 87 ? 12.562 0.361 -9.766 1 96.88 87 SER B CA 1
ATOM 3062 C C . SER B 1 87 ? 12.742 0.796 -11.211 1 96.88 87 SER B C 1
ATOM 3064 O O . SER B 1 87 ? 13.602 0.264 -11.922 1 96.88 87 SER B O 1
ATOM 3066 N N . LEU B 1 88 ? 11.906 1.688 -11.617 1 96.56 88 LEU B N 1
ATOM 3067 C CA . LEU B 1 88 ? 11.984 2.193 -12.984 1 96.56 88 LEU B CA 1
ATOM 3068 C C . LEU B 1 88 ? 13.336 2.846 -13.242 1 96.56 88 LEU B C 1
ATOM 3070 O O . LEU B 1 88 ? 13.961 2.59 -14.273 1 96.56 88 LEU B O 1
ATOM 3074 N N . VAL B 1 89 ? 13.742 3.635 -12.344 1 98 89 VAL B N 1
ATOM 3075 C CA . VAL B 1 89 ? 15.031 4.305 -12.484 1 98 89 VAL B CA 1
ATOM 3076 C C . VAL B 1 89 ? 16.156 3.275 -12.438 1 98 89 VAL B C 1
ATOM 3078 O O . VAL B 1 89 ? 17.125 3.365 -13.203 1 98 89 VAL B O 1
ATOM 3081 N N . ASN B 1 90 ? 16.078 2.316 -11.531 1 97 90 ASN B N 1
ATOM 3082 C CA . ASN B 1 90 ? 17.062 1.256 -11.414 1 97 90 ASN B CA 1
ATOM 3083 C C . ASN B 1 90 ? 17.297 0.552 -12.75 1 97 90 ASN B C 1
ATOM 3085 O O . ASN B 1 90 ? 18.438 0.448 -13.219 1 97 90 ASN B O 1
ATOM 3089 N N . VAL B 1 91 ? 16.234 0.149 -13.383 1 95.94 91 VAL B N 1
ATOM 3090 C CA . VAL B 1 91 ? 16.391 -0.615 -14.617 1 95.94 91 VAL B CA 1
ATOM 3091 C C . VAL B 1 91 ? 16.797 0.315 -15.758 1 95.94 91 VAL B C 1
ATOM 3093 O O . VAL B 1 91 ? 17.547 -0.083 -16.656 1 95.94 91 VAL B O 1
ATOM 3096 N N . ALA B 1 92 ? 16.297 1.525 -15.766 1 96.31 92 ALA B N 1
ATOM 3097 C CA . ALA B 1 92 ? 16.656 2.479 -16.812 1 96.31 92 ALA B CA 1
ATOM 3098 C C . ALA B 1 92 ? 18.156 2.754 -16.812 1 96.31 92 ALA B C 1
ATOM 3100 O O . ALA B 1 92 ? 18.797 2.707 -17.859 1 96.31 92 ALA B O 1
ATOM 3101 N N . ILE B 1 93 ? 18.703 2.975 -15.68 1 95.25 93 ILE B N 1
ATOM 3102 C CA . ILE B 1 93 ? 20.109 3.35 -15.633 1 95.25 93 ILE B CA 1
ATOM 3103 C C . ILE B 1 93 ? 20.984 2.133 -15.938 1 95.25 93 ILE B C 1
ATOM 3105 O O . ILE B 1 93 ? 22.016 2.252 -16.609 1 95.25 93 ILE B O 1
ATOM 3109 N N . VAL B 1 94 ? 20.609 0.999 -15.461 1 94.12 94 VAL B N 1
ATOM 3110 C CA . VAL B 1 94 ? 21.391 -0.208 -15.703 1 94.12 94 VAL B CA 1
ATOM 3111 C C . VAL B 1 94 ? 21.422 -0.515 -17.203 1 94.12 94 VAL B C 1
ATOM 3113 O O . VAL B 1 94 ? 22.484 -0.813 -17.75 1 94.12 94 VAL B O 1
ATOM 3116 N N . VAL B 1 95 ? 20.281 -0.428 -17.828 1 93.5 95 VAL B N 1
ATOM 3117 C CA . VAL B 1 95 ? 20.188 -0.738 -19.25 1 93.5 95 VAL B CA 1
ATOM 3118 C C . VAL B 1 95 ? 20.953 0.308 -20.062 1 93.5 95 VAL B C 1
ATOM 3120 O O . VAL B 1 95 ? 21.656 -0.026 -21.016 1 93.5 95 VAL B O 1
ATOM 3123 N N . LEU B 1 96 ? 20.828 1.576 -19.688 1 93.19 96 LEU B N 1
ATOM 3124 C CA . LEU B 1 96 ? 21.547 2.641 -20.375 1 93.19 96 LEU B CA 1
ATOM 3125 C C . LEU B 1 96 ? 23.047 2.49 -20.203 1 93.19 96 LEU B C 1
ATOM 3127 O O . LEU B 1 96 ? 23.812 2.689 -21.156 1 93.19 96 LEU B O 1
ATOM 3131 N N . MET B 1 97 ? 23.516 2.133 -19.062 1 91.62 97 MET B N 1
ATOM 3132 C CA . MET B 1 97 ? 24.938 1.938 -18.828 1 91.62 97 MET B CA 1
ATOM 3133 C C . MET B 1 97 ? 25.484 0.776 -19.656 1 91.62 97 MET B C 1
ATOM 3135 O O . MET B 1 97 ? 26.594 0.842 -20.172 1 91.62 97 MET B O 1
ATOM 3139 N N . GLU B 1 98 ? 24.719 -0.234 -19.625 1 87.44 98 GLU B N 1
ATOM 3140 C CA . GLU B 1 98 ? 25.125 -1.39 -20.422 1 87.44 98 GLU B CA 1
ATOM 3141 C C . GLU B 1 98 ? 25.219 -1.035 -21.906 1 87.44 98 GLU B C 1
ATOM 3143 O O . GLU B 1 98 ? 26.172 -1.418 -22.578 1 87.44 98 GLU B O 1
ATOM 3148 N N . ARG B 1 99 ? 24.281 -0.344 -22.391 1 88.31 99 ARG B N 1
ATOM 3149 C CA . ARG B 1 99 ? 24.219 0.021 -23.812 1 88.31 99 ARG B CA 1
ATOM 3150 C C . ARG B 1 99 ? 25.359 0.968 -24.172 1 88.31 99 ARG B C 1
ATOM 3152 O O . ARG B 1 99 ? 25.875 0.933 -25.297 1 88.31 99 ARG B O 1
ATOM 3159 N N . TRP B 1 100 ? 25.781 1.803 -23.234 1 89 100 TRP B N 1
ATOM 3160 C CA . TRP B 1 100 ? 26.766 2.832 -23.531 1 89 100 TRP B CA 1
ATOM 3161 C C . TRP B 1 100 ? 28.156 2.379 -23.109 1 89 100 TRP B C 1
ATOM 3163 O O . TRP B 1 100 ? 29.109 3.168 -23.125 1 89 100 TRP B O 1
ATOM 3173 N N . GLY B 1 101 ? 28.359 1.095 -22.781 1 80.94 101 GLY B N 1
ATOM 3174 C CA . GLY B 1 101 ? 29.656 0.486 -22.594 1 80.94 101 GLY B CA 1
ATOM 3175 C C . GLY B 1 101 ? 30.156 0.567 -21.172 1 80.94 101 GLY B C 1
ATOM 3176 O O . GLY B 1 101 ? 31.297 0.167 -20.875 1 80.94 101 GLY B O 1
ATOM 3177 N N . GLY B 1 102 ? 29.453 1.151 -20.266 1 75.5 102 GLY B N 1
ATOM 3178 C CA . GLY B 1 102 ? 29.719 1.05 -18.844 1 75.5 102 GLY B CA 1
ATOM 3179 C C . GLY B 1 102 ? 30.828 1.985 -18.375 1 75.5 102 GLY B C 1
ATOM 3180 O O . GLY B 1 102 ? 31.312 1.877 -17.25 1 75.5 102 GLY B O 1
ATOM 3181 N N . GLY B 1 103 ? 31.406 2.816 -19.328 1 81.19 103 GLY B N 1
ATOM 3182 C CA . GLY B 1 103 ? 32.438 3.756 -18.953 1 81.19 103 GLY B CA 1
ATOM 3183 C C . GLY B 1 103 ? 31.938 4.875 -18.062 1 81.19 103 GLY B C 1
ATOM 3184 O O . GLY B 1 103 ? 30.75 4.93 -17.719 1 81.19 103 GLY B O 1
ATOM 3185 N N . ALA B 1 104 ? 32.812 5.73 -17.5 1 83.75 104 ALA B N 1
ATOM 3186 C CA . ALA B 1 104 ? 32.5 6.805 -16.562 1 83.75 104 ALA B CA 1
ATOM 3187 C C . ALA B 1 104 ? 31.469 7.766 -17.172 1 83.75 104 ALA B C 1
ATOM 3189 O O . ALA B 1 104 ? 30.531 8.188 -16.5 1 83.75 104 ALA B O 1
ATOM 3190 N N . GLY B 1 105 ? 31.688 8.102 -18.438 1 85.56 105 GLY B N 1
ATOM 3191 C CA . GLY B 1 105 ? 30.734 8.977 -19.109 1 85.56 105 GLY B CA 1
ATOM 3192 C C . GLY B 1 105 ? 29.344 8.391 -19.203 1 85.56 105 GLY B C 1
ATOM 3193 O O . GLY B 1 105 ? 28.359 9.094 -18.984 1 85.56 105 GLY B O 1
ATOM 3194 N N . ALA B 1 106 ? 29.359 7.121 -19.469 1 86.81 106 ALA B N 1
ATOM 3195 C CA . ALA B 1 106 ? 28.078 6.426 -19.562 1 86.81 106 ALA B CA 1
ATOM 3196 C C . ALA B 1 106 ? 27.359 6.406 -18.203 1 86.81 106 ALA B C 1
ATOM 3198 O O . ALA B 1 106 ? 26.141 6.602 -18.141 1 86.81 106 ALA B O 1
ATOM 3199 N N . VAL B 1 107 ? 28.156 6.25 -17.203 1 89 107 VAL B N 1
ATOM 3200 C CA . VAL B 1 107 ? 27.594 6.184 -15.867 1 89 107 VAL B CA 1
ATOM 3201 C C . VAL B 1 107 ? 27.016 7.539 -15.484 1 89 107 VAL B C 1
ATOM 3203 O O . VAL B 1 107 ? 25.859 7.621 -15.039 1 89 107 VAL B O 1
ATOM 3206 N N . PHE B 1 108 ? 27.688 8.602 -15.719 1 91.31 108 PHE B N 1
ATOM 3207 C CA . PHE B 1 108 ? 27.219 9.93 -15.352 1 91.31 108 PHE B CA 1
ATOM 3208 C C . PHE B 1 108 ? 25.984 10.312 -16.172 1 91.31 108 PHE B C 1
ATOM 3210 O O . PHE B 1 108 ? 25.047 10.898 -15.633 1 91.31 108 PHE B O 1
ATOM 3217 N N . LEU B 1 109 ? 26.016 9.953 -17.422 1 91.94 109 LEU B N 1
ATOM 3218 C CA . LEU B 1 109 ? 24.875 10.266 -18.266 1 91.94 109 LEU B CA 1
ATOM 3219 C C . LEU B 1 109 ? 23.641 9.461 -17.844 1 91.94 109 LEU B C 1
ATOM 3221 O O . LEU B 1 109 ? 22.531 9.984 -17.828 1 91.94 109 LEU B O 1
ATOM 3225 N N . ALA B 1 110 ? 23.875 8.211 -17.531 1 93.44 110 ALA B N 1
ATOM 3226 C CA . ALA B 1 110 ? 22.781 7.363 -17.078 1 93.44 110 ALA B CA 1
ATOM 3227 C C . ALA B 1 110 ? 22.172 7.895 -15.773 1 93.44 110 ALA B C 1
ATOM 3229 O O . ALA B 1 110 ? 20.953 7.879 -15.594 1 93.44 110 ALA B O 1
ATOM 3230 N N . LEU B 1 111 ? 23.047 8.375 -14.922 1 94.31 111 LEU B N 1
ATOM 3231 C CA . LEU B 1 111 ? 22.578 8.914 -13.656 1 94.31 111 LEU B CA 1
ATOM 3232 C C . LEU B 1 111 ? 21.781 10.203 -13.867 1 94.31 111 LEU B C 1
ATOM 3234 O O . LEU B 1 111 ? 20.766 10.43 -13.195 1 94.31 111 LEU B O 1
ATOM 3238 N N . ALA B 1 112 ? 22.234 11 -14.812 1 95.94 112 ALA B N 1
ATOM 3239 C CA . ALA B 1 112 ? 21.516 12.227 -15.133 1 95.94 112 ALA B CA 1
ATOM 3240 C C . ALA B 1 112 ? 20.125 11.922 -15.68 1 95.94 112 ALA B C 1
ATOM 3242 O O . ALA B 1 112 ? 19.141 12.555 -15.289 1 95.94 112 ALA B O 1
ATOM 3243 N N . ILE B 1 113 ? 20.094 10.945 -16.484 1 96.25 113 ILE B N 1
ATOM 3244 C CA . ILE B 1 113 ? 18.812 10.547 -17.062 1 96.25 113 ILE B CA 1
ATOM 3245 C C . ILE B 1 113 ? 17.922 9.93 -15.992 1 96.25 113 ILE B C 1
ATOM 3247 O O . ILE B 1 113 ? 16.703 10.148 -15.984 1 96.25 113 ILE B O 1
ATOM 3251 N N . GLY B 1 114 ? 18.562 9.141 -15.117 1 97.31 114 GLY B N 1
ATOM 3252 C CA . GLY B 1 114 ? 17.812 8.578 -14.008 1 97.31 114 GLY B CA 1
ATOM 3253 C C . GLY B 1 114 ? 17.188 9.633 -13.117 1 97.31 114 GLY B C 1
ATOM 3254 O O . GLY B 1 114 ? 16.031 9.5 -12.711 1 97.31 114 GLY B O 1
ATOM 3255 N N . LEU B 1 115 ? 17.969 10.648 -12.875 1 97.25 115 LEU B N 1
ATOM 3256 C CA . LEU B 1 115 ? 17.453 11.742 -12.062 1 97.25 115 LEU B CA 1
ATOM 3257 C C . LEU B 1 115 ? 16.297 12.453 -12.758 1 97.25 115 LEU B C 1
ATOM 3259 O O . LEU B 1 115 ? 15.297 12.797 -12.125 1 97.25 115 LEU B O 1
ATOM 3263 N N . LEU B 1 116 ? 16.406 12.688 -14.016 1 98.06 116 LEU B N 1
ATOM 3264 C CA . LEU B 1 116 ? 15.367 13.336 -14.797 1 98.06 116 LEU B CA 1
ATOM 3265 C C . LEU B 1 116 ? 14.102 12.477 -14.836 1 98.06 116 LEU B C 1
ATOM 3267 O O . LEU B 1 116 ? 12.992 13 -14.789 1 98.06 116 LEU B O 1
ATOM 3271 N N . LEU B 1 117 ? 14.352 11.18 -14.922 1 98.12 117 LEU B N 1
ATOM 3272 C CA . LEU B 1 117 ? 13.219 10.258 -14.922 1 98.12 117 LEU B CA 1
ATOM 3273 C C . LEU B 1 117 ? 12.469 10.312 -13.602 1 98.12 117 LEU B C 1
ATOM 3275 O O . LEU B 1 117 ? 11.234 10.328 -13.578 1 98.12 117 LEU B O 1
ATOM 3279 N N . GLY B 1 118 ? 13.219 10.242 -12.492 1 98.38 118 GLY B N 1
ATOM 3280 C CA . GLY B 1 118 ? 12.586 10.391 -11.188 1 98.38 118 GLY B CA 1
ATOM 3281 C C . GLY B 1 118 ? 11.828 11.695 -11.039 1 98.38 118 GLY B C 1
ATOM 3282 O O . GLY B 1 118 ? 10.703 11.711 -10.531 1 98.38 118 GLY B O 1
ATOM 3283 N N . LEU B 1 119 ? 12.43 12.758 -11.539 1 98.19 119 LEU B N 1
ATOM 3284 C CA . LEU B 1 119 ? 11.789 14.07 -11.5 1 98.19 119 LEU B CA 1
ATOM 3285 C C . LEU B 1 119 ? 10.516 14.078 -12.336 1 98.19 119 LEU B C 1
ATOM 3287 O O . LEU B 1 119 ? 9.5 14.641 -11.922 1 98.19 119 LEU B O 1
ATOM 3291 N N . ALA B 1 120 ? 10.594 13.523 -13.445 1 98.44 120 ALA B N 1
ATOM 3292 C CA . ALA B 1 120 ? 9.438 13.461 -14.336 1 98.44 120 ALA B CA 1
ATOM 3293 C C . ALA B 1 120 ? 8.297 12.672 -13.695 1 98.44 120 ALA B C 1
ATOM 3295 O O . ALA B 1 120 ? 7.137 13.078 -13.766 1 98.44 120 ALA B O 1
ATOM 3296 N N . CYS B 1 121 ? 8.633 11.547 -13.133 1 98.19 121 CYS B N 1
ATOM 3297 C CA . CYS B 1 121 ? 7.625 10.742 -12.461 1 98.19 121 CYS B CA 1
ATOM 3298 C C . CYS B 1 121 ? 6.984 11.508 -11.312 1 98.19 121 CYS B C 1
ATOM 3300 O O . CYS B 1 121 ? 5.766 11.445 -11.117 1 98.19 121 CYS B O 1
ATOM 3302 N N . GLY B 1 122 ? 7.84 12.164 -10.531 1 98.38 122 GLY B N 1
ATOM 3303 C CA . GLY B 1 122 ? 7.305 13 -9.461 1 98.38 122 GLY B CA 1
ATOM 3304 C C . GLY B 1 122 ? 6.379 14.094 -9.969 1 98.38 122 GLY B C 1
ATOM 3305 O O . GLY B 1 122 ? 5.34 14.359 -9.359 1 98.38 122 GLY B O 1
ATOM 3306 N N . LEU B 1 123 ? 6.766 14.68 -11.047 1 98.12 123 LEU B N 1
ATOM 3307 C CA . LEU B 1 123 ? 5.945 15.727 -11.641 1 98.12 123 LEU B CA 1
ATOM 3308 C C . LEU B 1 123 ? 4.605 15.172 -12.102 1 98.12 123 LEU B C 1
ATOM 3310 O O . LEU B 1 123 ? 3.561 15.797 -11.898 1 98.12 123 LEU B O 1
ATOM 3314 N N . VAL B 1 124 ? 4.641 14.078 -12.727 1 96.75 124 VAL B N 1
ATOM 3315 C CA . VAL B 1 124 ? 3.414 13.43 -13.172 1 96.75 124 VAL B CA 1
ATOM 3316 C C . VAL B 1 124 ? 2.502 13.164 -11.977 1 96.75 124 VAL B C 1
ATOM 3318 O O . VAL B 1 124 ? 1.312 13.484 -12.016 1 96.75 124 VAL B O 1
ATOM 3321 N N . ASN B 1 125 ? 3.066 12.609 -10.945 1 97.56 125 ASN B N 1
ATOM 3322 C CA . ASN B 1 125 ? 2.285 12.328 -9.75 1 97.56 125 ASN B CA 1
ATOM 3323 C C . ASN B 1 125 ? 1.714 13.609 -9.141 1 97.56 125 ASN B C 1
ATOM 3325 O O . ASN B 1 125 ? 0.549 13.641 -8.742 1 97.56 125 ASN B O 1
ATOM 3329 N N . GLY B 1 126 ? 2.584 14.594 -9.086 1 97.62 126 GLY B N 1
ATOM 3330 C CA . GLY B 1 126 ? 2.117 15.867 -8.555 1 97.62 126 GLY B CA 1
ATOM 3331 C C . GLY B 1 126 ? 0.966 16.453 -9.344 1 97.62 126 GLY B C 1
ATOM 3332 O O . GLY B 1 126 ? -0.005 16.953 -8.766 1 97.62 126 GLY B O 1
ATOM 3333 N N . LEU B 1 127 ? 1.066 16.406 -10.578 1 95.44 127 LEU B N 1
ATOM 3334 C CA . LEU B 1 127 ? 0.02 16.938 -11.438 1 95.44 127 LEU B CA 1
ATOM 3335 C C . LEU B 1 127 ? -1.264 16.125 -11.305 1 95.44 127 LEU B C 1
ATOM 3337 O O . LEU B 1 127 ? -2.354 16.688 -11.188 1 95.44 127 LEU B O 1
ATOM 3341 N N . VAL B 1 128 ? -1.081 14.875 -11.305 1 92.56 128 VAL B N 1
ATOM 3342 C CA . VAL B 1 128 ? -2.232 13.977 -11.258 1 92.56 128 VAL B CA 1
ATOM 3343 C C . VAL B 1 128 ? -2.951 14.133 -9.914 1 92.56 128 VAL B C 1
ATOM 3345 O O . VAL B 1 128 ? -4.18 14.211 -9.867 1 92.56 128 VAL B O 1
ATOM 3348 N N . VAL B 1 129 ? -2.221 14.188 -8.859 1 94.06 129 VAL B N 1
ATOM 3349 C CA . VAL B 1 129 ? -2.816 14.203 -7.527 1 94.06 129 VAL B CA 1
ATOM 3350 C C . VAL B 1 129 ? -3.299 15.617 -7.199 1 94.06 129 VAL B C 1
ATOM 3352 O O . VAL B 1 129 ? -4.465 15.812 -6.852 1 94.06 129 VAL B O 1
ATOM 3355 N N . ALA B 1 130 ? -2.436 16.578 -7.348 1 92.88 130 ALA B N 1
ATOM 3356 C CA . ALA B 1 130 ? -2.721 17.922 -6.859 1 92.88 130 ALA B CA 1
ATOM 3357 C C . ALA B 1 130 ? -3.58 18.703 -7.852 1 92.88 130 ALA B C 1
ATOM 3359 O O . ALA B 1 130 ? -4.527 19.375 -7.465 1 92.88 130 ALA B O 1
ATOM 3360 N N . ALA B 1 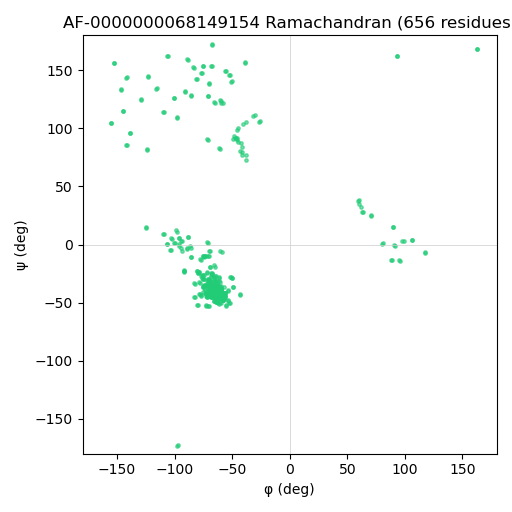131 ? -3.238 18.625 -9.07 1 88.25 131 ALA B N 1
ATOM 3361 C CA . ALA B 1 131 ? -3.963 19.422 -10.062 1 88.25 131 ALA B CA 1
ATOM 3362 C C . ALA B 1 131 ? -5.332 18.812 -10.352 1 88.25 131 ALA B C 1
ATOM 3364 O O . ALA B 1 131 ? -6.316 19.531 -10.523 1 88.25 131 ALA B O 1
ATOM 3365 N N . LEU B 1 132 ? -5.398 17.469 -10.352 1 86.5 132 LEU B N 1
ATOM 3366 C CA . LEU B 1 132 ? -6.664 16.828 -10.672 1 86.5 132 LEU B CA 1
ATOM 3367 C C . LEU B 1 132 ? -7.445 16.5 -9.406 1 86.5 132 LEU B C 1
ATOM 3369 O O . LEU B 1 132 ? -8.562 15.984 -9.469 1 86.5 132 LEU B O 1
ATOM 3373 N N . ARG B 1 133 ? -6.824 16.781 -8.25 1 86.88 133 ARG B N 1
ATOM 3374 C CA . ARG B 1 133 ? -7.461 16.641 -6.945 1 86.88 133 ARG B CA 1
ATOM 3375 C C . ARG B 1 133 ? -7.91 15.203 -6.707 1 86.88 133 ARG B C 1
ATOM 3377 O O . ARG B 1 133 ? -9.055 14.953 -6.316 1 86.88 133 ARG B O 1
ATOM 3384 N N . LEU B 1 134 ? -7.082 14.289 -7.176 1 88.25 134 LEU B N 1
ATOM 3385 C CA . LEU B 1 134 ? -7.336 12.875 -6.934 1 88.25 134 LEU B CA 1
ATOM 3386 C C . LEU B 1 134 ? -6.824 12.453 -5.559 1 88.25 134 LEU B C 1
ATOM 3388 O O . LEU B 1 134 ? -5.914 13.086 -5.016 1 88.25 134 LEU B O 1
ATOM 3392 N N . GLN B 1 135 ? -7.453 11.445 -5.004 1 88.31 135 GLN B N 1
ATOM 3393 C CA . GLN B 1 135 ? -6.93 10.859 -3.773 1 88.31 135 GLN B CA 1
ATOM 3394 C C . GLN B 1 135 ? -5.516 10.32 -3.977 1 88.31 135 GLN B C 1
ATOM 3396 O O . GLN B 1 135 ? -5.285 9.484 -4.852 1 88.31 135 GLN B O 1
ATOM 3401 N N . ALA B 1 136 ? -4.648 10.766 -3.223 1 93.69 136 ALA B N 1
ATOM 3402 C CA . ALA B 1 136 ? -3.219 10.531 -3.424 1 93.69 136 ALA B CA 1
ATOM 3403 C C . ALA B 1 136 ? -2.906 9.039 -3.439 1 93.69 136 ALA B C 1
ATOM 3405 O O . ALA B 1 136 ? -2.201 8.555 -4.324 1 93.69 136 ALA B O 1
ATOM 3406 N N . ILE B 1 137 ? -3.451 8.281 -2.527 1 90.88 137 ILE B N 1
ATOM 3407 C CA . ILE B 1 137 ? -3.137 6.867 -2.363 1 90.88 137 ILE B CA 1
ATOM 3408 C C . ILE B 1 137 ? -3.557 6.098 -3.613 1 90.88 137 ILE B C 1
ATOM 3410 O O . ILE B 1 137 ? -2.779 5.305 -4.152 1 90.88 137 ILE B O 1
ATOM 3414 N N . VAL B 1 138 ? -4.66 6.359 -4.18 1 88.25 138 VAL B N 1
ATOM 3415 C CA . VAL B 1 138 ? -5.191 5.617 -5.316 1 88.25 138 VAL B CA 1
ATOM 3416 C C . VAL B 1 138 ? -4.488 6.062 -6.598 1 88.25 138 VAL B C 1
ATOM 3418 O O . VAL B 1 138 ? -4.152 5.238 -7.449 1 88.25 138 VAL B O 1
ATOM 3421 N N . ALA B 1 139 ? -4.309 7.367 -6.695 1 92.31 139 ALA B N 1
ATOM 3422 C CA . ALA B 1 139 ? -3.65 7.898 -7.887 1 92.31 139 ALA B CA 1
ATOM 3423 C C . ALA B 1 139 ? -2.223 7.371 -8.008 1 92.31 139 ALA B C 1
ATOM 3425 O O . ALA B 1 139 ? -1.795 6.957 -9.086 1 92.31 139 ALA B O 1
ATOM 3426 N N . THR B 1 140 ? -1.58 7.387 -6.93 1 95.12 140 THR B N 1
ATOM 3427 C CA . THR B 1 140 ? -0.183 6.973 -6.988 1 95.12 140 THR B CA 1
ATOM 3428 C C . THR B 1 140 ? -0.073 5.453 -7.035 1 95.12 140 THR B C 1
ATOM 3430 O O . THR B 1 140 ? 0.953 4.91 -7.453 1 95.12 140 THR B O 1
ATOM 3433 N N . PHE B 1 141 ? -1.096 4.77 -6.547 1 90.62 141 PHE B N 1
ATOM 3434 C CA . PHE B 1 141 ? -1.128 3.336 -6.805 1 90.62 141 PHE B CA 1
ATOM 3435 C C . PHE B 1 141 ? -1.255 3.057 -8.297 1 90.62 141 PHE B C 1
ATOM 3437 O O . PHE B 1 141 ? -0.533 2.217 -8.844 1 90.62 141 PHE B O 1
ATOM 3444 N N . ALA B 1 142 ? -2.162 3.744 -8.93 1 89.88 142 ALA B N 1
ATOM 3445 C CA . ALA B 1 142 ? -2.342 3.588 -10.375 1 89.88 142 ALA B CA 1
ATOM 3446 C C . ALA B 1 142 ? -1.054 3.906 -11.125 1 89.88 142 ALA B C 1
ATOM 3448 O O . ALA B 1 142 ? -0.65 3.16 -12.023 1 89.88 142 ALA B O 1
ATOM 3449 N N . THR B 1 143 ? -0.42 4.984 -10.75 1 93.81 143 THR B N 1
ATOM 3450 C CA . THR B 1 143 ? 0.814 5.336 -11.438 1 93.81 143 THR B CA 1
ATOM 3451 C C . THR B 1 143 ? 1.918 4.328 -11.125 1 93.81 143 THR B C 1
ATOM 3453 O O . THR B 1 143 ? 2.809 4.098 -11.945 1 93.81 143 THR B O 1
ATOM 3456 N N . SER B 1 144 ? 1.847 3.77 -9.898 1 93.69 144 SER B N 1
ATOM 3457 C CA . SER B 1 144 ? 2.82 2.732 -9.578 1 93.69 144 SER B CA 1
ATOM 3458 C C . SER B 1 144 ? 2.721 1.558 -10.547 1 93.69 144 SER B C 1
ATOM 3460 O O . SER B 1 144 ? 3.738 0.987 -10.945 1 93.69 144 SER B O 1
ATOM 3462 N N . ILE B 1 145 ? 1.518 1.178 -10.875 1 89.12 145 ILE B N 1
ATOM 3463 C CA . ILE B 1 145 ? 1.312 0.101 -11.836 1 89.12 145 ILE B CA 1
ATOM 3464 C C . ILE B 1 145 ? 1.868 0.512 -13.203 1 89.12 145 ILE B C 1
ATOM 3466 O O . ILE B 1 145 ? 2.543 -0.277 -13.867 1 89.12 145 ILE B O 1
ATOM 3470 N N . PHE B 1 146 ? 1.607 1.699 -13.531 1 90.62 146 PHE B N 1
ATOM 3471 C CA . PHE B 1 146 ? 2.092 2.246 -14.797 1 90.62 146 PHE B CA 1
ATOM 3472 C C . PHE B 1 146 ? 3.615 2.248 -14.836 1 90.62 146 PHE B C 1
ATOM 3474 O O . PHE B 1 146 ? 4.215 1.79 -15.812 1 90.62 146 PHE B O 1
ATOM 3481 N N . PHE B 1 147 ? 4.25 2.791 -13.805 1 94.5 147 PHE B N 1
ATOM 3482 C CA . PHE B 1 147 ? 5.707 2.854 -13.734 1 94.5 147 PHE B CA 1
ATOM 3483 C C . PHE B 1 147 ? 6.309 1.452 -13.727 1 94.5 147 PHE B C 1
ATOM 3485 O O . PHE B 1 147 ? 7.367 1.221 -14.312 1 94.5 147 PHE B O 1
ATOM 3492 N N . THR B 1 148 ? 5.691 0.556 -13.047 1 91.31 148 THR B N 1
ATOM 3493 C CA . THR B 1 148 ? 6.156 -0.826 -13.031 1 91.31 148 THR B CA 1
ATOM 3494 C C . THR B 1 148 ? 6.07 -1.437 -14.43 1 91.31 148 THR B C 1
ATOM 3496 O O . THR B 1 148 ? 6.969 -2.174 -14.844 1 91.31 148 THR B O 1
ATOM 3499 N N . GLY B 1 149 ? 4.961 -1.168 -15.109 1 88.38 149 GLY B N 1
ATOM 3500 C CA . GLY B 1 149 ? 4.852 -1.614 -16.484 1 88.38 149 GLY B CA 1
ATOM 3501 C C . GLY B 1 149 ? 5.973 -1.104 -17.375 1 88.38 149 GLY B C 1
ATOM 3502 O O . GLY B 1 149 ? 6.523 -1.854 -18.172 1 88.38 149 GLY B O 1
ATOM 3503 N N . LEU B 1 150 ? 6.301 0.133 -17.188 1 91.5 150 LEU B N 1
ATOM 3504 C CA . LEU B 1 150 ? 7.402 0.718 -17.938 1 91.5 150 LEU B CA 1
ATOM 3505 C C . LEU B 1 150 ? 8.727 0.053 -17.578 1 91.5 150 LEU B C 1
ATOM 3507 O O . LEU B 1 150 ? 9.57 -0.179 -18.453 1 91.5 150 LEU B O 1
ATOM 3511 N N . ALA B 1 151 ? 8.922 -0.184 -16.297 1 93.12 151 ALA B N 1
ATOM 3512 C CA . ALA B 1 151 ? 10.133 -0.86 -15.852 1 93.12 151 ALA B CA 1
ATOM 3513 C C . ALA B 1 151 ? 10.258 -2.246 -16.484 1 93.12 151 ALA B C 1
ATOM 3515 O O . ALA B 1 151 ? 11.328 -2.629 -16.953 1 93.12 151 ALA B O 1
ATOM 3516 N N . LEU B 1 152 ? 9.18 -2.924 -16.531 1 89.25 152 LEU B N 1
ATOM 3517 C CA . LEU B 1 152 ? 9.164 -4.273 -17.078 1 89.25 152 LEU B CA 1
ATOM 3518 C C . LEU B 1 152 ? 9.359 -4.25 -18.594 1 89.25 152 LEU B C 1
ATOM 3520 O O . LEU B 1 152 ? 9.906 -5.195 -19.172 1 89.25 152 LEU B O 1
ATOM 3524 N N . TYR B 1 153 ? 8.906 -3.186 -19.172 1 87.06 153 TYR B N 1
ATOM 3525 C CA . TYR B 1 153 ? 9.141 -3.014 -20.609 1 87.06 153 TYR B CA 1
ATOM 3526 C C . TYR B 1 153 ? 10.625 -2.826 -20.906 1 87.06 153 TYR B C 1
ATOM 3528 O O . TYR B 1 153 ? 11.133 -3.361 -21.891 1 87.06 153 TYR B O 1
ATOM 3536 N N . ILE B 1 154 ? 11.273 -2.102 -20.078 1 90.56 154 ILE B N 1
ATOM 3537 C CA . ILE B 1 154 ? 12.695 -1.815 -20.266 1 90.56 154 ILE B CA 1
ATOM 3538 C C . ILE B 1 154 ? 13.516 -3.066 -19.953 1 90.56 154 ILE B C 1
ATOM 3540 O O . ILE B 1 154 ? 14.445 -3.4 -20.703 1 90.56 154 ILE B O 1
ATOM 3544 N N . LEU B 1 155 ? 13.164 -3.727 -18.859 1 90.75 155 LEU B N 1
ATOM 3545 C CA . LEU B 1 155 ? 13.844 -4.941 -18.422 1 90.75 155 LEU B CA 1
ATOM 3546 C C . LEU B 1 155 ? 12.844 -5.973 -17.922 1 90.75 155 LEU B C 1
ATOM 3548 O O . LEU B 1 155 ? 12.5 -5.984 -16.734 1 90.75 155 LEU B O 1
ATOM 3552 N N . PRO B 1 156 ? 12.477 -6.867 -18.766 1 82.38 156 PRO B N 1
ATOM 3553 C CA . PRO B 1 156 ? 11.414 -7.82 -18.422 1 82.38 156 PRO B CA 1
ATOM 3554 C C . PRO B 1 156 ? 11.828 -8.805 -17.344 1 82.38 156 PRO B C 1
ATOM 3556 O O . PRO B 1 156 ? 10.977 -9.297 -16.594 1 82.38 156 PRO B O 1
ATOM 3559 N N . VAL B 1 157 ? 13.18 -9.055 -17.297 1 83.44 157 VAL B N 1
ATOM 3560 C CA . VAL B 1 157 ? 13.656 -10.039 -16.328 1 83.44 157 VAL B CA 1
ATOM 3561 C C . VAL B 1 157 ? 14.695 -9.406 -15.406 1 83.44 157 VAL B C 1
ATOM 3563 O O . VAL B 1 157 ? 15.539 -8.625 -15.859 1 83.44 157 VAL B O 1
ATOM 3566 N N . ALA B 1 158 ? 14.633 -9.836 -14.227 1 83.62 158 ALA B N 1
ATOM 3567 C CA . ALA B 1 158 ? 15.602 -9.328 -13.258 1 83.62 158 ALA B CA 1
ATOM 3568 C C . ALA B 1 158 ? 16.984 -9.953 -13.477 1 83.62 158 ALA B C 1
ATOM 3570 O O . ALA B 1 158 ? 17.094 -11.047 -14.039 1 83.62 158 ALA B O 1
ATOM 3571 N N . GLY B 1 159 ? 18.047 -9.125 -13.023 1 84.75 159 GLY B N 1
ATOM 3572 C CA . GLY B 1 159 ? 19.344 -9.781 -12.938 1 84.75 159 GLY B CA 1
ATOM 3573 C C . GLY B 1 159 ? 20.375 -9.164 -13.867 1 84.75 159 GLY B C 1
ATOM 3574 O O . GLY B 1 159 ? 21.547 -9.547 -13.836 1 84.75 159 GLY B O 1
ATOM 3575 N N . THR B 1 160 ? 19.984 -8.234 -14.719 1 84.38 160 THR B N 1
ATOM 3576 C CA . THR B 1 160 ? 21 -7.594 -15.547 1 84.38 160 THR B CA 1
ATOM 3577 C C . THR B 1 160 ? 22.047 -6.91 -14.68 1 84.38 160 THR B C 1
ATOM 3579 O O . THR B 1 160 ? 21.719 -6.07 -13.836 1 84.38 160 THR B O 1
ATOM 3582 N N . PRO B 1 161 ? 23.234 -7.324 -14.883 1 86.75 161 PRO B N 1
ATOM 3583 C CA . PRO B 1 161 ? 24.281 -6.801 -14.008 1 86.75 161 PRO B CA 1
ATOM 3584 C C . PRO B 1 161 ? 24.594 -5.324 -14.266 1 86.75 161 PRO B C 1
ATOM 3586 O O . PRO B 1 161 ? 24.578 -4.883 -15.422 1 86.75 161 PRO B O 1
ATOM 3589 N N . ALA B 1 162 ? 24.766 -4.609 -13.219 1 86.62 162 ALA B N 1
ATOM 3590 C CA . ALA B 1 162 ? 25.266 -3.24 -13.312 1 86.62 162 ALA B CA 1
ATOM 3591 C C . ALA B 1 162 ? 26.781 -3.223 -13.57 1 86.62 162 ALA B C 1
ATOM 3593 O O . ALA B 1 162 ? 27.5 -4.141 -13.164 1 86.62 162 ALA B O 1
ATOM 3594 N N . PRO B 1 163 ? 27.172 -2.246 -14.273 1 83.94 163 PRO B N 1
ATOM 3595 C CA . PRO B 1 163 ? 28.609 -2.18 -14.5 1 83.94 163 PRO B CA 1
ATOM 3596 C C . PRO B 1 163 ? 29.406 -2.166 -13.203 1 83.94 163 PRO B C 1
ATOM 3598 O O . PRO B 1 163 ? 29 -1.549 -12.219 1 83.94 163 PRO B O 1
ATOM 3601 N N . ALA B 1 164 ? 30.578 -2.736 -13.32 1 82.75 164 ALA B N 1
ATOM 3602 C CA . ALA B 1 164 ? 31.438 -2.906 -12.148 1 82.75 164 ALA B CA 1
ATOM 3603 C C . ALA B 1 164 ? 31.859 -1.555 -11.57 1 82.75 164 ALA B C 1
ATOM 3605 O O . ALA B 1 164 ? 31.969 -1.402 -10.352 1 82.75 164 ALA B O 1
ATOM 3606 N N . LEU B 1 165 ? 32.031 -0.688 -12.414 1 80.75 165 LEU B N 1
ATOM 3607 C CA . LEU B 1 165 ? 32.469 0.636 -11.969 1 80.75 165 LEU B CA 1
ATOM 3608 C C . LEU B 1 165 ? 31.438 1.227 -10.992 1 80.75 165 LEU B C 1
ATOM 3610 O O . LEU B 1 165 ? 31.828 1.873 -10.016 1 80.75 165 LEU B O 1
ATOM 3614 N N . PHE B 1 166 ? 30.266 0.955 -11.25 1 81.81 166 PHE B N 1
ATOM 3615 C CA . PHE B 1 166 ? 29.188 1.533 -10.445 1 81.81 166 PHE B CA 1
ATOM 3616 C C . PHE B 1 166 ? 29.141 0.891 -9.062 1 81.81 166 PHE B C 1
ATOM 3618 O O . PHE B 1 166 ? 29.234 1.583 -8.047 1 81.81 166 PHE B O 1
ATOM 3625 N N . TRP B 1 167 ? 29.094 -0.349 -9.008 1 80.38 167 TRP B N 1
ATOM 3626 C CA . TRP B 1 167 ? 28.891 -0.992 -7.719 1 80.38 167 TRP B CA 1
ATOM 3627 C C . TRP B 1 167 ? 30.203 -1.054 -6.93 1 80.38 167 TRP B C 1
ATOM 3629 O O . TRP B 1 167 ? 30.188 -1.063 -5.695 1 80.38 167 TRP B O 1
ATOM 3639 N N . ARG B 1 168 ? 31.312 -1.021 -7.613 1 80.69 168 ARG B N 1
ATOM 3640 C CA . ARG B 1 168 ? 32.594 -0.958 -6.918 1 80.69 168 ARG B CA 1
ATOM 3641 C C . ARG B 1 168 ? 32.781 0.397 -6.246 1 80.69 168 ARG B C 1
ATOM 3643 O O . ARG B 1 168 ? 33.375 0.48 -5.156 1 80.69 168 ARG B O 1
ATOM 3650 N N . THR B 1 169 ? 32.281 1.396 -6.93 1 78.81 169 THR B N 1
ATOM 3651 C CA . THR B 1 169 ? 32.375 2.719 -6.32 1 78.81 169 THR B CA 1
ATOM 3652 C C . THR B 1 169 ? 31.438 2.814 -5.109 1 78.81 169 THR B C 1
ATOM 3654 O O . THR B 1 169 ? 31.844 3.312 -4.055 1 78.81 169 THR B O 1
ATOM 3657 N N . TYR B 1 170 ? 30.234 2.277 -5.254 1 81.88 170 TYR B N 1
ATOM 3658 C CA . TYR B 1 170 ? 29.281 2.326 -4.156 1 81.88 170 TYR B CA 1
ATOM 3659 C C . TYR B 1 170 ? 29.781 1.518 -2.961 1 81.88 170 TYR B C 1
ATOM 3661 O O . TYR B 1 170 ? 29.656 1.959 -1.815 1 81.88 170 TYR B O 1
ATOM 3669 N N . GLY B 1 171 ? 30.344 0.375 -3.223 1 81.81 171 GLY B N 1
ATOM 3670 C CA . GLY B 1 171 ? 30.812 -0.506 -2.166 1 81.81 171 GLY B CA 1
ATOM 3671 C C . GLY B 1 171 ? 32.25 -0.235 -1.754 1 81.81 171 GLY B C 1
ATOM 3672 O O . GLY B 1 171 ? 32.75 -0.837 -0.802 1 81.81 171 GLY B O 1
ATOM 3673 N N . GLY B 1 172 ? 32.844 0.728 -2.488 1 82.44 172 GLY B N 1
ATOM 3674 C CA . GLY B 1 172 ? 34.281 0.956 -2.279 1 82.44 172 GLY B CA 1
ATOM 3675 C C . GLY B 1 172 ? 34.562 2.115 -1.346 1 82.44 172 GLY B C 1
ATOM 3676 O O . GLY B 1 172 ? 33.719 2.514 -0.557 1 82.44 172 GLY B O 1
ATOM 3677 N N . ARG B 1 173 ? 35.875 2.422 -1.258 1 83.31 173 ARG B N 1
ATOM 3678 C CA . ARG B 1 173 ? 36.344 3.51 -0.412 1 83.31 173 ARG B CA 1
ATOM 3679 C C . ARG B 1 173 ? 36.969 4.617 -1.247 1 83.31 173 ARG B C 1
ATOM 3681 O O . ARG B 1 173 ? 37.594 4.344 -2.273 1 83.31 173 ARG B O 1
ATOM 3688 N N . LEU B 1 174 ? 36.656 5.785 -0.977 1 82.44 174 LEU B N 1
ATOM 3689 C CA . LEU B 1 174 ? 37.312 6.957 -1.533 1 82.44 174 LEU B CA 1
ATOM 3690 C C . LEU B 1 174 ? 38.125 7.676 -0.465 1 82.44 174 LEU B C 1
ATOM 3692 O O . LEU B 1 174 ? 37.562 8.133 0.542 1 82.44 174 LEU B O 1
ATOM 3696 N N . PHE B 1 175 ? 39.406 7.699 -0.589 1 86.94 175 PHE B N 1
ATOM 3697 C CA . PHE B 1 175 ? 40.312 8.297 0.373 1 86.94 175 PHE B CA 1
ATOM 3698 C C . PHE B 1 175 ? 40.219 7.613 1.73 1 86.94 175 PHE B C 1
ATOM 3700 O O . PHE B 1 175 ? 40.156 8.281 2.766 1 86.94 175 PHE B O 1
ATOM 3707 N N . GLY B 1 176 ? 39.938 6.289 1.735 1 82.06 176 GLY B N 1
ATOM 3708 C CA . GLY B 1 176 ? 39.875 5.488 2.949 1 82.06 176 GLY B CA 1
ATOM 3709 C C . GLY B 1 176 ? 38.531 5.461 3.607 1 82.06 176 GLY B C 1
ATOM 3710 O O . GLY B 1 176 ? 38.281 4.684 4.535 1 82.06 176 GLY B O 1
ATOM 3711 N N . VAL B 1 177 ? 37.688 6.328 3.191 1 86.19 177 VAL B N 1
ATOM 3712 C CA . VAL B 1 177 ? 36.344 6.418 3.775 1 86.19 177 VAL B CA 1
ATOM 3713 C C . VAL B 1 177 ? 35.344 5.734 2.859 1 86.19 177 VAL B C 1
ATOM 3715 O O . VAL B 1 177 ? 35.344 5.957 1.646 1 86.19 177 VAL B O 1
ATOM 3718 N N . PRO B 1 178 ? 34.625 4.836 3.443 1 86.5 178 PRO B N 1
ATOM 3719 C CA . PRO B 1 178 ? 33.594 4.188 2.621 1 86.5 178 PRO B CA 1
ATOM 3720 C C . PRO B 1 178 ? 32.719 5.188 1.893 1 86.5 178 PRO B C 1
ATOM 3722 O O . PRO B 1 178 ? 32.344 6.223 2.459 1 86.5 178 PRO B O 1
ATOM 3725 N N . PHE B 1 179 ? 32.344 4.934 0.644 1 87.62 179 PHE B N 1
ATOM 3726 C CA . PHE B 1 179 ? 31.625 5.828 -0.254 1 87.62 179 PHE B CA 1
ATOM 3727 C C . PHE B 1 179 ? 30.25 6.188 0.317 1 87.62 179 PHE B C 1
ATOM 3729 O O . PHE B 1 179 ? 29.766 7.293 0.102 1 87.62 179 PHE B O 1
ATOM 3736 N N . VAL B 1 180 ? 29.688 5.312 1.088 1 88.38 180 VAL B N 1
ATOM 3737 C CA . VAL B 1 180 ? 28.344 5.508 1.633 1 88.38 180 VAL B CA 1
ATOM 3738 C C . VAL B 1 180 ? 28.344 6.719 2.562 1 88.38 180 VAL B C 1
ATOM 3740 O O . VAL B 1 180 ? 27.328 7.414 2.682 1 88.38 180 VAL B O 1
ATOM 3743 N N . PHE B 1 181 ? 29.438 7.012 3.137 1 89 181 PHE B N 1
ATOM 3744 C CA . PHE B 1 181 ? 29.5 8.156 4.039 1 89 181 PHE B CA 1
ATOM 3745 C C . PHE B 1 181 ? 29.5 9.461 3.256 1 89 181 PHE B C 1
ATOM 3747 O O . PHE B 1 181 ? 29.031 10.484 3.752 1 89 181 PHE B O 1
ATOM 3754 N N . TYR B 1 182 ? 30.031 9.414 2.064 1 88.06 182 TYR B N 1
ATOM 3755 C CA . TYR B 1 182 ? 29.922 10.586 1.203 1 88.06 182 TYR B CA 1
ATOM 3756 C C . TYR B 1 182 ? 28.484 10.844 0.795 1 88.06 182 TYR B C 1
ATOM 3758 O O . TYR B 1 182 ? 28.031 11.992 0.737 1 88.06 182 TYR B O 1
ATOM 3766 N N . ILE B 1 183 ? 27.797 9.758 0.573 1 89.5 183 ILE B N 1
ATOM 3767 C CA . ILE B 1 183 ? 26.375 9.867 0.232 1 89.5 183 ILE B CA 1
ATOM 3768 C C . ILE B 1 183 ? 25.594 10.43 1.419 1 89.5 183 ILE B C 1
ATOM 3770 O O . ILE B 1 183 ? 24.781 11.336 1.256 1 89.5 183 ILE B O 1
ATOM 3774 N N . LEU B 1 184 ? 25.891 9.906 2.551 1 89.38 184 LEU B N 1
ATOM 3775 C CA . LEU B 1 184 ? 25.234 10.383 3.764 1 89.38 184 LEU B CA 1
ATOM 3776 C C . LEU B 1 184 ? 25.531 11.852 4.004 1 89.38 184 LEU B C 1
ATOM 3778 O O . LEU B 1 184 ? 24.641 12.625 4.355 1 89.38 184 LEU B O 1
ATOM 3782 N N . ALA B 1 185 ? 26.781 12.219 3.816 1 89.25 185 ALA B N 1
ATOM 3783 C CA . ALA B 1 185 ? 27.188 13.609 3.986 1 89.25 185 ALA B CA 1
ATOM 3784 C C . ALA B 1 185 ? 26.469 14.516 2.988 1 89.25 185 ALA B C 1
ATOM 3786 O O . ALA B 1 185 ? 25.969 15.578 3.354 1 89.25 185 ALA B O 1
ATOM 3787 N N . ALA B 1 186 ? 26.453 14.055 1.763 1 90.25 186 ALA B N 1
ATOM 3788 C CA . ALA B 1 186 ? 25.734 14.812 0.733 1 90.25 186 ALA B CA 1
ATOM 3789 C C . ALA B 1 186 ? 24.25 14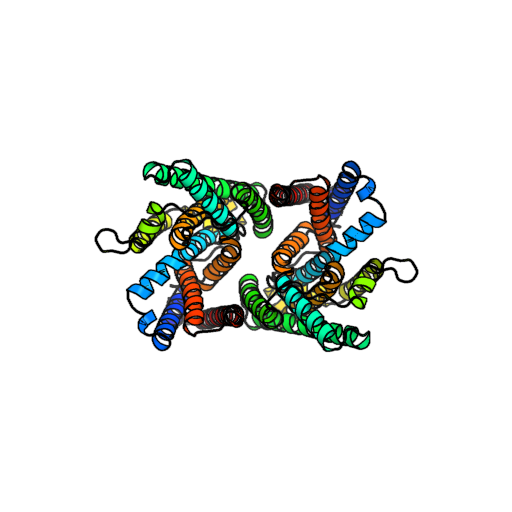.938 1.062 1 90.25 186 ALA B C 1
ATOM 3791 O O . ALA B 1 186 ? 23.656 15.992 0.848 1 90.25 186 ALA B O 1
ATOM 3792 N N . LEU B 1 187 ? 23.734 13.875 1.578 1 90.62 187 LEU B N 1
ATOM 3793 C CA . LEU B 1 187 ? 22.328 13.852 1.952 1 90.62 187 LEU B CA 1
ATOM 3794 C C . LEU B 1 187 ? 22.062 14.828 3.09 1 90.62 187 LEU B C 1
ATOM 3796 O O . LEU B 1 187 ? 21.078 15.586 3.047 1 90.62 187 LEU B O 1
ATOM 3800 N N . VAL B 1 188 ? 22.938 14.844 4.062 1 88.81 188 VAL B N 1
ATOM 3801 C CA . VAL B 1 188 ? 22.781 15.734 5.207 1 88.81 188 VAL B CA 1
ATOM 3802 C C . VAL B 1 188 ? 22.859 17.188 4.742 1 88.81 188 VAL B C 1
ATOM 3804 O O . VAL B 1 188 ? 22.078 18.031 5.188 1 88.81 188 VAL B O 1
ATOM 3807 N N . ILE B 1 189 ? 23.766 17.438 3.857 1 89.5 189 ILE B N 1
ATOM 3808 C CA . ILE B 1 189 ? 23.906 18.797 3.322 1 89.5 189 ILE B CA 1
ATOM 3809 C C . ILE B 1 189 ? 22.656 19.172 2.543 1 89.5 189 ILE B C 1
ATOM 3811 O O . ILE B 1 189 ? 22.125 20.266 2.717 1 89.5 189 ILE B O 1
ATOM 3815 N N . LEU B 1 190 ? 22.203 18.219 1.75 1 89.31 190 LEU B N 1
ATOM 3816 C CA . LEU B 1 190 ? 21 18.469 0.961 1 89.31 190 LEU B CA 1
ATOM 3817 C C . LEU B 1 190 ? 19.812 18.719 1.865 1 89.31 190 LEU B C 1
ATOM 3819 O O . LEU B 1 190 ? 19.031 19.641 1.617 1 89.31 190 LEU B O 1
ATOM 3823 N N . LEU B 1 191 ? 19.719 17.969 2.852 1 89.56 191 LEU B N 1
ATOM 3824 C CA . LEU B 1 191 ? 18.594 18.125 3.779 1 89.56 191 LEU B CA 1
ATOM 3825 C C . LEU B 1 191 ? 18.719 19.422 4.57 1 89.56 191 LEU B C 1
ATOM 3827 O O . LEU B 1 191 ? 17.703 20.062 4.867 1 89.56 191 LEU B O 1
ATOM 3831 N N . ALA B 1 192 ? 19.938 19.828 4.914 1 88.25 192 ALA B N 1
ATOM 3832 C CA . ALA B 1 192 ? 20.172 21.078 5.621 1 88.25 192 ALA B CA 1
ATOM 3833 C C . ALA B 1 192 ? 19.766 22.281 4.762 1 88.25 192 ALA B C 1
ATOM 3835 O O . ALA B 1 192 ? 19.172 23.234 5.258 1 88.25 192 ALA B O 1
ATOM 3836 N N . VAL B 1 193 ? 20.062 22.172 3.508 1 88.06 193 VAL B N 1
ATOM 3837 C CA . VAL B 1 193 ? 19.719 23.234 2.578 1 88.06 193 VAL B CA 1
ATOM 3838 C C . VAL B 1 193 ? 18.203 23.266 2.377 1 88.06 193 VAL B C 1
ATOM 3840 O O . VAL B 1 193 ? 17.594 24.344 2.391 1 88.06 193 VAL B O 1
ATOM 3843 N N . MET B 1 194 ? 17.625 22.141 2.246 1 89 194 MET B N 1
ATOM 3844 C CA . MET B 1 194 ? 16.188 22.047 2.002 1 89 194 MET B CA 1
ATOM 3845 C C . MET B 1 194 ? 15.391 22.5 3.225 1 89 194 MET B C 1
ATOM 3847 O O . MET B 1 194 ? 14.305 23.062 3.092 1 89 194 MET B O 1
ATOM 3851 N N . SER B 1 195 ? 15.922 22.219 4.418 1 85.94 195 SER B N 1
ATOM 3852 C CA . SER B 1 195 ? 15.242 22.594 5.656 1 85.94 195 SER B CA 1
ATOM 3853 C C . SER B 1 195 ? 15.156 24.109 5.816 1 85.94 195 SER B C 1
ATOM 3855 O O . SER B 1 195 ? 14.312 24.609 6.559 1 85.94 195 SER B O 1
ATOM 3857 N N . ARG B 1 196 ? 16 24.781 5.051 1 85 196 ARG B N 1
ATOM 3858 C CA . ARG B 1 196 ? 16.047 26.234 5.145 1 85 196 ARG B CA 1
ATOM 3859 C C . ARG B 1 196 ? 15.172 26.875 4.066 1 85 196 ARG B C 1
ATOM 3861 O O . ARG B 1 196 ? 15.016 28.094 4.031 1 85 196 ARG B O 1
ATOM 3868 N N . THR B 1 197 ? 14.609 26.047 3.305 1 87.88 197 THR B N 1
ATOM 3869 C CA . THR B 1 197 ? 13.75 26.578 2.258 1 87.88 197 THR B CA 1
ATOM 3870 C C . THR B 1 197 ? 12.32 26.75 2.768 1 87.88 197 THR B C 1
ATOM 3872 O O . THR B 1 197 ? 11.93 26.141 3.758 1 87.88 197 THR B O 1
ATOM 3875 N N . ARG B 1 198 ? 11.602 27.594 2.084 1 93.31 198 ARG B N 1
ATOM 3876 C CA . ARG B 1 198 ? 10.211 27.859 2.449 1 93.31 198 ARG B CA 1
ATOM 3877 C C . ARG B 1 198 ? 9.312 26.688 2.084 1 93.31 198 ARG B C 1
ATOM 3879 O O . ARG B 1 198 ? 8.188 26.594 2.572 1 93.31 198 ARG B O 1
ATOM 3886 N N . LEU B 1 199 ? 9.906 25.781 1.342 1 94.44 199 LEU B N 1
ATOM 3887 C CA . LEU B 1 199 ? 9.078 24.703 0.828 1 94.44 199 LEU B CA 1
ATOM 3888 C C . LEU B 1 199 ? 8.602 23.797 1.96 1 94.44 199 LEU B C 1
ATOM 3890 O O . LEU B 1 199 ? 7.438 23.391 1.987 1 94.44 199 LEU B O 1
ATOM 3894 N N . VAL B 1 200 ? 9.461 23.453 2.844 1 93.69 200 VAL B N 1
ATOM 3895 C CA . VAL B 1 200 ? 9.109 22.578 3.951 1 93.69 200 VAL B CA 1
ATOM 3896 C C . VAL B 1 200 ? 8.008 23.219 4.793 1 93.69 200 VAL B C 1
ATOM 3898 O O . VAL B 1 200 ? 7.012 22.562 5.121 1 93.69 200 VAL B O 1
ATOM 3901 N N . THR B 1 201 ? 8.109 24.5 5.047 1 94 201 THR B N 1
ATOM 3902 C CA . THR B 1 201 ? 7.109 25.219 5.832 1 94 201 THR B CA 1
ATOM 3903 C C . THR B 1 201 ? 5.789 25.312 5.07 1 94 201 THR B C 1
ATOM 3905 O O . THR B 1 201 ? 4.715 25.219 5.668 1 94 201 THR B O 1
ATOM 3908 N N . GLN B 1 202 ? 5.938 25.5 3.807 1 97.12 202 GLN B N 1
ATOM 3909 C CA . GLN B 1 202 ? 4.734 25.578 2.986 1 97.12 202 GLN B CA 1
ATOM 3910 C C . GLN B 1 202 ? 4.008 24.234 2.951 1 97.12 202 GLN B C 1
ATOM 3912 O O . GLN B 1 202 ? 2.781 24.188 3.043 1 97.12 202 GLN B O 1
ATOM 3917 N N . LEU B 1 203 ? 4.766 23.172 2.816 1 96.88 203 LEU B N 1
ATOM 3918 C CA . LEU B 1 203 ? 4.172 21.844 2.795 1 96.88 203 LEU B CA 1
ATOM 3919 C C . LEU B 1 203 ? 3.492 21.516 4.121 1 96.88 203 LEU B C 1
ATOM 3921 O O . LEU B 1 203 ? 2.381 20.984 4.145 1 96.88 203 LEU B O 1
ATOM 3925 N N . LEU B 1 204 ? 4.129 21.906 5.242 1 95.38 204 LEU B N 1
ATOM 3926 C CA . LEU B 1 204 ? 3.57 21.656 6.566 1 95.38 204 LEU B CA 1
ATOM 3927 C C . LEU B 1 204 ? 2.305 22.469 6.785 1 95.38 204 LEU B C 1
ATOM 3929 O O . LEU B 1 204 ? 1.349 22 7.402 1 95.38 204 LEU B O 1
ATOM 3933 N N . ALA B 1 205 ? 2.309 23.641 6.25 1 96.19 205 ALA B N 1
ATOM 3934 C CA . ALA B 1 205 ? 1.122 24.484 6.352 1 96.19 205 ALA B CA 1
ATOM 3935 C C . ALA B 1 205 ? -0.051 23.875 5.586 1 96.19 205 ALA B C 1
ATOM 3937 O O . ALA B 1 205 ? -1.185 23.875 6.07 1 96.19 205 ALA B O 1
ATOM 3938 N N . VAL B 1 206 ? 0.282 23.422 4.418 1 96.5 206 VAL B N 1
ATOM 3939 C CA . VAL B 1 206 ? -0.747 22.781 3.605 1 96.5 206 VAL B CA 1
ATOM 3940 C C . VAL B 1 206 ? -1.28 21.531 4.32 1 96.5 206 VAL B C 1
ATOM 3942 O O . VAL B 1 206 ? -2.488 21.297 4.336 1 96.5 206 VAL B O 1
ATOM 3945 N N . GLY B 1 207 ? -0.352 20.75 4.863 1 95.38 207 GLY B N 1
ATOM 3946 C CA . GLY B 1 207 ? -0.746 19.547 5.57 1 95.38 207 GLY B CA 1
ATOM 3947 C C . GLY B 1 207 ? -1.558 19.828 6.82 1 95.38 207 GLY B C 1
ATOM 3948 O O . GLY B 1 207 ? -2.408 19.016 7.207 1 95.38 207 GLY B O 1
ATOM 3949 N N . ASP B 1 208 ? -1.29 20.938 7.445 1 93.75 208 ASP B N 1
ATOM 3950 C CA . ASP B 1 208 ? -2.01 21.312 8.664 1 93.75 208 ASP B CA 1
ATOM 3951 C C . ASP B 1 208 ? -3.461 21.672 8.352 1 93.75 208 ASP B C 1
ATOM 3953 O O . ASP B 1 208 ? -4.383 21.188 9.016 1 93.75 208 ASP B O 1
ATOM 3957 N N . ASP B 1 209 ? -3.615 22.562 7.438 1 94.62 209 ASP B N 1
ATOM 3958 C CA . ASP B 1 209 ? -4.941 22.984 7 1 94.62 209 ASP B CA 1
ATOM 3959 C C . ASP B 1 209 ? -4.898 23.547 5.578 1 94.62 209 ASP B C 1
ATOM 3961 O O . ASP B 1 209 ? -4.582 24.719 5.371 1 94.62 209 ASP B O 1
ATOM 3965 N N . GLN B 1 210 ? -5.375 22.734 4.719 1 93.25 210 GLN B N 1
ATOM 3966 C CA . GLN B 1 210 ? -5.289 23.125 3.311 1 93.25 210 GLN B CA 1
ATOM 3967 C C . GLN B 1 210 ? -6.125 24.359 3.029 1 93.25 210 GLN B C 1
ATOM 3969 O O . GLN B 1 210 ? -5.715 25.234 2.25 1 93.25 210 GLN B O 1
ATOM 3974 N N . GLN B 1 211 ? -7.27 24.422 3.592 1 92.38 211 GLN B N 1
ATOM 3975 C CA . GLN B 1 211 ? -8.156 25.562 3.375 1 92.38 211 GLN B CA 1
ATOM 3976 C C . GLN B 1 211 ? -7.562 26.844 3.953 1 92.38 211 GLN B C 1
ATOM 3978 O O . GLN B 1 211 ? -7.59 27.891 3.311 1 92.38 211 GLN B O 1
ATOM 3983 N N . ALA B 1 212 ? -7.094 26.672 5.113 1 94.38 212 ALA B N 1
ATOM 3984 C CA . ALA B 1 212 ? -6.457 27.828 5.742 1 94.38 212 ALA B CA 1
ATOM 3985 C C . ALA B 1 212 ? -5.242 28.281 4.945 1 94.38 212 ALA B C 1
ATOM 3987 O O . ALA B 1 212 ? -5.012 29.484 4.789 1 94.38 212 ALA B O 1
ATOM 3988 N N . ALA B 1 213 ? -4.512 27.328 4.477 1 94.94 213 ALA B N 1
ATOM 3989 C CA . ALA B 1 213 ? -3.336 27.656 3.67 1 94.94 213 ALA B CA 1
ATOM 3990 C C . ALA B 1 213 ? -3.729 28.406 2.402 1 94.94 213 ALA B C 1
ATOM 3992 O O . ALA B 1 213 ? -3.092 29.406 2.041 1 94.94 213 ALA B O 1
ATOM 3993 N N . TYR B 1 214 ? -4.758 27.969 1.804 1 92.88 214 TYR B N 1
ATOM 3994 C CA . TYR B 1 214 ? -5.254 28.625 0.598 1 92.88 214 TYR B CA 1
ATOM 3995 C C . TYR B 1 214 ? -5.707 30.047 0.896 1 92.88 214 TYR B C 1
ATOM 3997 O O . TYR B 1 214 ? -5.426 30.969 0.124 1 92.88 214 TYR B O 1
ATOM 4005 N N . GLN B 1 215 ? -6.332 30.188 1.953 1 95 215 GLN B N 1
ATOM 4006 C CA . GLN B 1 215 ? -6.875 31.484 2.33 1 95 215 GLN B CA 1
ATOM 4007 C C . GLN B 1 215 ? -5.758 32.469 2.645 1 95 215 GLN B C 1
ATOM 4009 O O . GLN B 1 215 ? -5.945 33.688 2.516 1 95 215 GLN B O 1
ATOM 4014 N N . THR B 1 216 ? -4.621 32.062 3.033 1 94.75 216 THR B N 1
ATOM 4015 C CA . THR B 1 216 ? -3.49 32.906 3.34 1 94.75 216 THR B CA 1
ATOM 4016 C C . THR B 1 216 ? -2.686 33.219 2.08 1 94.75 216 THR B C 1
ATOM 4018 O O . THR B 1 216 ? -1.663 33.906 2.141 1 94.75 216 THR B O 1
ATOM 4021 N N . GLY B 1 217 ? -3.104 32.625 0.892 1 93.88 217 GLY B N 1
ATOM 4022 C CA . GLY B 1 217 ? -2.479 32.969 -0.379 1 93.88 217 GLY B CA 1
ATOM 4023 C C . GLY B 1 217 ? -1.433 31.953 -0.808 1 93.88 217 GLY B C 1
ATOM 4024 O O . GLY B 1 217 ? -0.747 32.156 -1.813 1 93.88 217 GLY B O 1
ATOM 4025 N N . LEU B 1 218 ? -1.283 30.953 -0.084 1 95.19 218 LEU B N 1
ATOM 4026 C CA . LEU B 1 218 ? -0.32 29.906 -0.445 1 95.19 218 LEU B CA 1
ATOM 4027 C C . LEU B 1 218 ? -0.804 29.109 -1.65 1 95.19 218 LEU B C 1
ATOM 4029 O O . LEU B 1 218 ? -1.967 28.703 -1.705 1 95.19 218 LEU B O 1
ATOM 4033 N N . PRO B 1 219 ? 0.029 29 -2.645 1 96.88 219 PRO B N 1
ATOM 4034 C CA . PRO B 1 219 ? -0.352 28.156 -3.779 1 96.88 219 PRO B CA 1
ATOM 4035 C C . PRO B 1 219 ? -0.324 26.656 -3.438 1 96.88 219 PRO B C 1
ATOM 4037 O O . PRO B 1 219 ? 0.658 25.969 -3.732 1 96.88 219 PRO B O 1
ATOM 4040 N N . VAL B 1 220 ? -1.392 26.219 -3.008 1 96.69 220 VAL B N 1
ATOM 4041 C CA . VAL B 1 220 ? -1.51 24.875 -2.449 1 96.69 220 VAL B CA 1
ATOM 4042 C C . VAL B 1 220 ? -1.161 23.844 -3.514 1 96.69 220 VAL B C 1
ATOM 4044 O O . VAL B 1 220 ? -0.365 22.922 -3.268 1 96.69 220 VAL B O 1
ATOM 4047 N N . ILE B 1 221 ? -1.662 23.984 -4.719 1 96.81 221 ILE B N 1
ATOM 4048 C CA . ILE B 1 221 ? -1.46 23.031 -5.793 1 96.81 221 ILE B CA 1
ATOM 4049 C C . ILE B 1 221 ? 0.02 22.969 -6.164 1 96.81 221 ILE B C 1
ATOM 4051 O O . ILE B 1 221 ? 0.617 21.891 -6.203 1 96.81 221 ILE B O 1
ATOM 4055 N N . ALA B 1 222 ? 0.606 24.062 -6.355 1 97.56 222 ALA B N 1
ATOM 4056 C CA . ALA B 1 222 ? 2.018 24.109 -6.73 1 97.56 222 ALA B CA 1
ATOM 4057 C C . ALA B 1 222 ? 2.9 23.562 -5.617 1 97.56 222 ALA B C 1
ATOM 4059 O O . ALA B 1 222 ? 3.912 22.906 -5.883 1 97.56 222 ALA B O 1
ATOM 4060 N N . THR B 1 223 ? 2.547 23.875 -4.418 1 97.62 223 THR B N 1
ATOM 4061 C CA . THR B 1 223 ? 3.318 23.406 -3.27 1 97.62 223 THR B CA 1
ATOM 4062 C C . THR B 1 223 ? 3.289 21.891 -3.182 1 97.62 223 THR B C 1
ATOM 4064 O O . THR B 1 223 ? 4.324 21.25 -2.975 1 97.62 223 THR B O 1
ATOM 4067 N N . ARG B 1 224 ? 2.148 21.312 -3.365 1 97.81 224 ARG B N 1
ATOM 4068 C CA . ARG B 1 224 ? 2.01 19.859 -3.33 1 97.81 224 ARG B CA 1
ATOM 4069 C C . ARG B 1 224 ? 2.768 19.219 -4.48 1 97.81 224 ARG B C 1
ATOM 4071 O O . ARG B 1 224 ? 3.395 18.172 -4.305 1 97.81 224 ARG B O 1
ATOM 4078 N N . ILE B 1 225 ? 2.703 19.891 -5.617 1 98.19 225 ILE B N 1
ATOM 4079 C CA . ILE B 1 225 ? 3.422 19.375 -6.777 1 98.19 225 ILE B CA 1
ATOM 4080 C C . ILE B 1 225 ? 4.918 19.328 -6.477 1 98.19 225 ILE B C 1
ATOM 4082 O O . ILE B 1 225 ? 5.59 18.344 -6.785 1 98.19 225 ILE B O 1
ATOM 4086 N N . LYS B 1 226 ? 5.375 20.344 -5.871 1 97.69 226 LYS B N 1
ATOM 4087 C CA . LYS B 1 226 ? 6.793 20.375 -5.52 1 97.69 226 LYS B CA 1
ATOM 4088 C C . LYS B 1 226 ? 7.152 19.25 -4.559 1 97.69 226 LYS B C 1
ATOM 4090 O O . LYS B 1 226 ? 8.258 18.719 -4.609 1 97.69 226 LYS B O 1
ATOM 4095 N N . GLY B 1 227 ? 6.227 18.953 -3.658 1 97.5 227 GLY B N 1
ATOM 4096 C CA . GLY B 1 227 ? 6.441 17.797 -2.783 1 97.5 227 GLY B CA 1
ATOM 4097 C C . GLY B 1 227 ? 6.613 16.5 -3.539 1 97.5 227 GLY B C 1
ATOM 4098 O O . GLY B 1 227 ? 7.531 15.727 -3.252 1 97.5 227 GLY B O 1
ATOM 4099 N N . TYR B 1 228 ? 5.82 16.312 -4.523 1 98.5 228 TYR B N 1
ATOM 4100 C CA . TYR B 1 228 ? 5.891 15.102 -5.324 1 98.5 228 TYR B CA 1
ATOM 4101 C C . TYR B 1 228 ? 7.148 15.086 -6.188 1 98.5 228 TYR B C 1
ATOM 4103 O O . TYR B 1 228 ? 7.734 14.031 -6.43 1 98.5 228 TYR B O 1
ATOM 4111 N N . VAL B 1 229 ? 7.531 16.234 -6.648 1 98.06 229 VAL B N 1
ATOM 4112 C CA . VAL B 1 229 ? 8.758 16.344 -7.434 1 98.06 229 VAL B CA 1
ATOM 4113 C C . VAL B 1 229 ? 9.953 15.93 -6.578 1 98.06 229 VAL B C 1
ATOM 4115 O O . VAL B 1 229 ? 10.82 15.188 -7.035 1 98.06 229 VAL B O 1
ATOM 4118 N N . LEU B 1 230 ? 9.938 16.391 -5.387 1 97.06 230 LEU B N 1
ATOM 4119 C CA . LEU B 1 230 ? 11.008 16.016 -4.469 1 97.06 230 LEU B CA 1
ATOM 4120 C C . LEU B 1 230 ? 10.969 14.516 -4.184 1 97.06 230 LEU B C 1
ATOM 4122 O O . LEU B 1 230 ? 12.008 13.867 -4.062 1 97.06 230 LEU B O 1
ATOM 4126 N N . CYS B 1 231 ? 9.797 14 -4.051 1 98.12 231 CYS B N 1
ATOM 4127 C CA . CYS B 1 231 ? 9.648 12.57 -3.83 1 98.12 231 CYS B CA 1
ATOM 4128 C C . CYS B 1 231 ? 10.25 11.773 -4.98 1 98.12 231 CYS B C 1
ATOM 4130 O O . CYS B 1 231 ? 10.945 10.781 -4.758 1 98.12 231 CYS B O 1
ATOM 4132 N N . GLY B 1 232 ? 9.961 12.25 -6.184 1 98.31 232 GLY B N 1
ATOM 4133 C CA . GLY B 1 232 ? 10.547 11.602 -7.348 1 98.31 232 GLY B CA 1
ATOM 4134 C C . GLY B 1 232 ? 12.062 11.68 -7.379 1 98.31 232 GLY B C 1
ATOM 4135 O O . GLY B 1 232 ? 12.734 10.703 -7.723 1 98.31 232 GLY B O 1
ATOM 4136 N N . LEU B 1 233 ? 12.547 12.812 -7.004 1 97.06 233 LEU B N 1
ATOM 4137 C CA . LEU B 1 233 ? 13.992 13.039 -6.992 1 97.06 233 LEU B CA 1
ATOM 4138 C C . LEU B 1 233 ? 14.68 12.102 -6.004 1 97.06 233 LEU B C 1
ATOM 4140 O O . LEU B 1 233 ? 15.656 11.438 -6.352 1 97.06 233 LEU B O 1
ATOM 4144 N N . PHE B 1 234 ? 14.195 12.031 -4.82 1 97.69 234 PHE B N 1
ATOM 4145 C CA . PHE B 1 234 ? 14.805 11.195 -3.791 1 97.69 234 PHE B CA 1
ATOM 4146 C C . PHE B 1 234 ? 14.594 9.719 -4.102 1 97.69 234 PHE B C 1
ATOM 4148 O O . PHE B 1 234 ? 15.422 8.875 -3.742 1 97.69 234 PHE B O 1
ATOM 4155 N N . SER B 1 235 ? 13.5 9.383 -4.758 1 98.19 235 SER B N 1
ATOM 4156 C CA . SER B 1 235 ? 13.305 8.008 -5.199 1 98.19 235 SER B CA 1
ATOM 4157 C C . SER B 1 235 ? 14.367 7.602 -6.223 1 98.19 235 SER B C 1
ATOM 4159 O O . SER B 1 235 ? 14.844 6.469 -6.207 1 98.19 235 SER B O 1
ATOM 4161 N N . ALA B 1 236 ? 14.68 8.57 -7.07 1 98.06 236 ALA B N 1
ATOM 4162 C CA . ALA B 1 236 ? 15.734 8.312 -8.055 1 98.06 236 ALA B CA 1
ATOM 4163 C C . ALA B 1 236 ? 17.078 8.117 -7.371 1 98.06 236 ALA B C 1
ATOM 4165 O O . ALA B 1 236 ? 17.859 7.23 -7.75 1 98.06 236 ALA B O 1
ATOM 4166 N N . LEU B 1 237 ? 17.359 8.938 -6.414 1 96.88 237 LEU B N 1
ATOM 4167 C CA . LEU B 1 237 ? 18.609 8.797 -5.664 1 96.88 237 LEU B CA 1
ATOM 4168 C C . LEU B 1 237 ? 18.656 7.457 -4.934 1 96.88 237 LEU B C 1
ATOM 4170 O O . LEU B 1 237 ? 19.703 6.828 -4.844 1 96.88 237 LEU B O 1
ATOM 4174 N N . ALA B 1 238 ? 17.531 7.062 -4.391 1 97.44 238 ALA B N 1
ATOM 4175 C CA . ALA B 1 238 ? 17.422 5.754 -3.752 1 97.44 238 ALA B CA 1
ATOM 4176 C C . ALA B 1 238 ? 17.734 4.633 -4.746 1 97.44 238 ALA B C 1
ATOM 4178 O O . ALA B 1 238 ? 18.344 3.627 -4.387 1 97.44 238 ALA B O 1
ATOM 4179 N N . ALA B 1 239 ? 17.281 4.852 -5.938 1 97.38 239 ALA B N 1
ATOM 4180 C CA . ALA B 1 239 ? 17.547 3.869 -6.988 1 97.38 239 ALA B CA 1
ATOM 4181 C C . ALA B 1 239 ? 19.047 3.709 -7.23 1 97.38 239 ALA B C 1
ATOM 4183 O O . ALA B 1 239 ? 19.516 2.6 -7.477 1 97.38 239 ALA B O 1
ATOM 4184 N N . PHE B 1 240 ? 19.766 4.82 -7.188 1 95.5 240 PHE B N 1
ATOM 4185 C CA . PHE B 1 240 ? 21.219 4.77 -7.355 1 95.5 240 PHE B CA 1
ATOM 4186 C C . PHE B 1 240 ? 21.844 3.902 -6.273 1 95.5 240 PHE B C 1
ATOM 4188 O O . PHE B 1 240 ? 22.703 3.07 -6.566 1 95.5 240 PHE B O 1
ATOM 4195 N N . CYS B 1 241 ? 21.344 4.039 -5.117 1 94.56 241 CYS B N 1
ATOM 4196 C CA . CYS B 1 241 ? 21.922 3.314 -3.994 1 94.56 241 CYS B CA 1
ATOM 4197 C C . CYS B 1 241 ? 21.594 1.83 -4.07 1 94.56 241 CYS B C 1
ATOM 4199 O O . CYS B 1 241 ? 22.438 0.98 -3.791 1 94.56 241 CYS B O 1
ATOM 4201 N N . ILE B 1 242 ? 20.375 1.568 -4.406 1 94.06 242 ILE B N 1
ATOM 4202 C CA . ILE B 1 242 ? 20 0.164 -4.469 1 94.06 242 ILE B CA 1
ATOM 4203 C C . ILE B 1 242 ? 20.75 -0.528 -5.605 1 94.06 242 ILE B C 1
ATOM 4205 O O . ILE B 1 242 ? 21.094 -1.708 -5.504 1 94.06 242 ILE B O 1
ATOM 4209 N N . THR B 1 243 ? 20.953 0.181 -6.68 1 93 243 THR B N 1
ATOM 4210 C CA . THR B 1 243 ? 21.734 -0.364 -7.789 1 93 243 THR B CA 1
ATOM 4211 C C . THR B 1 243 ? 23.156 -0.673 -7.352 1 93 243 THR B C 1
ATOM 4213 O O . THR B 1 243 ? 23.719 -1.691 -7.746 1 93 243 THR B O 1
ATOM 4216 N N . GLY B 1 244 ? 23.734 0.216 -6.602 1 91.81 244 GLY B N 1
ATOM 4217 C CA . GLY B 1 244 ? 25.062 -0.012 -6.078 1 91.81 244 GLY B CA 1
ATOM 4218 C C . GLY B 1 244 ? 25.141 -1.194 -5.133 1 91.81 244 GLY B C 1
ATOM 4219 O O . GLY B 1 244 ? 26.125 -1.939 -5.137 1 91.81 244 GLY B O 1
ATOM 4220 N N . ASP B 1 245 ? 24.141 -1.365 -4.398 1 90.31 245 ASP B N 1
ATOM 4221 C CA . ASP B 1 245 ? 24.125 -2.414 -3.385 1 90.31 245 ASP B CA 1
ATOM 4222 C C . ASP B 1 245 ? 23.891 -3.783 -4.016 1 90.31 245 ASP B C 1
ATOM 4224 O O . ASP B 1 245 ? 24.562 -4.758 -3.676 1 90.31 245 ASP B O 1
ATOM 4228 N N . THR B 1 246 ? 22.938 -3.855 -4.938 1 90 246 THR B N 1
ATOM 4229 C CA . THR B 1 246 ? 22.547 -5.137 -5.516 1 90 246 THR B CA 1
ATOM 4230 C C . THR B 1 246 ? 23.359 -5.43 -6.777 1 90 246 THR B C 1
ATOM 4232 O O . THR B 1 246 ? 23.375 -6.566 -7.262 1 90 246 THR B O 1
ATOM 4235 N N . ALA B 1 247 ? 23.844 -4.43 -7.363 1 91.06 247 ALA B N 1
ATOM 4236 C CA . ALA B 1 247 ? 24.672 -4.539 -8.57 1 91.06 247 ALA B CA 1
ATOM 4237 C C . ALA B 1 247 ? 23.859 -5.125 -9.727 1 91.06 247 ALA B C 1
ATOM 4239 O O . ALA B 1 247 ? 24.406 -5.844 -10.57 1 91.06 247 ALA B O 1
ATOM 4240 N N . SER B 1 248 ? 22.547 -4.891 -9.695 1 91.88 248 SER B N 1
ATOM 4241 C CA . SER B 1 248 ? 21.703 -5.469 -10.734 1 91.88 248 SER B CA 1
ATOM 4242 C C . SER B 1 248 ? 20.453 -4.625 -10.961 1 91.88 248 SER B C 1
ATOM 4244 O O . SER B 1 248 ? 20.078 -3.814 -10.109 1 91.88 248 SER B O 1
ATOM 4246 N N . GLY B 1 249 ? 19.969 -4.812 -12.148 1 92.38 249 GLY B N 1
ATOM 4247 C CA . GLY B 1 249 ? 18.672 -4.238 -12.461 1 92.38 249 GLY B CA 1
ATOM 4248 C C . GLY B 1 249 ? 17.516 -5.18 -12.172 1 92.38 249 GLY B C 1
ATOM 4249 O O . GLY B 1 249 ? 17.578 -6.367 -12.5 1 92.38 249 GLY B O 1
ATOM 4250 N N . ASP B 1 250 ? 16.562 -4.723 -11.531 1 93.25 250 ASP B N 1
ATOM 4251 C CA . ASP B 1 250 ? 15.359 -5.473 -11.18 1 93.25 250 ASP B CA 1
ATOM 4252 C C . ASP B 1 250 ? 14.125 -4.574 -11.211 1 93.25 250 ASP B C 1
ATOM 4254 O O . ASP B 1 250 ? 13.969 -3.691 -10.359 1 93.25 250 ASP B O 1
ATOM 4258 N N . PRO B 1 251 ? 13.227 -4.867 -12.125 1 91.94 251 PRO B N 1
ATOM 4259 C CA . PRO B 1 251 ? 12.062 -3.99 -12.305 1 91.94 251 PRO B CA 1
ATOM 4260 C C . PRO B 1 251 ? 11.094 -4.055 -11.125 1 91.94 251 PRO B C 1
ATOM 4262 O O . PRO B 1 251 ? 10.164 -3.246 -11.039 1 91.94 251 PRO B O 1
ATOM 4265 N N . LEU B 1 252 ? 11.32 -4.934 -10.156 1 88.38 252 LEU B N 1
ATOM 4266 C CA . LEU B 1 252 ? 10.398 -5.098 -9.039 1 88.38 252 LEU B CA 1
ATOM 4267 C C . LEU B 1 252 ? 11.117 -4.922 -7.711 1 88.38 252 LEU B C 1
ATOM 4269 O O . LEU B 1 252 ? 10.562 -5.227 -6.652 1 88.38 252 LEU B O 1
ATOM 4273 N N . VAL B 1 253 ? 12.273 -4.402 -7.742 1 87.19 253 VAL B N 1
ATOM 4274 C CA . VAL B 1 253 ? 13.133 -4.355 -6.566 1 87.19 253 VAL B CA 1
ATOM 4275 C C . VAL B 1 253 ? 12.508 -3.457 -5.5 1 87.19 253 VAL B C 1
ATOM 4277 O O . VAL B 1 253 ? 12.68 -3.689 -4.301 1 87.19 253 VAL B O 1
ATOM 4280 N N . GLY B 1 254 ? 11.727 -2.48 -5.891 1 88.06 254 GLY B N 1
ATOM 4281 C CA . GLY B 1 254 ? 11.211 -1.49 -4.957 1 88.06 254 GLY B CA 1
ATOM 4282 C C . GLY B 1 254 ? 9.812 -1.81 -4.461 1 88.06 254 GLY B C 1
ATOM 4283 O O . GLY B 1 254 ? 9.172 -0.977 -3.814 1 88.06 254 GLY B O 1
ATOM 4284 N N . GLY B 1 255 ? 9.234 -2.871 -4.742 1 81.06 255 GLY B N 1
ATOM 4285 C CA . GLY B 1 255 ? 7.844 -3.168 -4.449 1 81.06 255 GLY B CA 1
ATOM 4286 C C . GLY B 1 255 ? 7.5 -3.016 -2.979 1 81.06 255 GLY B C 1
ATOM 4287 O O . GLY B 1 255 ? 6.637 -2.217 -2.615 1 81.06 255 GLY B O 1
ATOM 4288 N N . LYS B 1 256 ? 8.172 -3.598 -2.084 1 81.44 256 LYS B N 1
ATOM 4289 C CA . LYS B 1 256 ? 7.836 -3.547 -0.665 1 81.44 256 LYS B CA 1
ATOM 4290 C C . LYS B 1 256 ? 8.43 -2.307 -0.001 1 81.44 256 LYS B C 1
ATOM 4292 O O . LYS B 1 256 ? 8.008 -1.921 1.092 1 81.44 256 LYS B O 1
ATOM 4297 N N . MET B 1 257 ? 9.281 -1.645 -0.716 1 92.38 257 MET B N 1
ATOM 4298 C CA . MET B 1 257 ? 10.016 -0.543 -0.095 1 92.38 257 MET B CA 1
ATOM 4299 C C . MET B 1 257 ? 9.109 0.675 0.084 1 92.38 257 MET B C 1
ATOM 4301 O O . MET B 1 257 ? 9.352 1.505 0.962 1 92.38 257 MET B O 1
ATOM 4305 N N . THR B 1 258 ? 8.148 0.719 -0.757 1 94.31 258 THR B N 1
ATOM 4306 C CA . THR B 1 258 ? 7.215 1.832 -0.644 1 94.31 258 THR B CA 1
ATOM 4307 C C . THR B 1 258 ? 6.531 1.827 0.72 1 94.31 258 THR B C 1
ATOM 4309 O O . THR B 1 258 ? 6.543 2.834 1.43 1 94.31 258 THR B O 1
ATOM 4312 N N . LEU B 1 259 ? 6.012 0.713 1.111 1 91.62 259 LEU B N 1
ATOM 4313 C CA . LEU B 1 259 ? 5.27 0.651 2.365 1 91.62 259 LEU B CA 1
ATOM 4314 C C . LEU B 1 259 ?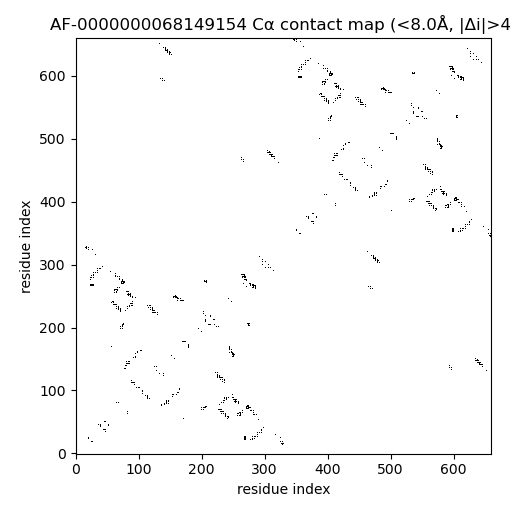 6.219 0.672 3.561 1 91.62 259 LEU B C 1
ATOM 4316 O O . LEU B 1 259 ? 5.879 1.21 4.617 1 91.62 259 LEU B O 1
ATOM 4320 N N . TYR B 1 260 ? 7.414 0.144 3.359 1 93.38 260 TYR B N 1
ATOM 4321 C CA . TYR B 1 260 ? 8.438 0.291 4.391 1 93.38 260 TYR B CA 1
ATOM 4322 C C . TYR B 1 260 ? 8.773 1.759 4.617 1 93.38 260 TYR B C 1
ATOM 4324 O O . TYR B 1 260 ? 9.016 2.178 5.754 1 93.38 260 TYR B O 1
ATOM 4332 N N . SER B 1 261 ? 8.789 2.469 3.533 1 95.88 261 SER B N 1
ATOM 4333 C CA . SER B 1 261 ? 9.086 3.893 3.668 1 95.88 261 SER B CA 1
ATOM 4334 C C . SER B 1 261 ? 7.977 4.621 4.418 1 95.88 261 SER B C 1
ATOM 4336 O O . SER B 1 261 ? 8.242 5.531 5.203 1 95.88 261 SER B O 1
ATOM 4338 N N . VAL B 1 262 ? 6.773 4.246 4.16 1 94.06 262 VAL B N 1
ATOM 4339 C CA . VAL B 1 262 ? 5.652 4.836 4.883 1 94.06 262 VAL B CA 1
ATOM 4340 C C . VAL B 1 262 ? 5.758 4.496 6.367 1 94.06 262 VAL B C 1
ATOM 4342 O O . VAL B 1 262 ? 5.57 5.363 7.223 1 94.06 262 VAL B O 1
ATOM 4345 N N . ALA B 1 263 ? 6.082 3.264 6.617 1 91.69 263 ALA B N 1
ATOM 4346 C CA . ALA B 1 263 ? 6.25 2.832 8 1 91.69 263 ALA B CA 1
ATOM 4347 C C . ALA B 1 263 ? 7.367 3.613 8.688 1 91.69 263 ALA B C 1
ATOM 4349 O O . ALA B 1 263 ? 7.246 3.986 9.859 1 91.69 263 ALA B O 1
ATOM 4350 N N . ALA B 1 264 ? 8.406 3.809 7.961 1 93.19 264 ALA B N 1
ATOM 4351 C CA . ALA B 1 264 ? 9.539 4.547 8.508 1 93.19 264 ALA B CA 1
ATOM 4352 C C . ALA B 1 264 ? 9.141 5.969 8.883 1 93.19 264 ALA B C 1
ATOM 4354 O O . ALA B 1 264 ? 9.578 6.492 9.906 1 93.19 264 ALA B O 1
ATOM 4355 N N . VAL B 1 265 ? 8.375 6.598 8.062 1 93.44 265 VAL B N 1
ATOM 4356 C CA . VAL B 1 265 ? 7.922 7.965 8.305 1 93.44 265 VAL B CA 1
ATOM 4357 C C . VAL B 1 265 ? 7.086 8.008 9.586 1 93.44 265 VAL B C 1
ATOM 4359 O O . VAL B 1 265 ? 7.246 8.914 10.406 1 93.44 265 VAL B O 1
ATOM 4362 N N . VAL B 1 266 ? 6.262 7.039 9.75 1 89.75 266 VAL B N 1
ATOM 4363 C CA . VAL B 1 266 ? 5.395 6.984 10.922 1 89.75 266 VAL B CA 1
ATOM 4364 C C . VAL B 1 266 ? 6.234 6.707 12.172 1 89.75 266 VAL B C 1
ATOM 4366 O O . VAL B 1 266 ? 6.039 7.336 13.211 1 89.75 266 VAL B O 1
ATOM 4369 N N . LEU B 1 267 ? 7.109 5.77 11.992 1 87.31 267 LEU B N 1
ATOM 4370 C CA . LEU B 1 267 ? 8 5.445 13.102 1 87.31 267 LEU B CA 1
ATOM 4371 C C . LEU B 1 267 ? 8.844 6.652 13.492 1 87.31 267 LEU B C 1
ATOM 4373 O O . LEU B 1 267 ? 9.203 6.812 14.656 1 87.31 267 LEU B O 1
ATOM 4377 N N . GLY B 1 268 ? 9.141 7.434 12.523 1 87.88 268 GLY B N 1
ATOM 4378 C CA . GLY B 1 268 ? 9.93 8.633 12.742 1 87.88 268 GLY B CA 1
ATOM 4379 C C . GLY B 1 268 ? 9.148 9.75 13.414 1 87.88 268 GLY B C 1
ATOM 4380 O O . GLY B 1 268 ? 9.711 10.789 13.758 1 87.88 268 GLY B O 1
ATOM 4381 N N . GLY B 1 269 ? 7.852 9.602 13.516 1 84.94 269 GLY B N 1
ATOM 4382 C CA . GLY B 1 269 ? 7.062 10.555 14.281 1 84.94 269 GLY B CA 1
ATOM 4383 C C . GLY B 1 269 ? 6.246 11.492 13.414 1 84.94 269 GLY B C 1
ATOM 4384 O O . GLY B 1 269 ? 5.621 12.43 13.914 1 84.94 269 GLY B O 1
ATOM 4385 N N . SER B 1 270 ? 6.289 11.273 12.156 1 88.06 270 SER B N 1
ATOM 4386 C CA . SER B 1 270 ? 5.496 12.117 11.273 1 88.06 270 SER B CA 1
ATOM 4387 C C . SER B 1 270 ? 4.043 11.664 11.227 1 88.06 270 SER B C 1
ATOM 4389 O O . SER B 1 270 ? 3.754 10.469 11.344 1 88.06 270 SER B O 1
ATOM 4391 N N . ALA B 1 271 ? 3.154 12.641 11.164 1 88.88 271 ALA B N 1
ATOM 4392 C CA . ALA B 1 271 ? 1.73 12.344 11.031 1 88.88 271 ALA B CA 1
ATOM 4393 C C . ALA B 1 271 ? 1.343 12.148 9.57 1 88.88 271 ALA B C 1
ATOM 4395 O O . ALA B 1 271 ? 1.577 13.031 8.734 1 88.88 271 ALA B O 1
ATOM 4396 N N . LEU B 1 272 ? 0.689 11.062 9.297 1 89.5 272 LEU B N 1
ATOM 4397 C CA . LEU B 1 272 ? 0.306 10.781 7.918 1 89.5 272 LEU B CA 1
ATOM 4398 C C . LEU B 1 272 ? -0.779 11.75 7.449 1 89.5 272 LEU B C 1
ATOM 4400 O O . LEU B 1 272 ? -1.003 11.898 6.246 1 89.5 272 LEU B O 1
ATOM 4404 N N . SER B 1 273 ? -1.465 12.375 8.383 1 87.75 273 SER B N 1
ATOM 4405 C CA . SER B 1 273 ? -2.504 13.344 8.055 1 87.75 273 SER B CA 1
ATOM 4406 C C . SER B 1 273 ? -1.901 14.664 7.59 1 87.75 273 SER B C 1
ATOM 4408 O O . SER B 1 273 ? -2.609 15.523 7.062 1 87.75 273 SER B O 1
ATOM 4410 N N . GLY B 1 274 ? -0.616 14.773 7.746 1 91.5 274 GLY B N 1
ATOM 4411 C CA . GLY B 1 274 ? 0.059 15.984 7.305 1 91.5 274 GLY B CA 1
ATOM 4412 C C . GLY B 1 274 ? 0.205 17.016 8.406 1 91.5 274 GLY B C 1
ATOM 4413 O O . GLY B 1 274 ? -0.394 16.891 9.477 1 91.5 274 GLY B O 1
ATOM 4414 N N . GLY B 1 275 ? 1.108 17.984 8.219 1 92.38 275 GLY B N 1
ATOM 4415 C CA . GLY B 1 275 ? 1.226 19.141 9.086 1 92.38 275 GLY B CA 1
ATOM 4416 C C . GLY B 1 275 ? 2.275 18.984 10.164 1 92.38 275 GLY B C 1
ATOM 4417 O O . GLY B 1 275 ? 2.641 19.953 10.836 1 92.38 275 GLY B O 1
ATOM 4418 N N . TRP B 1 276 ? 2.703 17.797 10.344 1 90.38 276 TRP B N 1
ATOM 4419 C CA . TRP B 1 276 ? 3.717 17.578 11.367 1 90.38 276 TRP B CA 1
ATOM 4420 C C . TRP B 1 276 ? 4.672 16.453 10.961 1 90.38 276 TRP B C 1
ATOM 4422 O O . TRP B 1 276 ? 4.238 15.391 10.516 1 90.38 276 TRP B O 1
ATOM 4432 N N . GLY B 1 277 ? 6.004 16.734 11.125 1 88.31 277 GLY B N 1
ATOM 4433 C CA . GLY B 1 277 ? 6.98 15.695 10.828 1 88.31 277 GLY B CA 1
ATOM 4434 C C . GLY B 1 277 ? 8.383 16.234 10.648 1 88.31 277 GLY B C 1
ATOM 4435 O O . GLY B 1 277 ? 8.602 17.453 10.695 1 88.31 277 GLY B O 1
ATOM 4436 N N . THR B 1 278 ? 9.312 15.328 10.625 1 89.12 278 THR B N 1
ATOM 4437 C CA . THR B 1 278 ? 10.711 15.695 10.414 1 89.12 278 THR B CA 1
ATOM 4438 C C . THR B 1 278 ? 11.414 14.672 9.523 1 89.12 278 THR B C 1
ATOM 4440 O O . THR B 1 278 ? 11.141 13.477 9.617 1 89.12 278 THR B O 1
ATOM 4443 N N . VAL B 1 279 ? 12.289 15.195 8.719 1 91.62 279 VAL B N 1
ATOM 4444 C CA . VAL B 1 279 ? 13.055 14.328 7.836 1 91.62 279 VAL B CA 1
ATOM 4445 C C . VAL B 1 279 ? 14.023 13.477 8.664 1 91.62 279 VAL B C 1
ATOM 4447 O O . VAL B 1 279 ? 14.266 12.312 8.336 1 91.62 279 VAL B O 1
ATOM 4450 N N . VAL B 1 280 ? 14.539 14.031 9.695 1 88.62 280 VAL B N 1
ATOM 4451 C CA . VAL B 1 280 ? 15.469 13.32 10.562 1 88.62 280 VAL B CA 1
ATOM 4452 C C . VAL B 1 280 ? 14.758 12.141 11.227 1 88.62 280 VAL B C 1
ATOM 4454 O O . VAL B 1 280 ? 15.328 11.055 11.352 1 88.62 280 VAL B O 1
ATOM 4457 N N . GLY B 1 281 ? 13.586 12.391 11.641 1 88.44 281 GLY B N 1
ATOM 4458 C CA . GLY B 1 281 ? 12.797 11.297 12.188 1 88.44 281 GLY B CA 1
ATOM 4459 C C . GLY B 1 281 ? 12.602 10.156 11.211 1 88.44 281 GLY B C 1
ATOM 4460 O O . GLY B 1 281 ? 12.727 8.992 11.57 1 88.44 281 GLY B O 1
ATOM 4461 N N . SER B 1 282 ? 12.328 10.523 10.016 1 91.94 282 SER B N 1
ATOM 4462 C CA . SER B 1 282 ? 12.117 9.516 8.984 1 91.94 282 SER B CA 1
ATOM 4463 C C . SER B 1 282 ? 13.391 8.727 8.703 1 91.94 282 SER B C 1
ATOM 4465 O O . SER B 1 282 ? 13.344 7.52 8.461 1 91.94 282 SER B O 1
ATOM 4467 N N . LEU B 1 283 ? 14.469 9.445 8.688 1 92.5 283 LEU B N 1
ATOM 4468 C CA . LEU B 1 283 ? 15.758 8.781 8.516 1 92.5 283 LEU B CA 1
ATOM 4469 C C . LEU B 1 283 ? 15.992 7.762 9.625 1 92.5 283 LEU B C 1
ATOM 4471 O O . LEU B 1 283 ? 16.391 6.629 9.352 1 92.5 283 LEU B O 1
ATOM 4475 N N . LEU B 1 284 ? 15.719 8.109 10.82 1 90.12 284 LEU B N 1
ATOM 4476 C CA . LEU B 1 284 ? 15.891 7.211 11.961 1 90.12 284 LEU B CA 1
ATOM 4477 C C . LEU B 1 284 ? 14.898 6.055 11.898 1 90.12 284 LEU B C 1
ATOM 4479 O O . LEU B 1 284 ? 15.219 4.934 12.297 1 90.12 284 LEU B O 1
ATOM 4483 N N . GLY B 1 285 ? 13.734 6.414 11.453 1 90.88 285 GLY B N 1
ATOM 4484 C CA . GLY B 1 285 ? 12.75 5.359 11.258 1 90.88 285 GLY B CA 1
ATOM 4485 C C . GLY B 1 285 ? 13.203 4.297 10.273 1 90.88 285 GLY B C 1
ATOM 4486 O O . GLY B 1 285 ? 13.039 3.1 10.523 1 90.88 285 GLY B O 1
ATOM 4487 N N . ALA B 1 286 ? 13.734 4.75 9.188 1 93.56 286 ALA B N 1
ATOM 4488 C CA . ALA B 1 286 ? 14.242 3.82 8.18 1 93.56 286 ALA B CA 1
ATOM 4489 C C . ALA B 1 286 ? 15.391 2.979 8.742 1 93.56 286 ALA B C 1
ATOM 4491 O O . ALA B 1 286 ? 15.477 1.778 8.469 1 93.56 286 ALA B O 1
ATOM 4492 N N . LEU B 1 287 ? 16.203 3.586 9.484 1 90.12 287 LEU B N 1
ATOM 4493 C CA . LEU B 1 287 ? 17.297 2.865 10.117 1 90.12 287 LEU B CA 1
ATOM 4494 C C . LEU B 1 287 ? 16.766 1.821 11.094 1 90.12 287 LEU B C 1
ATOM 4496 O O . LEU B 1 287 ? 17.344 0.732 11.211 1 90.12 287 LEU B O 1
ATOM 4500 N N . THR B 1 288 ? 15.742 2.195 11.773 1 88.88 288 THR B N 1
ATOM 4501 C CA .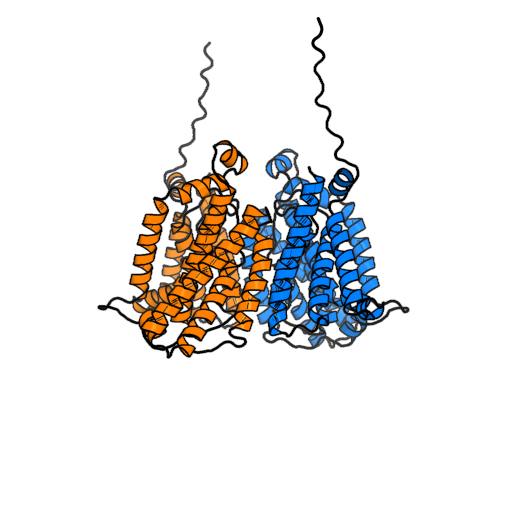 THR B 1 288 ? 15.117 1.264 12.703 1 88.88 288 THR B CA 1
ATOM 4502 C C . THR B 1 288 ? 14.617 0.02 11.977 1 88.88 288 THR B C 1
ATOM 4504 O O . THR B 1 288 ? 14.867 -1.105 12.414 1 88.88 288 THR B O 1
ATOM 4507 N N . ILE B 1 289 ? 13.992 0.27 10.93 1 88.75 289 ILE B N 1
ATOM 4508 C CA . ILE B 1 289 ? 13.484 -0.843 10.133 1 88.75 289 ILE B CA 1
ATOM 4509 C C . ILE B 1 289 ? 14.648 -1.687 9.625 1 88.75 289 ILE B C 1
ATOM 4511 O O . ILE B 1 289 ? 14.602 -2.918 9.664 1 88.75 289 ILE B O 1
ATOM 4515 N N . GLY B 1 290 ? 15.672 -1.046 9.156 1 87.62 290 GLY B N 1
ATOM 4516 C CA . GLY B 1 290 ? 16.859 -1.759 8.711 1 87.62 290 GLY B CA 1
ATOM 4517 C C . GLY B 1 290 ? 17.5 -2.598 9.805 1 87.62 290 GLY B C 1
ATOM 4518 O O . GLY B 1 290 ? 17.891 -3.742 9.57 1 87.62 290 GLY B O 1
ATOM 4519 N N . LEU B 1 291 ? 17.547 -2.078 10.938 1 85.62 291 LEU B N 1
ATOM 4520 C CA . LEU B 1 291 ? 18.141 -2.781 12.062 1 85.62 291 LEU B CA 1
ATOM 4521 C C . LEU B 1 291 ? 17.297 -3.975 12.477 1 85.62 291 LEU B C 1
ATOM 4523 O O . LEU B 1 291 ? 17.828 -5.012 12.883 1 85.62 291 LEU B O 1
ATOM 4527 N N . ILE B 1 292 ? 16.031 -3.801 12.422 1 84.56 292 ILE B N 1
ATOM 4528 C CA . ILE B 1 292 ? 15.141 -4.914 12.711 1 84.56 292 ILE B CA 1
ATOM 4529 C C . ILE B 1 292 ? 15.406 -6.059 11.742 1 84.56 292 ILE B C 1
ATOM 4531 O O . ILE B 1 292 ? 15.547 -7.211 12.156 1 84.56 292 ILE B O 1
ATOM 4535 N N . ASN B 1 293 ? 15.5 -5.676 10.531 1 83.44 293 ASN B N 1
ATOM 4536 C CA . ASN B 1 293 ? 15.766 -6.688 9.516 1 83.44 293 ASN B CA 1
ATOM 4537 C C . ASN B 1 293 ? 17.125 -7.352 9.727 1 83.44 293 ASN B C 1
ATOM 4539 O O . ASN B 1 293 ? 17.266 -8.562 9.531 1 83.44 293 ASN B O 1
ATOM 4543 N N . SER B 1 294 ? 18.016 -6.59 10.172 1 79.56 294 SER B N 1
ATOM 4544 C CA . SER B 1 294 ? 19.359 -7.117 10.422 1 79.56 294 SER B CA 1
ATOM 4545 C C . SER B 1 294 ? 19.359 -8.062 11.617 1 79.56 294 SER B C 1
ATOM 4547 O O . SER B 1 294 ? 20 -9.117 11.578 1 79.56 294 SER B O 1
ATOM 4549 N N . VAL B 1 295 ? 18.672 -7.738 12.625 1 77.12 295 VAL B N 1
ATOM 4550 C CA . VAL B 1 295 ? 18.609 -8.562 13.828 1 77.12 295 VAL B CA 1
ATOM 4551 C C . VAL B 1 295 ? 17.953 -9.898 13.508 1 77.12 295 VAL B C 1
ATOM 4553 O O . VAL B 1 295 ? 18.422 -10.953 13.945 1 77.12 295 VAL B O 1
ATOM 4556 N N . VAL B 1 296 ? 16.953 -9.82 12.766 1 77.38 296 VAL B N 1
ATOM 4557 C CA . VAL B 1 296 ? 16.219 -11.031 12.414 1 77.38 296 VAL B CA 1
ATOM 4558 C C . VAL B 1 296 ? 17.109 -11.938 11.562 1 77.38 296 VAL B C 1
ATOM 4560 O O . VAL B 1 296 ? 17.094 -13.164 11.734 1 77.38 296 VAL B O 1
ATOM 4563 N N . PHE B 1 297 ? 17.859 -11.297 10.742 1 72.62 297 PHE B N 1
ATOM 4564 C CA . PHE B 1 297 ? 18.766 -12.047 9.875 1 72.62 297 PHE B CA 1
ATOM 4565 C C . PHE B 1 297 ? 19.875 -12.688 10.688 1 72.62 297 PHE B C 1
ATOM 4567 O O . PHE B 1 297 ? 20.141 -13.883 10.555 1 72.62 297 PHE B O 1
ATOM 4574 N N . PHE B 1 298 ? 20.453 -12.047 11.586 1 72.56 298 PHE B N 1
ATOM 4575 C CA . PHE B 1 298 ? 21.641 -12.516 12.305 1 72.56 298 PHE B CA 1
ATOM 4576 C C . PHE B 1 298 ? 21.25 -13.5 13.406 1 72.56 298 PHE B C 1
ATOM 4578 O O . PHE B 1 298 ? 22.062 -14.312 13.828 1 72.56 298 PHE B O 1
ATOM 4585 N N . MET B 1 299 ? 20 -13.375 13.812 1 71.62 299 MET B N 1
ATOM 4586 C CA . MET B 1 299 ? 19.531 -14.328 14.805 1 71.62 299 MET B CA 1
ATOM 4587 C C . MET B 1 299 ? 19.359 -15.719 14.195 1 71.62 299 MET B C 1
ATOM 4589 O O . MET B 1 299 ? 19.094 -16.688 14.906 1 71.62 299 MET B O 1
ATOM 4593 N N . GLY B 1 300 ? 19.703 -15.727 12.891 1 68.25 300 GLY B N 1
ATOM 4594 C CA . GLY B 1 300 ? 19.641 -17.016 12.211 1 68.25 300 GLY B CA 1
ATOM 4595 C C . GLY B 1 300 ? 18.219 -17.516 12 1 68.25 300 GLY B C 1
ATOM 4596 O O . GLY B 1 300 ? 17.969 -18.719 12.008 1 68.25 300 GLY B O 1
ATOM 4597 N N . THR B 1 301 ? 17.406 -16.672 11.961 1 70.38 301 THR B N 1
ATOM 4598 C CA . THR B 1 301 ? 16.031 -17.078 11.734 1 70.38 301 THR B CA 1
ATOM 4599 C C . THR B 1 301 ? 15.859 -17.703 10.352 1 70.38 301 THR B C 1
ATOM 4601 O O . THR B 1 301 ? 16.297 -17.125 9.352 1 70.38 301 THR B O 1
ATOM 4604 N N . PRO B 1 302 ? 15.398 -18.891 10.391 1 70.12 302 PRO B N 1
ATOM 4605 C CA . PRO B 1 302 ? 15.148 -19.484 9.078 1 70.12 302 PRO B CA 1
ATOM 4606 C C . PRO B 1 302 ? 14.281 -18.594 8.188 1 70.12 302 PRO B C 1
ATOM 4608 O O . PRO B 1 302 ? 13.484 -17.797 8.688 1 70.12 302 PRO B O 1
ATOM 4611 N N . SER B 1 303 ? 14.562 -18.656 6.957 1 68.06 303 SER B N 1
ATOM 4612 C CA . SER B 1 303 ? 13.945 -17.781 5.957 1 68.06 303 SER B CA 1
ATOM 4613 C C . SER B 1 303 ? 12.43 -17.812 6.059 1 68.06 303 SER B C 1
ATOM 4615 O O . SER B 1 303 ? 11.766 -16.781 5.863 1 68.06 303 SER B O 1
ATOM 4617 N N . GLU B 1 304 ? 12.008 -18.906 6.516 1 66.94 304 GLU B N 1
ATOM 4618 C CA . GLU B 1 304 ? 10.562 -19.078 6.574 1 66.94 304 GLU B CA 1
ATOM 4619 C C . GLU B 1 304 ? 9.953 -18.219 7.68 1 66.94 304 GLU B C 1
ATOM 4621 O O . GLU B 1 304 ? 8.797 -17.797 7.582 1 66.94 304 GLU B O 1
ATOM 4626 N N . TRP B 1 305 ? 10.812 -17.922 8.625 1 74.25 305 TRP B N 1
ATOM 4627 C CA . TRP B 1 305 ? 10.281 -17.219 9.789 1 74.25 305 TRP B CA 1
ATOM 4628 C C . TRP B 1 305 ? 10.656 -15.742 9.742 1 74.25 305 TRP B C 1
ATOM 4630 O O . TRP B 1 305 ? 10.188 -14.953 10.57 1 74.25 305 TRP B O 1
ATOM 4640 N N . GLN B 1 306 ? 11.391 -15.477 8.812 1 76.88 306 GLN B N 1
ATOM 4641 C CA . GLN B 1 306 ? 11.945 -14.125 8.789 1 76.88 306 GLN B CA 1
ATOM 4642 C C . GLN B 1 306 ? 10.836 -13.078 8.625 1 76.88 306 GLN B C 1
ATOM 4644 O O . GLN B 1 306 ? 10.805 -12.086 9.352 1 76.88 306 GLN B O 1
ATOM 4649 N N . ASN B 1 307 ? 9.898 -13.406 7.715 1 77.69 307 ASN B N 1
ATOM 4650 C CA . ASN B 1 307 ? 8.797 -12.461 7.535 1 77.69 307 ASN B CA 1
ATOM 4651 C C . ASN B 1 307 ? 7.945 -12.344 8.797 1 77.69 307 ASN B C 1
ATOM 4653 O O . ASN B 1 307 ? 7.527 -11.25 9.164 1 77.69 307 ASN B O 1
ATOM 4657 N N . PHE B 1 308 ? 7.816 -13.406 9.43 1 79 308 PHE B N 1
ATOM 4658 C CA . PHE B 1 308 ? 7.031 -13.445 10.656 1 79 308 PHE B CA 1
ATOM 4659 C C . PHE B 1 308 ? 7.672 -12.57 11.734 1 79 308 PHE B C 1
ATOM 4661 O O . PHE B 1 308 ? 7.016 -11.703 12.312 1 79 308 PHE B O 1
ATOM 4668 N N . VAL B 1 309 ? 8.891 -12.781 11.883 1 79.38 309 VAL B N 1
ATOM 4669 C CA . VAL B 1 309 ? 9.609 -12.086 12.945 1 79.38 309 VAL B CA 1
ATOM 4670 C C . VAL B 1 309 ? 9.734 -10.602 12.594 1 79.38 309 VAL B C 1
ATOM 4672 O O . VAL B 1 309 ? 9.617 -9.734 13.469 1 79.38 309 VAL B O 1
ATOM 4675 N N . GLN B 1 310 ? 9.859 -10.328 11.359 1 81 310 GLN B N 1
ATOM 4676 C CA . GLN B 1 310 ? 9.977 -8.945 10.914 1 81 310 GLN B CA 1
ATOM 4677 C C . GLN B 1 310 ? 8.688 -8.172 11.188 1 81 310 GLN B C 1
ATOM 4679 O O . GLN B 1 310 ? 8.727 -7.082 11.758 1 81 310 GLN B O 1
ATOM 4684 N N . GLY B 1 311 ? 7.578 -8.789 10.781 1 80.44 311 GLY B N 1
ATOM 4685 C CA . GLY B 1 311 ? 6.297 -8.148 11.031 1 80.44 311 GLY B CA 1
ATOM 4686 C C . GLY B 1 311 ? 6.023 -7.91 12.508 1 80.44 311 GLY B C 1
ATOM 4687 O O . GLY B 1 311 ? 5.582 -6.828 12.891 1 80.44 311 GLY B O 1
ATOM 4688 N N . LEU B 1 312 ? 6.34 -8.828 13.234 1 84.06 312 LEU B N 1
ATOM 4689 C CA . LEU B 1 312 ? 6.145 -8.734 14.68 1 84.06 312 LEU B CA 1
ATOM 4690 C C . LEU B 1 312 ? 7.043 -7.652 15.273 1 84.06 312 LEU B C 1
ATOM 4692 O O . LEU B 1 312 ? 6.609 -6.887 16.141 1 84.06 312 LEU B O 1
ATOM 4696 N N . ALA B 1 313 ? 8.242 -7.652 14.844 1 83.19 313 ALA B N 1
ATOM 4697 C CA . ALA B 1 313 ? 9.195 -6.672 15.359 1 83.19 313 ALA B CA 1
ATOM 4698 C C . ALA B 1 313 ? 8.766 -5.25 15.008 1 83.19 313 ALA B C 1
ATOM 4700 O O . ALA B 1 313 ? 8.844 -4.348 15.844 1 83.19 313 ALA B O 1
ATOM 4701 N N . ILE B 1 314 ? 8.32 -5.066 13.805 1 83.06 314 ILE B N 1
ATOM 4702 C CA . ILE B 1 314 ? 7.859 -3.746 13.391 1 83.06 314 ILE B CA 1
ATOM 4703 C C . ILE B 1 314 ? 6.652 -3.33 14.227 1 83.06 314 ILE B C 1
ATOM 4705 O O . ILE B 1 314 ? 6.574 -2.191 14.688 1 83.06 314 ILE B O 1
ATOM 4709 N N . LEU B 1 315 ? 5.777 -4.254 14.43 1 83.69 315 LEU B N 1
ATOM 4710 C CA . LEU B 1 315 ? 4.594 -3.98 15.242 1 83.69 315 LEU B CA 1
ATOM 4711 C C . LEU B 1 315 ? 4.984 -3.582 16.656 1 83.69 315 LEU B C 1
ATOM 4713 O O . LEU B 1 315 ? 4.434 -2.631 17.219 1 83.69 315 LEU B O 1
ATOM 4717 N N . LEU B 1 316 ? 5.875 -4.266 17.172 1 84.19 316 LEU B N 1
ATOM 4718 C CA . LEU B 1 316 ? 6.305 -4.008 18.547 1 84.19 316 LEU B CA 1
ATOM 4719 C C . LEU B 1 316 ? 6.969 -2.639 18.656 1 84.19 316 LEU B C 1
ATOM 4721 O O . LEU B 1 316 ? 6.75 -1.916 19.625 1 84.19 316 LEU B O 1
ATOM 4725 N N . VAL B 1 317 ? 7.758 -2.375 17.703 1 81.31 317 VAL B N 1
ATOM 4726 C CA . VAL B 1 317 ? 8.445 -1.088 17.719 1 81.31 317 VAL B CA 1
ATOM 4727 C C . VAL B 1 317 ? 7.434 0.044 17.562 1 81.31 317 VAL B C 1
ATOM 4729 O O . VAL B 1 317 ? 7.559 1.089 18.203 1 81.31 317 VAL B O 1
ATOM 4732 N N . LEU B 1 318 ? 6.5 -0.184 16.703 1 79.19 318 LEU B N 1
ATOM 4733 C CA . LEU B 1 318 ? 5.441 0.806 16.547 1 79.19 318 LEU B CA 1
ATOM 4734 C C . LEU B 1 318 ? 4.684 1.021 17.844 1 79.19 318 LEU B C 1
ATOM 4736 O O . LEU B 1 318 ? 4.371 2.158 18.203 1 79.19 318 LEU B O 1
A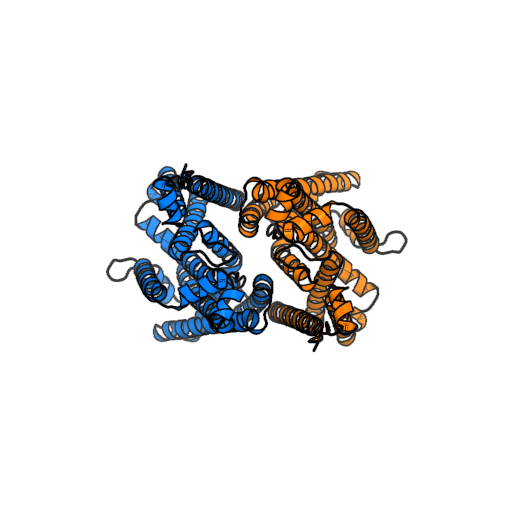TOM 4740 N N . MET B 1 319 ? 4.418 -0.026 18.484 1 80.56 319 MET B N 1
ATOM 4741 C CA . MET B 1 319 ? 3.721 0.032 19.766 1 80.56 319 MET B CA 1
ATOM 4742 C C . MET B 1 319 ? 4.551 0.782 20.797 1 80.56 319 MET B C 1
ATOM 4744 O O . MET B 1 319 ? 4.016 1.595 21.562 1 80.56 319 MET B O 1
ATOM 4748 N N . ALA B 1 320 ? 5.75 0.498 20.766 1 75.5 320 ALA B N 1
ATOM 4749 C CA . ALA B 1 320 ? 6.656 1.146 21.719 1 75.5 320 ALA B CA 1
ATOM 4750 C C . ALA B 1 320 ? 6.738 2.646 21.453 1 75.5 320 ALA B C 1
ATOM 4752 O O . ALA B 1 320 ? 6.809 3.443 22.391 1 75.5 320 ALA B O 1
ATOM 4753 N N . GLY B 1 321 ? 6.754 2.969 20.172 1 71.44 321 GLY B N 1
ATOM 4754 C CA . GLY B 1 321 ? 6.793 4.379 19.812 1 71.44 321 GLY B CA 1
ATOM 4755 C C . GLY B 1 321 ? 5.562 5.141 20.281 1 71.44 321 GLY B C 1
ATOM 4756 O O . GLY B 1 321 ? 5.676 6.258 20.781 1 71.44 321 GLY B O 1
ATOM 4757 N N . VAL B 1 322 ? 4.449 4.586 20.141 1 70.44 322 VAL B N 1
ATOM 4758 C CA . VAL B 1 322 ? 3.197 5.23 20.516 1 70.44 322 VAL B CA 1
ATOM 4759 C C . VAL B 1 322 ? 3.127 5.359 22.031 1 70.44 322 VAL B C 1
ATOM 4761 O O . VAL B 1 322 ? 2.727 6.406 22.562 1 70.44 322 VAL B O 1
ATOM 4764 N N . LEU B 1 323 ? 3.477 4.285 22.703 1 68.5 323 LEU B N 1
ATOM 4765 C CA . LEU B 1 323 ? 3.42 4.289 24.156 1 68.5 323 LEU B CA 1
ATOM 4766 C C . LEU B 1 323 ? 4.375 5.328 24.734 1 68.5 323 LEU B C 1
ATOM 4768 O O . LEU B 1 323 ? 4.043 6.012 25.703 1 68.5 323 LEU B O 1
ATOM 4772 N N . ALA B 1 324 ? 5.484 5.445 24.047 1 63.81 324 ALA B N 1
ATOM 4773 C CA . ALA B 1 324 ? 6.457 6.445 24.484 1 63.81 324 ALA B CA 1
ATOM 4774 C C . ALA B 1 324 ? 5.949 7.859 24.234 1 63.81 324 ALA B C 1
ATOM 4776 O O . ALA B 1 324 ? 6.18 8.766 25.031 1 63.81 324 ALA B O 1
ATOM 4777 N N . GLY B 1 325 ? 5.277 8.031 23.141 1 61.12 325 GLY B N 1
ATOM 4778 C CA . GLY B 1 325 ? 4.715 9.328 22.812 1 61.12 325 GLY B CA 1
ATOM 4779 C C . GLY B 1 325 ? 3.564 9.727 23.719 1 61.12 325 GLY B C 1
ATOM 4780 O O . GLY B 1 325 ? 3.414 10.906 24.062 1 61.12 325 GLY B O 1
ATOM 4781 N N . ARG B 1 326 ? 2.686 8.789 24.031 1 58.81 326 ARG B N 1
ATOM 4782 C CA . ARG B 1 326 ? 1.57 9.062 24.938 1 58.81 326 ARG B CA 1
ATOM 4783 C C . ARG B 1 326 ? 2.068 9.484 26.312 1 58.81 326 ARG B C 1
ATOM 4785 O O . ARG B 1 326 ? 1.496 10.383 26.938 1 58.81 326 ARG B O 1
ATOM 4792 N N . ARG B 1 327 ? 3.041 8.836 26.672 1 53.72 327 ARG B N 1
ATOM 4793 C CA . ARG B 1 327 ? 3.566 9.172 28 1 53.72 327 ARG B CA 1
ATOM 4794 C C . ARG B 1 327 ? 4.164 10.578 28 1 53.72 327 ARG B C 1
ATOM 4796 O O . ARG B 1 327 ? 4.109 11.273 29.016 1 53.72 327 ARG B O 1
ATOM 4803 N N . ALA B 1 328 ? 4.551 10.961 26.922 1 49.88 328 ALA B N 1
ATOM 4804 C CA . ALA B 1 328 ? 5.105 12.305 26.828 1 49.88 328 ALA B CA 1
ATOM 4805 C C . ALA B 1 328 ? 4.004 13.359 26.844 1 49.88 328 ALA B C 1
ATOM 4807 O O . ALA B 1 328 ? 4.223 14.484 27.297 1 49.88 328 ALA B O 1
ATOM 4808 N N . ARG B 1 329 ? 2.812 13 26.406 1 46.66 329 ARG B N 1
ATOM 4809 C CA . ARG B 1 329 ? 1.714 13.953 26.359 1 46.66 329 ARG B CA 1
ATOM 4810 C C . ARG B 1 329 ? 0.895 13.914 27.641 1 46.66 329 ARG B C 1
ATOM 4812 O O . ARG B 1 329 ? 0.073 14.797 27.891 1 46.66 329 ARG B O 1
ATOM 4819 N N . SER B 1 330 ? 0.96 12.891 28.328 1 41.31 330 SER B N 1
ATOM 4820 C CA . SER B 1 330 ? 0.265 12.945 29.625 1 41.31 330 SER B CA 1
ATOM 4821 C C . SER B 1 330 ? 1.091 13.688 30.656 1 41.31 330 SER B C 1
ATOM 4823 O O . SER B 1 330 ? 2.322 13.625 30.641 1 41.31 330 SER B O 1
#

pLDDT: mean 85.05, std 14.1, range [34.88, 98.5]

Sequence (660 aa):
MAETATVPTYRRAGGIGRLLERYPFLPALVIVAALLLLNGFFSPNSLTFRALTGLLSTYMALILLAIAQTYVVYAGDIDLSAGAILSLVNVAIVVLMERWGGGAGAVFLALAIGLLLGLACGLVNGLVVAALRLQAIVATFATSIFFTGLALYILPVAGTPAPALFWRTYGGRLFGVPFVFYILAALVILLAVMSRTRLVTQLLAVGDDQQAAYQTGLPVIATRIKGYVLCGLFSALAAFCITGDTASGDPLVGGKMTLYSVAAVVLGGSALSGGWGTVVGSLLGALTIGLINSVVFFMGTPSEWQNFVQGLAILLVLMAGVLAGRRARSMAETATVPTYRRAGGIGRLLERYPFLPALVIVAALLLLNGFFSPNSLTFRALTGLLSTYMALILLAIAQTYVVYAGDIDLSAGAILSLVNVAIVVLMERWGGGAGAVFLALAIGLLLGLACGLVNGLVVAALRLQAIVATFATSIFFTGLALYILPVAGTPAPALFWRTYGGRLFGVPFVFYILAALVILLAVMSRTRLVTQLLAVGDDQQAAYQTGLPVIATRIKGYVLCGLFSALAAFCITGDTASGDPLVGGKMTLYSVAAVVLGGSALSGGWGTVVGSLLGALTIGLINSVVFFMGTPSEWQNFVQGLAILLVLMAGVLAGRRARS

InterPro domains:
  IPR001851 ABC transporter, permease [PF02653] (53-318)

Nearest PDB structures (foldseek):
  4dbl-assembly1_B  TM=5.263E-01  e=5.542E-03  Escherichia coli K-12
  7lb8-assembly1_B  TM=5.096E-01  e=2.084E-02  Escherichia coli K-12
  5b57-assembly1_A  TM=4.080E-01  e=1.487E-01  Burkholderia cenocepacia J2315
  5b57-assembly1_B  TM=3.881E-01  e=1.765E-01  Burkholderia cenocepacia J2315
  5c6n-assembly1_A  TM=1.477E-01  e=4.920E-01  Halalkalibacterium halodurans C-125

Organism: Rhizobium meliloti (strain 1021) (NCBI:txid266834)

Solvent-accessible surface area (backbone atoms only — not comparable to full-atom values): 30265 Å² total; per-residue (Å²): 135,83,80,75,77,77,68,78,73,74,72,71,61,52,73,64,18,46,44,40,70,70,32,53,33,49,58,22,51,53,50,36,52,51,48,51,50,50,32,31,70,76,34,59,68,52,64,33,70,67,39,44,49,49,50,49,45,66,37,43,21,47,24,32,32,4,38,14,44,40,45,26,16,23,43,35,34,49,62,53,21,44,13,24,43,15,7,27,26,26,26,51,27,31,51,46,14,60,74,57,68,41,41,72,67,26,45,54,51,21,51,52,50,21,40,49,48,14,30,49,52,9,40,51,49,11,46,50,23,43,70,64,66,42,61,36,54,48,48,24,39,21,46,19,35,23,36,29,13,49,11,29,58,76,32,76,59,67,63,49,63,36,47,62,65,53,24,47,49,49,74,27,62,58,95,84,39,52,33,50,56,55,52,49,49,50,47,51,51,51,50,56,55,49,69,70,37,66,61,56,57,50,24,24,41,33,12,61,35,51,67,61,29,42,74,73,66,47,59,56,49,61,48,47,21,51,20,24,25,48,22,15,36,29,13,17,54,16,15,54,38,44,29,25,65,66,32,33,17,28,30,64,71,19,63,67,50,26,61,50,15,53,37,9,22,46,50,5,49,27,39,68,69,19,36,40,66,50,59,66,13,5,35,38,13,24,48,36,53,45,48,50,51,47,41,46,53,70,70,60,47,52,75,54,44,37,39,28,52,45,13,49,48,50,43,50,50,49,50,50,43,50,55,55,49,49,62,28,72,105,134,84,79,74,78,76,68,78,74,76,73,71,57,51,73,64,18,45,42,40,70,71,33,54,33,48,58,22,51,52,49,36,51,50,48,52,51,50,31,32,68,75,34,58,68,52,64,34,70,67,38,44,50,49,50,47,44,66,39,42,21,46,25,31,32,3,40,14,43,40,45,26,16,23,43,34,35,48,62,54,20,43,13,24,42,15,7,26,27,26,25,51,26,31,54,45,14,59,75,56,68,42,42,71,68,25,45,55,52,21,49,52,50,21,39,51,48,14,31,48,52,10,40,50,50,10,44,50,23,43,71,64,66,40,61,34,53,48,48,24,40,20,48,18,36,23,36,30,13,51,12,29,57,77,32,77,59,67,62,49,65,36,47,63,65,54,24,48,49,46,72,26,61,58,94,84,38,52,33,50,55,54,52,49,50,50,48,51,51,51,48,55,56,48,66,70,37,66,59,56,58,50,24,22,41,34,12,61,35,52,66,61,30,43,73,74,66,46,59,58,48,63,46,47,22,51,22,24,25,47,22,15,36,28,14,19,54,15,14,55,38,44,29,25,64,67,32,32,17,29,31,62,72,18,64,66,49,26,59,48,14,53,36,9,21,46,50,5,49,26,39,66,68,19,35,40,66,48,60,66,12,5,36,37,13,25,48,35,54,44,46,50,52,48,40,44,53,70,71,59,46,53,76,53,45,37,38,28,51,45,13,50,49,50,41,50,50,49,50,48,43,49,55,56,50,50,57,26,71,94

Secondary structure (DSSP, 8-state):
--------------HHHHHHHH-TTHHHHHHHHHHHHHHHHH-GGGGSHHHHHHHHHHHHHHHHHHHHHHHHHHTT---TTHHHHHHHHHHHHHHHHHHTTT-HHHHHHHHHHHHHHHHHHHHHHHIIIIITT--HHHHHHHHHHHHHHHHHHH-SSS-EEPPHHHHHHHHSEETTEEHHHHHHHHHHHHHHHHHTSHHHHHHHHHHH-HHHHHHTT--HHHHHHHHHHHHHHHHHHHHHHHHHHH-EE-TTTTTTHHHHHHHHHHHTT--TTSS---HHHHHHHHHHHHHHHHHHHHTT--HHHHHHHHHHHHHHHHHHHHHHHHHHH-/--------------HHHHHHHH-TTHHHHHHHHHHHHHHHHH-GGGGSHHHHHHHHHHHHHHHHHHHHHHHHHHTT---TTHHHHHHHHHHHHHHHHHHTTT-HHHHHHHHHHHHHHHHHHHHHHHIIIIITT--HHHHHHHHHHHHHHHHHHH-SSS-EEPPHHHHHHHHSEETTEEHHHHHHHHHHHHHHHHHTSHHHHHHHHHHH-HHHHHHTT--HHHHHHHHHHHHHHHHHHHHHHHHHHH-EE-TTTTTTHHHHHHHHHHHTT--TTSS---HHHHHHHHHHHHHHHHHHHHTT--HHHHHHHHHHHHHHHHHHHHHHHHHHH-

Radius of gyration: 25.7 Å; Cα contacts (8 Å, |Δi|>4): 1245; chains: 2; bounding box: 79×86×76 Å

Foldseek 3Di:
DPPPPPPPPPPPLPPLLVVCVVAVQVLLVVLLVVLLVLLCVLPVCCNDPLNVVLLLLQLVLLLLLLLLQLLLLQLLAAALQLLLLLQLLLLQLQLQCVVVVVDPVSNVVSLVVLLVSLLVLLLVLLCVCQVVVDHSVVSNVVVNVVSLVNSCVSPVDKDRFHRPVQLCQQQHDDPNHHNSVVVVVVVVVVQVVVVPDCLSVLSLVNLVPVVVSVVVPRPSSVSSSVSSSSSSNSSSVSSSSNCSSVRIRDSCPRNCSSVQSVLLQVLLRRDSSHNDGDSVSSSSSSSSLSSQLVSLVSSVPPPVCSVVSSVVSSVVSSVSSVVSNVSSVD/DPPPPPPPPPPPLPPLLVVCVVAVQVLLVVLLVVLLVLLCVLPVCCNDPVNVVLLLLQLVLLLLLLLLQLLLLQLLAAALQLLLLLQLLLLQLQLQCVVVVVDPVSNVVSLVVLLVSLLVLLLVLLCVCQVVVDRSVVSNVVVNVVSLVNSCVSPVDKDRFHRPVLLCQQQHDDPNHHNSVVVVVVVVVVQVVVVPDCLSVLSLVNLVPVVVSVVVPRPSSVSSSVSSSSSSNSSSVSSSSNCNSVRIRDSCPRNCSSVQSVLLQVLLRRDSSHNDGDSVSSSSSSSSLSSQLVSLVSSVPPPVCSVVSSVVSSVVSSVSSVVSNVSSVD